Protein AF-A0A2V7S179-F1 (afdb_monomer_lite)

Radius of gyration: 28.96 Å; chains: 1; bounding box: 70×92×72 Å

Foldseek 3Di:
DDDDDDDDDDDDDDDDDPDDQDPVPQFDAKKFKFFKDFPDAFDKDWWWKQFPQGIFTKIFGGWGIKIFRKDKANPDGSWRQFIKTKTFMDTDPPDDARDKFWKWKDDPQGTFIKIFDHWTIWIDGKGWPPHHTPDPAFIWTKGFIDGPDARDKDWIWMDHPQDTATKIWHAWTIKIAGIDIRNPDGSDRQKIKIKTFMDTDPPDDFGDWDWIWIQDPSGITIMIGGHGTIIIGIIRIDGPQPWDKDKDKDADDPDPQFQFKWKFKDFPPDDTDDTDTPGHADQDPVRIGIDMDTGHGLQTKMKMWMWTAGPVGDTDDTDDIDIDGRCLAPPPDPDDDDDDDPDDDDDDDDDDDDDPAEWAWAWPWWKWFDDPLKIKIKTKTKTFDPDDQQCLQQWKKKFKAWLVRHTQDIFTGHSVQWDADPVSQKIKHAADPPDGDPRRQFWHMWMWGDDVRMIMIITIGMHSRGDDDDDDDQWIFMKIWMDRHRHIYIDNGFIWGDDPGMIITD

Sequence (506 aa):
DTPAGAGTTTSTTATTVTTTTRPPGAQVDHFKCYKARTAAAVKRRSVLLVDAFGSKNTIVLKPDSFCNPVDKNGEGITDATAHLTCYKIRDANGQAPFAQQSLSLQNQFGSGSLVAVSPRVLCVPSEVDGVPSALNLDHFKCYRTATLTQFARRNVFLADQFESKNTTVLRPCTVCMPADKNGEGIQDPSTSLTCYRIRDVSGQPRLSPRGVMVHNQFGDTSLTALRARSLCVPSTAASVAETFAASLRWLPSSDPGVAGYRVYARFLNAPYVSAQDAGLPVTAPDGTLRSVVTCLDKAADHAFAVTAYLRDGEESPFSNELGLPSPGCLDVGPGEKGQCTVAGKCDTLGDLALPPGGRDLRVTKFLLTHVGRRRLIVAKGSFATAGLLNPIRTGATIEVRAGDGRALYRATLQGWAFRSDRGHRTFRYVVPHGRAPPGARGIKRLRVKLKPGAADVGMKLLTLKWASPARSSRQIHLIWVIRFGAECARDLNLVCPVSLHRTVCA

Structure (mmCIF, N/CA/C/O backbone):
data_AF-A0A2V7S179-F1
#
_entry.id   AF-A0A2V7S179-F1
#
loop_
_atom_site.group_PDB
_atom_site.id
_atom_site.type_symbol
_atom_site.label_atom_id
_atom_site.label_alt_id
_atom_site.label_comp_id
_atom_site.label_asym_id
_atom_site.label_entity_id
_atom_site.label_seq_id
_atom_site.pdbx_PDB_ins_code
_atom_site.Cartn_x
_atom_site.Cartn_y
_atom_site.Cartn_z
_atom_site.occupancy
_atom_site.B_iso_or_equiv
_atom_site.auth_seq_id
_atom_site.auth_comp_id
_atom_site.auth_asym_id
_atom_site.auth_atom_id
_atom_site.pdbx_PDB_model_num
ATOM 1 N N . ASP A 1 1 ? -33.803 -60.504 -24.997 1.00 48.47 1 ASP A N 1
ATOM 2 C CA . ASP A 1 1 ? -32.751 -59.916 -25.844 1.00 48.47 1 ASP A CA 1
ATOM 3 C C . ASP A 1 1 ? -32.813 -58.405 -25.909 1.00 48.47 1 ASP A C 1
ATOM 5 O O . ASP A 1 1 ? -33.572 -57.833 -26.681 1.00 48.47 1 ASP A O 1
ATOM 9 N N . THR A 1 2 ? -32.014 -57.746 -25.069 1.00 36.28 2 THR A N 1
ATOM 10 C CA . THR A 1 2 ? -31.489 -56.388 -25.302 1.00 36.28 2 THR A CA 1
ATOM 11 C C . THR A 1 2 ? -30.226 -56.233 -24.434 1.00 36.28 2 THR A C 1
ATOM 13 O O . THR A 1 2 ? -30.295 -56.597 -23.258 1.00 36.28 2 THR A O 1
ATOM 16 N N . PRO A 1 3 ? -29.060 -55.800 -24.960 1.00 41.25 3 PRO A N 1
ATOM 17 C CA . PRO A 1 3 ? -27.791 -55.875 -24.232 1.00 41.25 3 PRO A CA 1
ATOM 18 C C . PRO A 1 3 ? -27.555 -54.676 -23.306 1.00 41.25 3 PRO A C 1
ATOM 20 O O . PRO A 1 3 ? -28.071 -53.580 -23.521 1.00 41.25 3 PRO A O 1
ATOM 23 N N . ALA A 1 4 ? -26.722 -54.915 -22.291 1.00 38.34 4 ALA A N 1
ATOM 24 C CA . ALA A 1 4 ? -26.278 -53.966 -21.279 1.00 38.34 4 ALA A CA 1
ATOM 25 C C . ALA A 1 4 ? -25.497 -52.774 -21.867 1.00 38.34 4 ALA A C 1
ATOM 27 O O . ALA A 1 4 ? -24.606 -52.941 -22.699 1.00 38.34 4 ALA A O 1
ATOM 28 N N . GLY A 1 5 ? -25.816 -51.569 -21.387 1.00 37.22 5 GLY A N 1
ATOM 29 C CA . GLY A 1 5 ? -25.099 -50.339 -21.707 1.00 37.22 5 GLY A CA 1
ATOM 30 C C . GLY A 1 5 ? -23.717 -50.301 -21.054 1.00 37.22 5 GLY A C 1
ATOM 31 O O . GLY A 1 5 ? -23.589 -50.426 -19.837 1.00 37.22 5 GLY A O 1
ATOM 32 N N . ALA A 1 6 ? -22.687 -50.108 -21.875 1.00 39.19 6 ALA A N 1
ATOM 33 C CA . ALA A 1 6 ? -21.325 -49.843 -21.440 1.00 39.19 6 ALA A CA 1
ATOM 34 C C . ALA A 1 6 ? -21.240 -48.444 -20.805 1.00 39.19 6 ALA A C 1
ATOM 36 O O . ALA A 1 6 ? -21.446 -47.431 -21.474 1.00 39.19 6 ALA A O 1
ATOM 37 N N . GLY A 1 7 ? -20.946 -48.388 -19.506 1.00 35.56 7 GLY A N 1
ATOM 38 C CA . GLY A 1 7 ? -20.589 -47.154 -18.816 1.00 35.56 7 GLY A CA 1
ATOM 39 C C . GLY A 1 7 ? -19.123 -46.814 -19.073 1.00 35.56 7 GLY A C 1
ATOM 40 O O . GLY A 1 7 ? -18.233 -47.523 -18.612 1.00 35.56 7 GLY A O 1
ATOM 41 N N . THR A 1 8 ? -18.871 -45.732 -19.804 1.00 35.66 8 THR A N 1
ATOM 42 C CA . THR A 1 8 ? -17.535 -45.152 -19.986 1.00 35.66 8 THR A CA 1
ATOM 43 C C . THR A 1 8 ? -17.088 -44.488 -18.682 1.00 35.66 8 THR A C 1
ATOM 45 O O . THR A 1 8 ? -17.585 -43.424 -18.317 1.00 35.66 8 THR A O 1
ATOM 48 N N . THR A 1 9 ? -16.152 -45.105 -17.963 1.00 33.19 9 THR A N 1
ATOM 49 C CA . THR A 1 9 ? -15.466 -44.498 -16.816 1.00 33.19 9 THR A CA 1
ATOM 50 C C . THR A 1 9 ? -14.371 -43.554 -17.312 1.00 33.19 9 THR A C 1
ATOM 52 O O . THR A 1 9 ? -13.295 -43.977 -17.724 1.00 33.19 9 THR A O 1
ATOM 55 N N . THR A 1 10 ? -14.640 -42.251 -17.270 1.00 33.09 10 THR A N 1
ATOM 56 C CA . THR A 1 10 ? -13.633 -41.207 -17.495 1.00 33.09 10 THR A CA 1
ATOM 57 C C . THR A 1 10 ? -12.732 -41.112 -16.261 1.00 33.09 10 THR A C 1
ATOM 59 O O . THR A 1 10 ? -13.156 -40.631 -15.211 1.00 33.09 10 THR A O 1
ATOM 62 N N . SER A 1 11 ? -11.491 -41.588 -16.364 1.00 30.56 11 SER A N 1
ATOM 63 C CA . SER A 1 11 ? -10.469 -41.417 -15.328 1.00 30.56 11 SER A CA 1
ATOM 64 C C . SER A 1 11 ? -9.915 -39.989 -15.370 1.00 30.56 11 SER A C 1
ATOM 66 O O . SER A 1 11 ? -9.110 -39.653 -16.239 1.00 30.56 11 SER A O 1
ATOM 68 N N . THR A 1 12 ? -10.343 -39.138 -14.438 1.00 32.75 12 THR A N 1
ATOM 69 C CA . THR A 1 12 ? -9.752 -37.810 -14.232 1.00 32.75 12 THR A CA 1
ATOM 70 C C . THR A 1 12 ? -8.480 -37.958 -13.401 1.00 32.75 12 THR A C 1
ATOM 72 O O . THR A 1 12 ? -8.538 -38.113 -12.183 1.00 32.75 12 THR A O 1
ATOM 75 N N . THR A 1 13 ? -7.322 -37.921 -14.056 1.00 30.30 13 THR A N 1
ATOM 76 C CA . THR A 1 13 ? -6.021 -37.830 -13.385 1.00 30.30 13 THR A CA 1
ATOM 77 C C . THR A 1 13 ? -5.895 -36.444 -12.753 1.00 30.30 13 THR A C 1
ATOM 79 O O . THR A 1 13 ? -5.772 -35.443 -13.456 1.00 30.30 13 THR A O 1
ATOM 82 N N . ALA A 1 14 ? -5.964 -36.370 -11.424 1.00 33.12 14 ALA A N 1
ATOM 83 C CA . ALA A 1 14 ? -5.662 -35.152 -10.685 1.00 33.12 14 ALA A CA 1
ATOM 84 C C . ALA A 1 14 ? -4.138 -34.993 -10.596 1.00 33.12 14 ALA A C 1
ATOM 86 O O . ALA A 1 14 ? -3.470 -35.714 -9.858 1.00 33.12 14 ALA A O 1
ATOM 87 N N . THR A 1 15 ? -3.582 -34.062 -11.371 1.00 28.92 15 THR A N 1
ATOM 88 C CA . THR A 1 15 ? -2.184 -33.645 -11.232 1.00 28.92 15 THR A CA 1
ATOM 89 C C . THR A 1 15 ? -2.059 -32.800 -9.969 1.00 28.92 15 THR A C 1
ATOM 91 O O . THR A 1 15 ? -2.523 -31.660 -9.923 1.00 28.92 15 THR A O 1
ATOM 94 N N . THR A 1 16 ? -1.456 -33.361 -8.925 1.00 29.39 16 THR A N 1
ATOM 95 C CA . THR A 1 16 ? -1.110 -32.635 -7.702 1.00 29.39 16 THR A CA 1
ATOM 96 C C . THR A 1 16 ? -0.047 -31.589 -8.041 1.00 29.39 16 THR A C 1
ATOM 98 O O . THR A 1 16 ? 1.093 -31.932 -8.343 1.00 29.39 16 THR A O 1
ATOM 101 N N . VAL A 1 17 ? -0.419 -30.307 -8.035 1.00 31.27 17 VAL A N 1
ATOM 102 C CA . VAL A 1 17 ? 0.538 -29.201 -8.148 1.00 31.27 17 VAL A CA 1
ATOM 103 C C . VAL A 1 17 ? 1.204 -29.041 -6.787 1.00 31.27 17 VAL A C 1
ATOM 105 O O . VAL A 1 17 ? 0.595 -28.558 -5.836 1.00 31.27 17 VAL A O 1
ATOM 108 N N . THR A 1 18 ? 2.451 -29.487 -6.681 1.00 27.06 18 THR A N 1
ATOM 109 C CA . THR A 1 18 ? 3.285 -29.269 -5.501 1.00 27.06 18 THR A CA 1
ATOM 110 C C . THR A 1 18 ? 3.644 -27.785 -5.432 1.00 27.06 18 THR A C 1
ATOM 112 O O . THR A 1 18 ? 4.567 -27.328 -6.099 1.00 27.06 18 THR A O 1
ATOM 115 N N . THR A 1 19 ? 2.904 -27.001 -4.650 1.00 32.28 19 THR A N 1
ATOM 116 C CA . THR A 1 19 ? 3.297 -25.630 -4.306 1.00 32.28 19 THR A CA 1
ATOM 117 C C . THR A 1 19 ? 4.493 -25.686 -3.363 1.00 32.28 19 THR A C 1
ATOM 119 O O . THR A 1 19 ? 4.346 -25.993 -2.180 1.00 32.28 19 THR A O 1
ATOM 122 N N . THR A 1 20 ? 5.689 -25.418 -3.882 1.00 36.06 20 THR A N 1
ATOM 123 C CA . THR A 1 20 ? 6.898 -25.264 -3.071 1.00 36.06 20 THR A CA 1
ATOM 124 C C . THR A 1 20 ? 6.810 -23.938 -2.312 1.00 36.06 20 THR A C 1
ATOM 126 O O . THR A 1 20 ? 7.023 -22.863 -2.867 1.00 36.06 20 THR A O 1
ATOM 129 N N . THR A 1 21 ? 6.454 -23.996 -1.030 1.00 37.47 21 THR A N 1
ATOM 130 C CA . THR A 1 21 ? 6.591 -22.867 -0.099 1.00 37.47 21 THR A CA 1
ATOM 131 C C . THR A 1 21 ? 8.054 -22.418 -0.034 1.00 37.47 21 THR A C 1
ATOM 133 O O . THR A 1 21 ? 8.947 -23.251 0.135 1.00 37.47 21 THR A O 1
ATOM 136 N N . ARG A 1 22 ? 8.305 -21.106 -0.166 1.00 48.50 22 ARG A N 1
ATOM 137 C CA . ARG A 1 22 ? 9.648 -20.504 -0.078 1.00 48.50 22 ARG A CA 1
ATOM 138 C C . ARG A 1 22 ? 10.293 -20.864 1.274 1.00 48.50 22 ARG A C 1
ATOM 140 O O . ARG A 1 22 ? 9.649 -20.663 2.304 1.00 48.50 22 ARG A O 1
ATOM 147 N N . PRO A 1 23 ? 11.543 -21.367 1.308 1.00 37.16 23 PRO A N 1
ATOM 148 C CA . PRO A 1 23 ? 12.240 -21.644 2.559 1.00 37.16 23 PRO A CA 1
ATOM 149 C C . PRO A 1 23 ? 12.334 -20.373 3.416 1.00 37.16 23 PRO A C 1
ATOM 151 O O . PRO A 1 23 ? 12.623 -19.302 2.864 1.00 37.16 23 PRO A O 1
ATOM 154 N N . PRO A 1 24 ? 12.140 -20.459 4.744 1.00 33.41 24 PRO A N 1
ATOM 155 C CA . PRO A 1 24 ? 12.370 -19.335 5.643 1.00 33.41 24 PRO A CA 1
ATOM 156 C C . PRO A 1 24 ? 13.794 -18.789 5.446 1.00 33.41 24 PRO A C 1
ATOM 158 O O . PRO A 1 24 ? 14.767 -19.472 5.754 1.00 33.41 24 PRO A O 1
ATOM 161 N N . GLY A 1 25 ? 13.917 -17.579 4.887 1.00 38.34 25 GLY A N 1
ATOM 162 C CA . GLY A 1 25 ? 15.201 -16.897 4.670 1.00 38.34 25 GLY A CA 1
ATOM 163 C C . GLY A 1 25 ? 15.713 -16.792 3.225 1.00 38.34 25 GLY A C 1
ATOM 164 O O . GLY A 1 25 ? 16.733 -16.138 3.026 1.00 38.34 25 GLY A O 1
ATOM 165 N N . ALA A 1 26 ? 15.044 -17.352 2.206 1.00 51.69 26 ALA A N 1
ATOM 166 C CA . ALA A 1 26 ? 15.458 -17.114 0.812 1.00 51.69 26 ALA A CA 1
ATOM 167 C C . ALA A 1 26 ? 15.328 -15.617 0.480 1.00 51.69 26 ALA A C 1
ATOM 169 O O . ALA A 1 26 ? 14.259 -15.063 0.679 1.00 51.69 26 ALA A O 1
ATOM 170 N N . GLN A 1 27 ? 16.377 -14.934 0.034 1.00 70.50 27 GLN A N 1
ATOM 171 C CA . GLN A 1 27 ? 16.368 -13.478 -0.148 1.00 70.50 27 GLN A CA 1
ATOM 172 C C . GLN A 1 27 ? 15.570 -13.083 -1.408 1.00 70.50 27 GLN A C 1
ATOM 174 O O . GLN A 1 27 ? 15.735 -13.689 -2.460 1.00 70.50 27 GLN A O 1
ATOM 179 N N . VAL A 1 28 ? 14.677 -12.088 -1.314 1.00 83.69 28 VAL A N 1
ATOM 180 C CA . VAL A 1 28 ? 14.047 -11.488 -2.508 1.00 83.69 28 VAL A CA 1
ATOM 181 C C . VAL A 1 28 ? 15.094 -10.638 -3.226 1.00 83.69 28 VAL A C 1
ATOM 183 O O . VAL A 1 28 ? 15.827 -9.899 -2.571 1.00 83.69 28 VAL A O 1
ATOM 186 N N . ASP A 1 29 ? 15.158 -10.712 -4.552 1.00 90.38 29 ASP A N 1
ATOM 187 C CA . ASP A 1 29 ? 16.124 -9.931 -5.322 1.00 90.38 29 ASP A CA 1
ATOM 188 C C . ASP A 1 29 ? 15.850 -8.420 -5.293 1.00 90.38 29 ASP A C 1
ATOM 190 O O . ASP A 1 29 ? 14.743 -7.932 -5.033 1.00 90.38 29 ASP A O 1
ATOM 194 N N . HIS A 1 30 ? 16.886 -7.641 -5.602 1.00 94.75 30 HIS A N 1
ATOM 195 C CA . HIS A 1 30 ? 16.690 -6.263 -6.030 1.00 94.75 30 HIS A CA 1
ATOM 196 C C . HIS A 1 30 ? 16.018 -6.249 -7.399 1.00 94.75 30 HIS A C 1
ATOM 198 O O . HIS A 1 30 ? 16.314 -7.082 -8.249 1.00 94.75 30 HIS A O 1
ATOM 204 N N . PHE A 1 31 ? 15.189 -5.237 -7.662 1.00 98.12 31 PHE A N 1
ATOM 205 C CA . PHE A 1 31 ? 14.547 -5.072 -8.961 1.00 98.12 31 PHE A CA 1
ATOM 206 C C . PHE A 1 31 ? 14.853 -3.729 -9.610 1.00 98.12 31 PHE A C 1
ATOM 208 O O . PHE A 1 31 ? 14.583 -2.664 -9.042 1.00 98.12 31 PHE A O 1
ATOM 215 N N . LYS A 1 32 ? 15.321 -3.750 -10.857 1.00 98.25 32 LYS A N 1
ATOM 216 C CA . LYS A 1 32 ? 15.412 -2.556 -11.701 1.00 98.25 32 LYS A CA 1
ATOM 217 C C . LYS A 1 32 ? 14.172 -2.466 -12.578 1.00 98.25 32 LYS A C 1
ATOM 219 O O . LYS A 1 32 ? 13.942 -3.276 -13.469 1.00 98.25 32 LYS A O 1
ATOM 224 N N . CYS A 1 33 ? 13.354 -1.450 -12.319 1.00 98.56 33 CYS A N 1
ATOM 225 C CA . CYS A 1 33 ? 12.072 -1.264 -12.988 1.00 98.56 33 CYS A CA 1
ATOM 226 C C . CYS A 1 33 ? 12.174 -0.282 -14.156 1.00 98.56 33 CYS A C 1
ATOM 228 O O . CYS A 1 33 ? 12.442 0.920 -13.991 1.00 98.56 33 CYS A O 1
ATOM 230 N N . TYR A 1 34 ? 11.870 -0.791 -15.343 1.00 98.44 34 TYR A N 1
ATOM 231 C CA . TYR A 1 34 ? 11.833 -0.072 -16.603 1.00 98.44 34 TYR A CA 1
ATOM 232 C C . TYR A 1 34 ? 10.414 0.377 -16.914 1.00 98.44 34 TYR A C 1
ATOM 234 O O . TYR A 1 34 ? 9.459 -0.382 -16.784 1.00 98.44 34 TYR A O 1
ATOM 242 N N . LYS A 1 35 ? 10.252 1.613 -17.397 1.00 97.88 35 LYS A N 1
ATOM 243 C CA . LYS A 1 35 ? 8.987 2.028 -18.013 1.00 97.88 35 LYS A CA 1
ATOM 244 C C . LYS A 1 35 ? 8.669 1.060 -19.150 1.00 97.88 35 LYS A C 1
ATOM 246 O O . LYS A 1 35 ? 9.439 1.013 -20.108 1.00 97.88 35 LYS A O 1
ATOM 251 N N . ALA A 1 36 ? 7.515 0.413 -19.077 1.00 96.56 36 ALA A N 1
ATOM 252 C CA . ALA A 1 36 ? 7.036 -0.487 -20.110 1.00 96.56 36 ALA A CA 1
ATOM 253 C C . ALA A 1 36 ? 5.833 0.121 -20.837 1.00 96.56 36 ALA A C 1
ATOM 255 O O . ALA A 1 36 ? 5.103 0.966 -20.303 1.00 96.56 36 ALA A O 1
ATOM 256 N N . ARG A 1 37 ? 5.640 -0.280 -22.089 1.00 94.81 37 ARG A N 1
ATOM 257 C CA . ARG A 1 37 ? 4.415 -0.028 -22.851 1.00 94.81 37 ARG A CA 1
ATOM 258 C C . ARG A 1 37 ? 4.028 -1.294 -23.594 1.00 94.81 37 ARG A C 1
ATOM 260 O O . ARG A 1 37 ? 4.894 -2.085 -23.931 1.00 94.81 37 ARG A O 1
ATOM 267 N N . THR A 1 38 ? 2.746 -1.421 -23.893 1.00 93.69 38 THR A N 1
ATOM 268 C CA . THR A 1 38 ? 2.231 -2.396 -24.852 1.00 93.69 38 THR A CA 1
ATOM 269 C C . THR A 1 38 ? 1.475 -1.653 -25.948 1.00 93.69 38 THR A C 1
ATOM 271 O O . THR A 1 38 ? 0.913 -0.580 -25.687 1.00 93.69 38 THR A O 1
ATOM 274 N N . ALA A 1 39 ? 1.507 -2.191 -27.166 1.00 86.38 39 ALA A N 1
ATOM 275 C CA . ALA A 1 39 ? 0.684 -1.718 -28.275 1.00 86.38 39 ALA A CA 1
ATOM 276 C C . ALA A 1 39 ? -0.756 -2.254 -28.182 1.00 86.38 39 ALA A C 1
ATOM 278 O O . ALA A 1 39 ? -1.683 -1.603 -28.658 1.00 86.38 39 ALA A O 1
ATOM 279 N N . ALA A 1 40 ? -0.949 -3.406 -27.531 1.00 84.94 40 ALA A N 1
ATOM 280 C CA . ALA A 1 40 ? -2.247 -4.048 -27.404 1.00 84.94 40 ALA A CA 1
ATOM 281 C C . ALA A 1 40 ? -3.138 -3.349 -26.365 1.00 84.94 40 ALA A C 1
ATOM 283 O O . ALA A 1 40 ? -2.681 -2.848 -25.331 1.00 84.94 40 ALA A O 1
ATOM 284 N N . ALA A 1 41 ? -4.445 -3.345 -26.622 1.00 81.81 41 ALA A N 1
ATOM 285 C CA . ALA A 1 41 ? -5.421 -2.925 -25.630 1.00 81.81 41 ALA A CA 1
ATOM 286 C C . ALA A 1 41 ? -5.508 -3.978 -24.515 1.00 81.81 41 ALA A C 1
ATOM 288 O O . ALA A 1 41 ? -5.803 -5.142 -24.768 1.00 81.81 41 ALA A O 1
ATOM 289 N N . VAL A 1 42 ? -5.287 -3.561 -23.267 1.00 82.69 42 VAL A N 1
ATOM 290 C CA . VAL A 1 42 ? -5.389 -4.453 -22.105 1.00 82.69 42 VAL A CA 1
ATOM 291 C C . VAL A 1 42 ? -6.794 -4.371 -21.520 1.00 82.69 42 VAL A C 1
ATOM 293 O O . VAL A 1 42 ? -7.279 -3.286 -21.175 1.00 82.69 42 VAL A O 1
ATOM 296 N N . LYS A 1 43 ? -7.456 -5.526 -21.397 1.00 89.19 43 LYS A N 1
ATOM 297 C CA . LYS A 1 43 ? -8.771 -5.628 -20.760 1.00 89.19 43 LYS A CA 1
ATOM 298 C C . LYS A 1 43 ? -8.640 -5.319 -19.270 1.00 89.19 43 LYS A C 1
ATOM 300 O O . LYS A 1 43 ? -7.874 -5.965 -18.557 1.00 89.19 43 LYS A O 1
ATOM 305 N N . ARG A 1 44 ? -9.422 -4.349 -18.788 1.00 92.94 44 ARG A N 1
ATOM 306 C CA . ARG A 1 44 ? -9.478 -4.019 -17.358 1.00 92.94 44 ARG A CA 1
ATOM 307 C C . ARG A 1 44 ? -10.031 -5.204 -16.577 1.00 92.94 44 ARG A C 1
ATOM 309 O O . ARG A 1 44 ? -11.031 -5.791 -16.989 1.00 92.94 44 ARG A O 1
ATOM 316 N N . ARG A 1 45 ? -9.421 -5.511 -15.435 1.00 92.81 45 ARG A N 1
ATOM 317 C CA . ARG A 1 45 ? -9.884 -6.573 -14.532 1.00 92.81 45 ARG A CA 1
ATOM 318 C C . ARG A 1 45 ? -10.147 -6.002 -13.146 1.00 92.81 45 ARG A C 1
ATOM 320 O O . ARG A 1 45 ? -9.404 -5.135 -12.692 1.00 92.81 45 ARG A O 1
ATOM 327 N N . SER A 1 46 ? -11.214 -6.460 -12.503 1.00 93.44 46 SER A N 1
ATOM 328 C CA . SER A 1 46 ? -11.480 -6.165 -11.094 1.00 93.44 46 SER A CA 1
ATOM 329 C C . SER A 1 46 ? -10.898 -7.291 -10.251 1.00 93.44 46 SER A C 1
ATOM 331 O O . SER A 1 46 ? -11.121 -8.455 -10.570 1.00 93.44 46 SER A O 1
ATOM 333 N N . VAL A 1 47 ? -10.161 -6.944 -9.204 1.00 91.25 47 VAL A N 1
ATOM 334 C CA . VAL A 1 47 ? -9.563 -7.885 -8.250 1.00 91.25 47 VAL A CA 1
ATOM 335 C C . VAL A 1 47 ? -9.779 -7.374 -6.830 1.00 91.25 47 VAL A C 1
ATOM 337 O O . VAL A 1 47 ? -9.852 -6.163 -6.614 1.00 91.25 47 VAL A O 1
ATOM 340 N N . LEU A 1 48 ? -9.875 -8.278 -5.865 1.00 83.69 48 LEU A N 1
ATOM 341 C CA . LEU A 1 48 ? -9.797 -7.944 -4.449 1.00 83.69 48 LEU A CA 1
ATOM 342 C C . LEU A 1 48 ? -8.322 -7.949 -4.049 1.00 83.69 48 LEU A C 1
ATOM 344 O O . LEU A 1 48 ? -7.661 -8.966 -4.226 1.00 83.69 48 LEU A O 1
ATOM 348 N N . LEU A 1 49 ? -7.811 -6.829 -3.541 1.00 80.62 49 LEU A N 1
ATOM 349 C CA . LEU A 1 49 ? -6.453 -6.741 -3.002 1.00 80.62 49 LEU A CA 1
ATOM 350 C C . LEU A 1 49 ? -6.508 -6.526 -1.494 1.00 80.62 49 LEU A C 1
ATOM 352 O O . LEU A 1 49 ? -7.138 -5.563 -1.041 1.00 80.62 49 LEU A O 1
ATOM 356 N N . VAL A 1 50 ? -5.808 -7.378 -0.751 1.00 77.75 50 VAL A N 1
ATOM 357 C CA . VAL A 1 50 ? -5.617 -7.269 0.697 1.00 77.75 50 VAL A CA 1
ATOM 358 C C . VAL A 1 50 ? -4.128 -7.153 0.980 1.00 77.75 50 VAL A C 1
ATOM 360 O O . VAL A 1 50 ? -3.347 -7.991 0.555 1.00 77.75 50 VAL A O 1
ATOM 363 N N . ASP A 1 51 ? -3.730 -6.107 1.691 1.00 80.44 51 ASP A N 1
ATOM 364 C CA . ASP A 1 51 ? -2.374 -5.955 2.215 1.00 80.44 51 ASP A CA 1
ATOM 365 C C . ASP A 1 51 ? -2.420 -5.444 3.660 1.00 80.44 51 ASP A C 1
ATOM 367 O O . ASP A 1 51 ? -3.494 -5.306 4.253 1.00 80.44 51 ASP A O 1
ATOM 371 N N . ALA A 1 52 ? -1.254 -5.118 4.219 1.00 74.06 52 ALA A N 1
ATOM 372 C CA . ALA A 1 52 ? -1.121 -4.584 5.574 1.00 74.06 52 ALA A CA 1
ATOM 373 C C . ALA A 1 52 ? -1.920 -3.289 5.842 1.00 74.06 52 ALA A C 1
ATOM 375 O O . ALA A 1 52 ? -2.112 -2.923 6.997 1.00 74.06 52 ALA A O 1
ATOM 376 N N . PHE A 1 53 ? -2.391 -2.574 4.813 1.00 74.88 53 PHE A N 1
ATOM 377 C CA . PHE A 1 53 ? -3.198 -1.357 4.968 1.00 74.88 53 PHE A CA 1
ATOM 378 C C . PHE A 1 53 ? -4.698 -1.591 4.761 1.00 74.88 53 PHE A C 1
ATOM 380 O O . PHE A 1 53 ? -5.501 -0.664 4.921 1.00 74.88 53 PHE A O 1
ATOM 387 N N . GLY A 1 54 ? -5.090 -2.813 4.404 1.00 71.88 54 GLY A N 1
ATOM 388 C CA . GLY A 1 54 ? -6.472 -3.263 4.369 1.00 71.88 54 GLY A CA 1
ATOM 389 C C . GLY A 1 54 ? -6.926 -3.790 3.011 1.00 71.88 54 GLY A C 1
ATOM 390 O O . GLY A 1 54 ? -6.147 -4.041 2.095 1.00 71.88 54 GLY A O 1
ATOM 391 N N . SER A 1 55 ? -8.243 -3.955 2.895 1.00 79.12 55 SER A N 1
ATOM 392 C CA . SER A 1 55 ? -8.896 -4.618 1.765 1.00 79.12 55 SER A CA 1
ATOM 393 C C . SER A 1 55 ? -9.601 -3.623 0.836 1.00 79.12 55 SER A C 1
ATOM 395 O O . SER A 1 55 ? -10.331 -2.731 1.293 1.00 79.12 55 SER A O 1
ATOM 397 N N . LYS A 1 56 ? -9.373 -3.751 -0.478 1.00 76.56 56 LYS A N 1
ATOM 398 C CA . LYS A 1 56 ? -10.007 -2.929 -1.523 1.00 76.56 56 LYS A CA 1
ATOM 399 C C . LYS A 1 56 ? -10.330 -3.738 -2.772 1.00 76.56 56 LYS A C 1
ATOM 401 O O . LYS A 1 56 ? -9.503 -4.498 -3.265 1.00 76.56 56 LYS A O 1
ATOM 406 N N . ASN A 1 57 ? -11.488 -3.452 -3.361 1.00 83.94 57 ASN A N 1
ATOM 407 C CA . ASN A 1 57 ? -11.778 -3.819 -4.743 1.00 83.94 57 ASN A CA 1
ATOM 408 C C . ASN A 1 57 ? -11.012 -2.877 -5.678 1.00 83.94 57 ASN A C 1
ATOM 410 O O . ASN A 1 57 ? -11.250 -1.666 -5.708 1.00 83.94 57 ASN A O 1
ATOM 414 N N . THR A 1 58 ? -10.095 -3.412 -6.464 1.00 92.56 58 THR A N 1
ATOM 415 C CA . THR A 1 58 ? -9.170 -2.638 -7.283 1.00 92.56 58 THR A CA 1
ATOM 416 C C . THR A 1 58 ? -9.323 -3.005 -8.755 1.00 92.56 58 THR A C 1
ATOM 418 O O . THR A 1 58 ? -9.405 -4.167 -9.134 1.00 92.56 58 THR A O 1
ATOM 421 N N . ILE A 1 59 ? -9.352 -1.985 -9.610 1.00 96.56 59 ILE A N 1
ATOM 422 C CA . ILE A 1 59 ? -9.380 -2.128 -11.063 1.00 96.56 59 ILE A CA 1
ATOM 423 C C . ILE A 1 59 ? -7.941 -2.062 -11.575 1.00 96.56 59 ILE A C 1
ATOM 425 O O . ILE A 1 59 ? -7.285 -1.019 -11.476 1.00 96.56 59 ILE A O 1
ATOM 429 N N . VAL A 1 60 ? -7.475 -3.161 -12.160 1.00 96.56 60 VAL A N 1
ATOM 430 C CA . VAL A 1 60 ? -6.212 -3.256 -12.894 1.00 96.56 60 VAL A CA 1
ATOM 431 C C . VAL A 1 60 ? -6.417 -2.672 -14.287 1.00 96.56 60 VAL A C 1
ATOM 433 O O . VAL A 1 60 ? -7.369 -3.021 -14.989 1.00 96.56 60 VAL A O 1
ATOM 436 N N . LEU A 1 61 ? -5.561 -1.722 -14.664 1.00 94.88 61 LEU A N 1
ATOM 437 C CA . LEU A 1 61 ? -5.711 -0.926 -15.879 1.00 94.88 61 LEU A CA 1
ATOM 438 C C . LEU A 1 61 ? -4.767 -1.406 -16.982 1.00 94.88 61 LEU A C 1
ATOM 440 O O . LEU A 1 61 ? -5.163 -2.188 -17.833 1.00 94.88 61 LEU A O 1
ATOM 444 N N . LYS A 1 62 ? -3.534 -0.900 -17.005 1.00 94.19 62 LYS A N 1
ATOM 445 C CA . LYS A 1 62 ? -2.548 -1.182 -18.055 1.00 94.19 62 LYS A CA 1
ATOM 446 C C . LYS A 1 62 ? -1.151 -1.331 -17.460 1.00 94.19 62 LYS A C 1
ATOM 448 O O . LYS A 1 62 ? -0.915 -0.714 -16.415 1.00 94.19 62 LYS A O 1
ATOM 453 N N . PRO A 1 63 ? -0.231 -2.044 -18.131 1.00 96.12 63 PRO A N 1
ATOM 454 C CA . PRO A 1 63 ? 1.174 -2.086 -17.744 1.00 96.12 63 PRO A CA 1
ATOM 455 C C . PRO A 1 63 ? 1.756 -0.675 -17.551 1.00 96.12 63 PRO A C 1
ATOM 457 O O . PRO A 1 63 ? 1.492 0.241 -18.341 1.00 96.12 63 PRO A O 1
ATOM 460 N N . ASP A 1 64 ? 2.518 -0.489 -16.477 1.00 97.31 64 ASP A N 1
ATOM 461 C CA . ASP A 1 64 ? 3.283 0.726 -16.164 1.00 97.31 64 ASP A CA 1
ATOM 462 C C . ASP A 1 64 ? 4.790 0.486 -16.281 1.00 97.31 64 ASP A C 1
ATOM 464 O O . ASP A 1 64 ? 5.511 1.294 -16.885 1.00 97.31 64 ASP A O 1
ATOM 468 N N . SER A 1 65 ? 5.255 -0.630 -15.720 1.00 98.19 65 SER A N 1
ATOM 469 C CA . SER A 1 65 ? 6.660 -1.016 -15.712 1.00 98.19 65 SER A CA 1
ATOM 470 C C . SER A 1 65 ? 6.851 -2.523 -15.765 1.00 98.19 65 SER A C 1
ATOM 472 O O . SER A 1 65 ? 5.981 -3.283 -15.352 1.00 98.19 65 SER A O 1
ATOM 474 N N . PHE A 1 66 ? 8.017 -2.911 -16.260 1.00 98.19 66 PHE A N 1
ATOM 475 C CA . PHE A 1 66 ? 8.554 -4.262 -16.219 1.00 98.19 66 PHE A CA 1
ATOM 476 C C . PHE A 1 66 ? 9.849 -4.208 -15.407 1.00 98.19 66 PHE A C 1
ATOM 478 O O . PHE A 1 66 ? 10.639 -3.276 -15.595 1.00 98.19 66 PHE A O 1
ATOM 485 N N . CYS A 1 67 ? 10.016 -5.115 -14.454 1.00 98.44 67 CYS A N 1
ATOM 486 C CA . CYS A 1 67 ? 11.099 -5.080 -13.488 1.00 98.44 67 CYS A CA 1
ATOM 487 C C . CYS A 1 67 ? 11.922 -6.363 -13.556 1.00 98.44 67 CYS A C 1
ATOM 489 O O . CYS A 1 67 ? 11.382 -7.451 -13.367 1.00 98.44 67 CYS A O 1
ATOM 491 N N . ASN A 1 68 ? 13.223 -6.196 -13.782 1.00 96.81 68 ASN A N 1
ATOM 492 C CA . ASN A 1 68 ? 14.183 -7.292 -13.807 1.00 96.81 68 ASN A CA 1
ATOM 493 C C . ASN A 1 68 ? 14.819 -7.456 -12.433 1.00 96.81 68 ASN A C 1
ATOM 495 O O . ASN A 1 68 ? 15.108 -6.422 -11.813 1.00 96.81 68 ASN A O 1
ATOM 499 N N . PRO A 1 69 ? 15.109 -8.693 -12.002 1.00 96.75 69 PRO A N 1
ATOM 500 C CA . PRO A 1 69 ? 16.142 -8.934 -11.006 1.00 96.75 69 PRO A CA 1
ATOM 501 C C . PRO A 1 69 ? 17.423 -8.192 -11.415 1.00 96.75 69 PRO A C 1
ATOM 503 O O . PRO A 1 69 ? 17.776 -8.155 -12.598 1.00 96.75 69 PRO A O 1
ATOM 506 N N . VAL A 1 70 ? 18.076 -7.521 -10.470 1.00 97.12 70 VAL A N 1
ATOM 507 C CA . VAL A 1 70 ? 19.252 -6.689 -10.749 1.00 97.12 70 VAL A CA 1
ATOM 508 C C . VAL A 1 70 ? 20.344 -6.938 -9.724 1.00 97.12 70 VAL A C 1
ATOM 510 O O . VAL A 1 70 ? 20.107 -6.875 -8.521 1.00 97.12 70 VAL A O 1
ATOM 513 N N . ASP A 1 71 ? 21.563 -7.131 -10.208 1.00 95.06 71 ASP A N 1
ATOM 514 C CA . ASP A 1 71 ? 22.746 -7.087 -9.369 1.00 95.06 71 ASP A CA 1
ATOM 515 C C . ASP A 1 71 ? 23.063 -5.622 -9.054 1.00 95.06 71 ASP A C 1
ATOM 517 O O . ASP A 1 71 ? 23.229 -4.786 -9.952 1.00 95.06 71 ASP A O 1
ATOM 521 N N . LYS A 1 72 ? 23.149 -5.300 -7.767 1.00 91.69 72 LYS A N 1
ATOM 522 C CA . LYS A 1 72 ? 23.608 -4.002 -7.294 1.00 91.69 72 LYS A CA 1
ATOM 523 C C . LYS A 1 72 ? 24.948 -4.184 -6.587 1.00 91.69 72 LYS A C 1
ATOM 525 O O . LYS A 1 72 ? 24.997 -4.715 -5.487 1.00 91.69 72 LYS A O 1
ATOM 530 N N . ASN A 1 73 ? 25.993 -3.592 -7.162 1.00 90.88 73 ASN A N 1
ATOM 531 C CA . ASN A 1 73 ? 27.369 -3.594 -6.654 1.00 90.88 73 ASN A CA 1
ATOM 532 C C . ASN A 1 73 ? 28.044 -4.980 -6.559 1.00 90.88 73 ASN A C 1
ATOM 534 O O . ASN A 1 73 ? 28.970 -5.129 -5.767 1.00 90.88 73 ASN A O 1
ATOM 538 N N . GLY A 1 74 ? 27.641 -5.962 -7.368 1.00 89.38 74 GLY A N 1
ATOM 539 C CA . GLY A 1 74 ? 28.237 -7.303 -7.342 1.00 89.38 74 GLY A CA 1
ATOM 540 C C . GLY A 1 74 ? 27.697 -8.181 -6.212 1.00 89.38 74 GLY A C 1
ATOM 541 O O . GLY A 1 74 ? 28.374 -9.108 -5.783 1.00 89.38 74 GLY A O 1
ATOM 542 N N . GLU A 1 75 ? 26.507 -7.869 -5.698 1.00 87.38 75 GLU A N 1
ATOM 543 C CA . GLU A 1 75 ? 25.829 -8.659 -4.662 1.00 87.38 75 GLU A CA 1
ATOM 544 C C . GLU A 1 75 ? 25.185 -9.931 -5.235 1.00 87.38 75 GLU A C 1
ATOM 546 O O . GLU A 1 75 ? 24.768 -10.802 -4.476 1.00 87.38 75 GLU A O 1
ATOM 551 N N . GLY A 1 76 ? 25.141 -10.054 -6.566 1.00 90.38 76 GLY A N 1
ATOM 552 C CA . GLY A 1 76 ? 24.551 -11.184 -7.271 1.00 90.38 76 GLY A CA 1
ATOM 553 C C . GLY A 1 76 ? 23.040 -11.064 -7.467 1.00 90.38 76 GLY A C 1
ATOM 554 O O . GLY A 1 76 ? 22.401 -10.081 -7.083 1.00 90.38 76 GLY A O 1
ATOM 555 N N . ILE A 1 77 ? 22.485 -12.082 -8.123 1.00 91.81 77 ILE A N 1
ATOM 556 C CA . ILE A 1 77 ? 21.051 -12.266 -8.362 1.00 91.81 77 ILE A CA 1
ATOM 557 C C . ILE A 1 77 ? 20.705 -13.690 -7.922 1.00 91.81 77 ILE A C 1
ATOM 559 O O . ILE A 1 77 ? 21.332 -14.643 -8.386 1.00 91.81 77 ILE A O 1
ATOM 563 N N . THR A 1 78 ? 19.727 -13.821 -7.032 1.00 90.00 78 THR A N 1
ATOM 564 C CA . THR A 1 78 ? 19.259 -15.089 -6.458 1.00 90.00 78 THR A CA 1
ATOM 565 C C . THR A 1 78 ? 18.521 -15.912 -7.503 1.00 90.00 78 THR A C 1
ATOM 567 O O . THR A 1 78 ? 18.837 -17.082 -7.704 1.00 90.00 78 THR A O 1
ATOM 570 N N . ASP A 1 79 ? 17.562 -15.295 -8.194 1.00 90.81 79 ASP A N 1
ATOM 571 C CA . ASP A 1 79 ? 16.835 -15.900 -9.302 1.00 90.81 79 ASP A CA 1
ATOM 572 C C . ASP A 1 79 ? 16.701 -14.899 -10.457 1.00 90.81 79 ASP A C 1
ATOM 574 O O . ASP A 1 79 ? 15.878 -13.983 -10.456 1.00 90.81 79 ASP A O 1
ATOM 578 N N . ALA A 1 80 ? 17.505 -15.109 -11.499 1.00 92.69 80 ALA A N 1
ATOM 579 C CA . ALA A 1 80 ? 17.507 -14.268 -12.693 1.00 92.69 80 ALA A CA 1
ATOM 580 C C . ALA A 1 80 ? 16.199 -14.327 -13.504 1.00 92.69 80 ALA A C 1
ATOM 582 O O . ALA A 1 80 ? 16.006 -13.490 -14.386 1.00 92.69 80 ALA A O 1
ATOM 583 N N . THR A 1 81 ? 15.306 -15.273 -13.198 1.00 93.88 81 THR A N 1
ATOM 584 C CA . THR A 1 81 ? 13.999 -15.452 -13.850 1.00 93.88 81 THR A CA 1
ATOM 585 C C . THR A 1 81 ? 12.839 -14.836 -13.053 1.00 93.88 81 THR A C 1
ATOM 587 O O . THR A 1 81 ? 11.689 -14.850 -13.493 1.00 93.88 81 THR A O 1
ATOM 590 N N . ALA A 1 82 ? 13.123 -14.226 -11.897 1.00 93.56 82 ALA A N 1
ATOM 591 C CA . ALA A 1 82 ? 12.137 -13.665 -10.975 1.00 93.56 82 ALA A CA 1
ATOM 592 C C . ALA A 1 82 ? 11.579 -12.292 -11.412 1.00 93.56 82 ALA A C 1
ATOM 594 O O . ALA A 1 82 ? 11.662 -11.304 -10.687 1.00 93.56 82 ALA A O 1
ATOM 595 N N . HIS A 1 83 ? 11.016 -12.172 -12.615 1.00 96.94 83 HIS A N 1
ATOM 596 C CA . HIS A 1 83 ? 10.542 -10.879 -13.127 1.00 96.94 83 HIS A CA 1
ATOM 597 C C . HIS A 1 83 ? 9.211 -10.428 -12.507 1.00 96.94 83 HIS A C 1
ATOM 599 O O . HIS A 1 83 ? 8.337 -11.230 -12.172 1.00 96.94 83 HIS A O 1
ATOM 605 N N . LEU A 1 84 ? 9.009 -9.106 -12.434 1.00 97.81 84 LEU A N 1
ATOM 606 C CA . LEU A 1 84 ? 7.728 -8.503 -12.049 1.00 97.81 84 LEU A CA 1
ATOM 607 C C . LEU A 1 84 ? 7.166 -7.625 -13.173 1.00 97.81 84 LEU A C 1
ATOM 609 O O . LEU A 1 84 ? 7.855 -6.751 -13.708 1.00 97.81 84 LEU A O 1
ATOM 613 N N . THR A 1 85 ? 5.867 -7.749 -13.447 1.00 98.00 85 THR A N 1
ATOM 614 C CA . THR A 1 85 ? 5.122 -6.773 -14.258 1.00 98.00 85 THR A CA 1
ATOM 615 C C . THR A 1 85 ? 4.221 -5.933 -13.366 1.00 98.00 85 THR A C 1
ATOM 617 O O . THR A 1 85 ? 3.340 -6.444 -12.678 1.00 98.00 85 THR A O 1
ATOM 620 N N . CYS A 1 86 ? 4.398 -4.613 -13.400 1.00 98.38 86 CYS A N 1
ATOM 621 C CA . CYS A 1 86 ? 3.585 -3.680 -12.630 1.00 98.38 86 CYS A CA 1
ATOM 622 C C . CYS A 1 86 ? 2.507 -3.030 -13.490 1.00 98.38 86 CYS A C 1
ATOM 624 O O . CYS A 1 86 ? 2.792 -2.386 -14.502 1.00 98.38 86 CYS A O 1
ATOM 626 N N . TYR A 1 87 ? 1.262 -3.116 -13.036 1.00 97.81 87 TYR A N 1
ATOM 627 C CA . TYR A 1 87 ? 0.088 -2.552 -13.685 1.00 97.81 87 TYR A CA 1
ATOM 628 C C . TYR A 1 87 ? -0.421 -1.344 -12.915 1.00 97.81 87 TYR A C 1
ATOM 630 O O . TYR A 1 87 ? -0.515 -1.365 -11.690 1.00 97.81 87 TYR A O 1
ATOM 638 N N . LYS A 1 88 ? -0.828 -0.291 -13.627 1.00 97.75 88 LYS A N 1
ATOM 639 C CA . LYS A 1 88 ? -1.569 0.815 -13.012 1.00 97.75 88 LYS A CA 1
ATOM 640 C C . LYS A 1 88 ? -2.864 0.301 -12.415 1.00 97.75 88 LYS A C 1
ATOM 642 O O . LYS A 1 88 ? -3.615 -0.400 -13.091 1.00 97.75 88 LYS A O 1
ATOM 647 N N . ILE A 1 89 ? -3.153 0.748 -11.203 1.00 97.25 89 ILE A N 1
ATOM 648 C CA . ILE A 1 89 ? -4.383 0.406 -10.502 1.00 97.25 89 ILE A CA 1
ATOM 649 C C . ILE A 1 89 ? -5.176 1.647 -10.111 1.00 97.25 89 ILE A C 1
ATOM 651 O O . ILE A 1 89 ? -4.638 2.751 -9.988 1.00 97.25 89 ILE A O 1
ATOM 655 N N . ARG A 1 90 ? -6.474 1.450 -9.903 1.00 95.50 90 ARG A N 1
ATOM 656 C CA . ARG A 1 90 ? -7.359 2.412 -9.248 1.00 95.50 90 ARG A CA 1
ATOM 657 C C . ARG A 1 90 ? -8.410 1.652 -8.456 1.00 95.50 90 ARG A C 1
ATOM 659 O O . ARG A 1 90 ? -8.971 0.693 -8.974 1.00 95.50 90 ARG A O 1
ATOM 666 N N . ASP A 1 91 ? -8.730 2.111 -7.256 1.00 92.38 91 ASP A N 1
ATOM 667 C CA . ASP A 1 91 ? -9.835 1.533 -6.492 1.00 92.38 91 ASP A CA 1
ATOM 668 C C . ASP A 1 91 ? -11.174 1.721 -7.228 1.00 92.38 91 ASP A C 1
ATOM 670 O O . ASP A 1 91 ? -11.404 2.727 -7.912 1.00 92.38 91 ASP A O 1
ATOM 674 N N . ALA A 1 92 ? -12.057 0.728 -7.119 1.00 89.00 92 ALA A N 1
ATOM 675 C CA . ALA A 1 92 ? -13.416 0.814 -7.637 1.00 89.00 92 ALA A CA 1
ATOM 676 C C . ALA A 1 92 ? -14.202 1.949 -6.954 1.00 89.00 92 ALA A C 1
ATOM 678 O O . ALA A 1 92 ? -13.949 2.304 -5.798 1.00 89.00 92 ALA A O 1
ATOM 679 N N . ASN A 1 93 ? -15.163 2.520 -7.683 1.00 89.25 93 ASN A N 1
ATOM 680 C CA . ASN A 1 93 ? -15.964 3.652 -7.217 1.00 89.25 93 ASN A CA 1
ATOM 681 C C . ASN A 1 93 ? -16.755 3.301 -5.940 1.00 89.25 93 ASN A C 1
ATOM 683 O O . ASN A 1 93 ? -17.147 2.156 -5.738 1.00 89.25 93 ASN A O 1
ATOM 687 N N . GLY A 1 94 ? -17.022 4.302 -5.096 1.00 81.44 94 GLY A N 1
ATOM 688 C CA . GLY A 1 94 ? -17.823 4.135 -3.874 1.00 81.44 94 GLY A CA 1
ATOM 689 C C . GLY A 1 94 ? -17.047 3.632 -2.652 1.00 81.44 94 GLY A C 1
ATOM 690 O O . GLY A 1 94 ? -17.607 3.574 -1.561 1.00 81.44 94 GLY A O 1
ATOM 691 N N . GLN A 1 95 ? -15.758 3.324 -2.797 1.00 84.69 95 GLN A N 1
ATOM 692 C CA . GLN A 1 95 ? -14.901 2.943 -1.677 1.00 84.69 95 GLN A CA 1
ATOM 693 C C . GLN A 1 95 ? -14.287 4.159 -0.982 1.00 84.69 95 GLN A C 1
ATOM 695 O O . GLN A 1 95 ? -14.004 5.181 -1.608 1.00 84.69 95 GLN A O 1
ATOM 700 N N . ALA A 1 96 ? -14.039 4.028 0.325 1.00 77.62 96 ALA A N 1
ATOM 701 C CA . ALA A 1 96 ? -13.341 5.055 1.092 1.00 77.62 96 ALA A CA 1
ATOM 702 C C . ALA A 1 96 ? -11.947 5.339 0.489 1.00 77.62 96 ALA A C 1
ATOM 704 O O . ALA A 1 96 ? -11.267 4.381 0.101 1.00 77.62 96 ALA A O 1
ATOM 705 N N . PRO A 1 97 ? -11.498 6.607 0.433 1.00 80.19 97 PRO A N 1
ATOM 706 C CA . PRO A 1 97 ? -10.138 6.940 0.028 1.00 80.19 97 PRO A CA 1
ATOM 707 C C . PRO A 1 97 ? -9.100 6.251 0.914 1.00 80.19 97 PRO A C 1
ATOM 709 O O . PRO A 1 97 ? -9.359 5.964 2.083 1.00 80.19 97 PRO A O 1
ATOM 712 N N . PHE A 1 98 ? -7.910 6.027 0.364 1.00 82.69 98 PHE A N 1
ATOM 713 C CA . PHE A 1 98 ? -6.783 5.532 1.144 1.00 82.69 98 PHE A CA 1
ATOM 714 C C . PHE A 1 98 ? -6.385 6.551 2.223 1.00 82.69 98 PHE A C 1
ATOM 716 O O . PHE A 1 98 ? -6.091 7.709 1.911 1.00 82.69 98 PHE A O 1
ATOM 723 N N . ALA A 1 99 ? -6.388 6.115 3.483 1.00 78.38 99 ALA A N 1
ATOM 724 C CA . ALA A 1 99 ? -5.840 6.879 4.595 1.00 78.38 99 ALA A CA 1
ATOM 725 C C . ALA A 1 99 ? -4.315 6.744 4.580 1.00 78.38 99 ALA A C 1
ATOM 727 O O . ALA A 1 99 ? -3.800 5.634 4.473 1.00 78.38 99 ALA A O 1
ATOM 728 N N . GLN A 1 100 ? -3.606 7.870 4.657 1.00 82.12 100 GLN A N 1
ATOM 729 C CA . GLN A 1 100 ? -2.145 7.869 4.621 1.00 82.12 100 GLN A CA 1
ATOM 730 C C . GLN A 1 100 ? -1.572 7.108 5.822 1.00 82.12 100 GLN A C 1
ATOM 732 O O . GLN A 1 100 ? -2.093 7.250 6.925 1.00 82.12 100 GLN A O 1
ATOM 737 N N . GLN A 1 101 ? -0.501 6.342 5.604 1.00 75.44 101 GLN A N 1
ATOM 738 C CA . GLN A 1 101 ? 0.113 5.492 6.630 1.00 75.44 101 GLN A CA 1
ATOM 739 C C . GLN A 1 101 ? 1.563 5.891 6.866 1.00 75.44 101 GLN A C 1
ATOM 741 O O . GLN A 1 101 ? 2.335 5.967 5.910 1.00 75.44 101 GLN A O 1
ATOM 746 N N . SER A 1 102 ? 1.932 6.126 8.124 1.00 75.88 102 SER A N 1
ATOM 747 C CA . SER A 1 102 ? 3.321 6.360 8.529 1.00 75.88 102 SER A CA 1
ATOM 748 C C . SER A 1 102 ? 4.036 5.029 8.730 1.00 75.88 102 SER A C 1
ATOM 750 O O . SER A 1 102 ? 3.561 4.166 9.466 1.00 75.88 102 SER A O 1
ATOM 752 N N . LEU A 1 103 ? 5.185 4.866 8.086 1.00 75.62 103 LEU A N 1
ATOM 753 C CA . LEU A 1 103 ? 5.963 3.633 8.061 1.00 75.62 103 LEU A CA 1
ATOM 754 C C . LEU A 1 103 ? 7.381 3.893 8.560 1.00 75.62 103 LEU A C 1
ATOM 756 O O . LEU A 1 103 ? 7.983 4.913 8.210 1.00 75.62 103 LEU A O 1
ATOM 760 N N . SER A 1 104 ? 7.909 2.943 9.328 1.00 71.56 104 SER A N 1
ATOM 761 C CA . SER A 1 104 ? 9.334 2.826 9.603 1.00 71.56 104 SER A CA 1
ATOM 762 C C . SER A 1 104 ? 9.906 1.929 8.524 1.00 71.56 104 SER A C 1
ATOM 764 O O . SER A 1 104 ? 9.434 0.813 8.299 1.00 71.56 104 SER A O 1
ATOM 766 N N . LEU A 1 105 ? 10.882 2.465 7.814 1.00 75.25 105 LEU A N 1
ATOM 767 C CA . LEU A 1 105 ? 11.604 1.786 6.764 1.00 75.25 105 LEU A CA 1
ATOM 768 C C . LEU A 1 105 ? 12.975 1.399 7.293 1.00 75.25 105 LEU A C 1
ATOM 770 O O . LEU A 1 105 ? 13.689 2.256 7.818 1.00 75.25 105 LEU A O 1
ATOM 774 N N . GLN A 1 106 ? 13.379 0.158 7.044 1.00 75.25 106 GLN A N 1
ATOM 775 C CA . GLN A 1 106 ? 14.778 -0.238 7.090 1.00 75.25 106 GLN A CA 1
ATOM 776 C C . GLN A 1 106 ? 15.138 -1.048 5.849 1.00 75.25 106 GLN A C 1
ATOM 778 O O . GLN A 1 106 ? 14.429 -1.973 5.453 1.00 75.25 106 GLN A O 1
ATOM 783 N N . ASN A 1 107 ? 16.249 -0.671 5.225 1.00 82.31 107 ASN A N 1
ATOM 784 C CA . ASN A 1 107 ? 16.913 -1.457 4.197 1.00 82.31 107 ASN A CA 1
ATOM 785 C C . ASN A 1 107 ? 18.390 -1.056 4.102 1.00 82.31 107 ASN A C 1
ATOM 787 O O . ASN A 1 107 ? 18.885 -0.202 4.837 1.00 82.31 107 ASN A O 1
ATOM 791 N N . GLN A 1 108 ? 19.085 -1.638 3.136 1.00 79.00 108 GLN A N 1
ATOM 792 C CA . GLN A 1 108 ? 20.484 -1.363 2.804 1.00 79.00 108 GLN A CA 1
ATOM 793 C C . GLN A 1 108 ? 20.836 0.105 2.476 1.00 79.00 108 GLN A C 1
ATOM 795 O O . GLN A 1 108 ? 22.009 0.465 2.458 1.00 79.00 108 GLN A O 1
ATOM 800 N N . PHE A 1 109 ? 19.860 0.970 2.180 1.00 79.38 109 PHE A N 1
ATOM 801 C CA . PHE A 1 109 ? 20.094 2.405 1.976 1.00 79.38 109 PHE A CA 1
ATOM 802 C C . PHE A 1 109 ? 19.894 3.226 3.257 1.00 79.38 109 PHE A C 1
ATOM 804 O O . PHE A 1 109 ? 20.019 4.454 3.222 1.00 79.38 109 PHE A O 1
ATOM 811 N N . GLY A 1 110 ? 19.621 2.552 4.373 1.00 71.19 110 GLY A N 1
ATOM 812 C CA . GLY A 1 110 ? 19.464 3.116 5.703 1.00 71.19 110 GLY A CA 1
ATOM 813 C C . GLY A 1 110 ? 18.058 2.932 6.264 1.00 71.19 110 GLY A C 1
ATOM 814 O O . GLY A 1 110 ? 17.160 2.363 5.638 1.00 71.19 110 GLY A O 1
ATOM 815 N N . SER A 1 111 ? 17.876 3.457 7.470 1.00 69.12 111 SER A N 1
ATOM 816 C CA . SER A 1 111 ? 16.586 3.536 8.141 1.00 69.12 111 SER A CA 1
ATOM 817 C C . SER A 1 111 ? 15.965 4.927 7.998 1.00 69.12 111 SER A C 1
ATOM 819 O O . SER A 1 111 ? 16.656 5.930 7.796 1.00 69.12 111 SER A O 1
ATOM 821 N N . GLY A 1 112 ? 14.638 5.011 8.075 1.00 66.31 112 GLY A N 1
ATOM 822 C CA . GLY A 1 112 ? 13.942 6.295 8.053 1.00 66.31 112 GLY A CA 1
ATOM 823 C C . GLY A 1 112 ? 12.426 6.176 8.100 1.00 66.31 112 GLY A C 1
ATOM 824 O O . GLY A 1 112 ? 11.875 5.080 8.120 1.00 66.31 112 GLY A O 1
ATOM 825 N N . SER A 1 113 ? 11.746 7.322 8.080 1.00 69.06 113 SER A N 1
ATOM 826 C CA . SER A 1 113 ? 10.281 7.380 8.103 1.00 69.06 113 SER A CA 1
ATOM 827 C C . SER A 1 113 ? 9.714 7.779 6.744 1.00 69.06 113 SER A C 1
ATOM 829 O O . SER A 1 113 ? 10.149 8.753 6.115 1.00 69.06 113 SER A O 1
ATOM 831 N N . LEU A 1 114 ? 8.694 7.050 6.300 1.00 74.00 114 LEU A N 1
ATOM 832 C CA . LEU A 1 114 ? 7.954 7.315 5.068 1.00 74.00 114 LEU A CA 1
ATOM 833 C C . LEU A 1 114 ? 6.465 7.429 5.352 1.00 74.00 114 LEU A C 1
ATOM 835 O O . LEU A 1 114 ? 5.956 6.843 6.296 1.00 74.00 114 LEU A O 1
ATOM 839 N N . VAL A 1 115 ? 5.753 8.144 4.489 1.00 78.06 115 VAL A N 1
ATOM 840 C CA . VAL A 1 115 ? 4.291 8.141 4.480 1.00 78.06 115 VAL A CA 1
ATOM 841 C C . VAL A 1 115 ? 3.821 7.501 3.184 1.00 78.06 115 VAL A C 1
ATOM 843 O O . VAL A 1 115 ? 4.097 8.030 2.105 1.00 78.06 115 VAL A O 1
ATOM 846 N N . ALA A 1 116 ? 3.101 6.384 3.258 1.00 87.62 116 ALA A N 1
ATOM 847 C CA . ALA A 1 116 ? 2.323 5.875 2.136 1.00 87.62 116 ALA A CA 1
ATOM 848 C C . ALA A 1 116 ? 1.132 6.814 1.905 1.00 87.62 116 ALA A C 1
ATOM 850 O O . ALA A 1 116 ? 0.360 7.094 2.817 1.00 87.62 116 ALA A O 1
ATOM 851 N N . VAL A 1 117 ? 0.988 7.334 0.685 1.00 85.31 117 VAL A N 1
ATOM 852 C CA . VAL A 1 117 ? 0.037 8.414 0.363 1.00 85.31 117 VAL A CA 1
ATOM 853 C C . VAL A 1 117 ? -1.170 7.926 -0.427 1.00 85.31 117 VAL A C 1
ATOM 855 O O . VAL A 1 117 ? -2.267 8.451 -0.265 1.00 85.31 117 VAL A O 1
ATOM 858 N N . SER A 1 118 ? -0.964 6.989 -1.351 1.00 88.56 118 SER A N 1
ATOM 859 C CA . SER A 1 118 ? -2.014 6.508 -2.258 1.00 88.56 118 SER A CA 1
ATOM 860 C C . SER A 1 118 ? -1.538 5.276 -3.031 1.00 88.56 118 SER A C 1
ATOM 862 O O . SER A 1 118 ? -0.379 5.302 -3.468 1.00 88.56 118 SER A O 1
ATOM 864 N N . PRO A 1 119 ? -2.396 4.270 -3.281 1.00 94.62 119 PRO A N 1
ATOM 865 C CA . PRO A 1 119 ? -2.064 3.131 -4.136 1.00 94.62 119 PRO A CA 1
ATOM 866 C C . PRO A 1 119 ? -1.829 3.587 -5.583 1.00 94.62 119 PRO A C 1
ATOM 868 O O . PRO A 1 119 ? -2.472 4.527 -6.060 1.00 94.62 119 PRO A O 1
ATOM 871 N N . ARG A 1 120 ? -0.880 2.957 -6.285 1.00 96.00 120 ARG A N 1
ATOM 872 C CA . ARG A 1 120 ? -0.494 3.350 -7.654 1.00 96.00 120 ARG A CA 1
ATOM 873 C C . ARG A 1 120 ? -0.373 2.208 -8.635 1.00 96.00 120 ARG A C 1
ATOM 875 O O . ARG A 1 120 ? -0.886 2.329 -9.751 1.00 96.00 120 ARG A O 1
ATOM 882 N N . VAL A 1 121 ? 0.334 1.156 -8.249 1.00 98.19 121 VAL A N 1
ATOM 883 C CA . VAL A 1 121 ? 0.548 -0.007 -9.106 1.00 98.19 121 VAL A CA 1
ATOM 884 C C . VAL A 1 121 ? 0.397 -1.291 -8.306 1.00 98.19 121 VAL A C 1
ATOM 886 O O . VAL A 1 121 ? 0.615 -1.293 -7.097 1.00 98.19 121 VAL A O 1
ATOM 889 N N . LEU A 1 122 ? 0.002 -2.352 -8.996 1.00 98.19 122 LEU A N 1
ATOM 890 C CA . LEU A 1 122 ? 0.091 -3.732 -8.534 1.00 98.19 122 LEU A CA 1
ATOM 891 C C . LEU A 1 122 ? 1.185 -4.398 -9.366 1.00 98.19 122 LEU A C 1
ATOM 893 O O . LEU A 1 122 ? 1.044 -4.458 -10.588 1.00 98.19 122 LEU A O 1
ATOM 897 N N . CYS A 1 123 ? 2.262 -4.835 -8.727 1.00 98.25 123 CYS A N 1
ATOM 898 C CA . CYS A 1 123 ? 3.317 -5.630 -9.342 1.00 98.25 123 CYS A CA 1
ATOM 899 C C . CYS A 1 123 ? 3.026 -7.103 -9.095 1.00 98.25 123 CYS A C 1
ATOM 901 O O . CYS A 1 123 ? 2.729 -7.479 -7.966 1.00 98.25 123 CYS A O 1
ATOM 903 N N . VAL A 1 124 ? 3.068 -7.906 -10.150 1.00 96.44 124 VAL A N 1
ATOM 904 C CA . VAL A 1 124 ? 2.814 -9.346 -10.080 1.00 96.44 124 VAL A CA 1
ATOM 905 C C . VAL A 1 124 ? 3.998 -10.105 -10.669 1.00 96.44 124 VAL A C 1
ATOM 907 O O . VAL A 1 124 ? 4.604 -9.582 -11.616 1.00 96.44 124 VAL A O 1
ATOM 910 N N . PRO A 1 125 ? 4.319 -11.303 -10.154 1.00 95.81 125 PRO A N 1
ATOM 911 C CA . PRO A 1 125 ? 5.266 -12.214 -10.785 1.00 95.81 125 PRO A CA 1
ATOM 912 C C . PRO A 1 125 ? 4.901 -12.422 -12.251 1.00 95.81 125 PRO A C 1
ATOM 914 O O . PRO A 1 125 ? 3.726 -12.400 -12.633 1.00 95.81 125 PRO A O 1
ATOM 917 N N . SER A 1 126 ? 5.901 -12.495 -13.114 1.00 95.94 126 SER A N 1
ATOM 918 C CA . SER A 1 126 ? 5.690 -12.666 -14.547 1.00 95.94 126 SER A CA 1
ATOM 919 C C . SER A 1 126 ? 6.775 -13.537 -15.134 1.00 95.94 126 SER A C 1
ATOM 921 O O . SER A 1 126 ? 7.955 -13.243 -14.984 1.00 95.94 126 SER A O 1
ATOM 923 N N . GLU A 1 127 ? 6.350 -14.567 -15.846 1.00 95.50 127 GLU A N 1
ATOM 924 C CA . GLU A 1 127 ? 7.231 -15.387 -16.661 1.00 95.50 127 GLU A CA 1
ATOM 925 C C . GLU A 1 127 ? 7.642 -14.577 -17.885 1.00 95.50 127 GLU A C 1
ATOM 927 O O . GLU A 1 127 ? 6.848 -13.784 -18.411 1.00 95.50 127 GLU A O 1
ATOM 932 N N . VAL A 1 128 ? 8.873 -14.771 -18.340 1.00 94.38 128 VAL A N 1
ATOM 933 C CA . VAL A 1 128 ? 9.394 -14.121 -19.543 1.00 94.38 128 VAL A CA 1
ATOM 934 C C . VAL A 1 128 ? 9.776 -15.198 -20.531 1.00 94.38 128 VAL A C 1
ATOM 936 O O . VAL A 1 128 ? 10.498 -16.127 -20.182 1.00 94.38 128 VAL A O 1
ATOM 939 N N . ASP A 1 129 ? 9.258 -15.079 -21.751 1.00 87.56 129 ASP A N 1
ATOM 940 C CA . ASP A 1 129 ? 9.534 -16.005 -22.853 1.00 87.56 129 ASP A CA 1
ATOM 941 C C . ASP A 1 129 ? 9.286 -17.486 -22.474 1.00 87.56 129 ASP A C 1
ATOM 943 O O . ASP A 1 129 ? 9.973 -18.394 -22.936 1.00 87.56 129 ASP A O 1
ATOM 947 N N . GLY A 1 130 ? 8.281 -17.721 -21.619 1.00 87.38 130 GLY A N 1
ATOM 948 C CA . GLY A 1 130 ? 7.867 -19.049 -21.148 1.00 87.38 130 GLY A CA 1
ATOM 949 C C . GLY A 1 130 ? 8.709 -19.630 -20.008 1.00 87.38 130 GLY A C 1
ATOM 950 O O . GLY A 1 130 ? 8.542 -20.802 -19.679 1.00 87.38 130 GLY A O 1
ATOM 951 N N . VAL A 1 131 ? 9.614 -18.846 -19.415 1.00 89.94 131 VAL A N 1
ATOM 952 C CA . VAL A 1 131 ? 10.453 -19.284 -18.295 1.00 89.94 131 VAL A CA 1
ATOM 953 C C . VAL A 1 131 ? 9.846 -18.809 -16.969 1.00 89.94 131 VAL A C 1
ATOM 955 O O . VAL A 1 131 ? 9.821 -17.596 -16.720 1.00 89.94 131 VAL A O 1
ATOM 958 N N . PRO A 1 132 ? 9.350 -19.726 -16.114 1.00 89.25 132 PRO A N 1
ATOM 959 C CA . PRO A 1 132 ? 8.851 -19.378 -14.794 1.00 89.25 132 PRO A CA 1
ATOM 960 C C . PRO A 1 132 ? 9.986 -19.143 -13.800 1.00 89.25 132 PRO A C 1
ATOM 962 O O . PRO A 1 132 ? 11.054 -19.747 -13.896 1.00 89.25 132 PRO A O 1
ATOM 965 N N . SER A 1 133 ? 9.710 -18.299 -12.806 1.00 87.25 133 SER A N 1
ATOM 966 C CA . SER A 1 133 ? 10.593 -18.117 -11.656 1.00 87.25 133 SER A CA 1
ATOM 967 C C . SER A 1 133 ? 10.607 -19.361 -10.776 1.00 87.25 133 SER A C 1
ATOM 969 O O . SER A 1 133 ? 9.562 -19.961 -10.520 1.00 87.25 133 SER A O 1
ATOM 971 N N . ALA A 1 134 ? 11.784 -19.715 -10.263 1.00 82.50 134 ALA A N 1
ATOM 972 C CA . ALA A 1 134 ? 11.910 -20.717 -9.209 1.00 82.50 134 ALA A CA 1
ATOM 973 C C . ALA A 1 134 ? 11.435 -20.173 -7.847 1.00 82.50 134 ALA A C 1
ATOM 975 O O . ALA A 1 134 ? 11.159 -20.943 -6.924 1.00 82.50 134 ALA A O 1
ATOM 976 N N . LEU A 1 135 ? 11.333 -18.846 -7.710 1.00 79.75 135 LEU A N 1
ATOM 977 C CA . LEU A 1 135 ? 10.798 -18.181 -6.532 1.00 79.75 135 LEU A CA 1
ATOM 978 C C . LEU A 1 135 ? 9.282 -18.000 -6.645 1.00 79.75 135 LEU A C 1
ATOM 980 O O . LEU A 1 135 ? 8.765 -17.367 -7.565 1.00 79.75 135 LEU A O 1
ATOM 984 N N . ASN A 1 136 ? 8.561 -18.462 -5.625 1.00 77.12 136 ASN A N 1
ATOM 985 C CA . ASN A 1 136 ? 7.146 -18.145 -5.459 1.00 77.12 136 ASN A CA 1
ATOM 986 C C . ASN A 1 136 ? 6.992 -16.722 -4.884 1.00 77.12 136 ASN A C 1
ATOM 988 O O . ASN A 1 136 ? 6.778 -16.540 -3.684 1.00 77.12 136 ASN A O 1
ATOM 992 N N . LEU A 1 137 ? 7.226 -15.711 -5.726 1.00 86.50 137 LEU A N 1
ATOM 993 C CA . LEU A 1 137 ? 7.181 -14.300 -5.342 1.00 86.50 137 LEU A CA 1
ATOM 994 C C . LEU A 1 137 ? 5.760 -13.842 -4.976 1.00 86.50 137 LEU A C 1
ATOM 996 O O . LEU A 1 137 ? 4.779 -14.228 -5.608 1.00 86.50 137 LEU A O 1
ATOM 1000 N N . ASP A 1 138 ? 5.667 -12.930 -4.009 1.00 88.06 138 ASP A N 1
ATOM 1001 C CA . ASP A 1 138 ? 4.415 -12.251 -3.679 1.00 88.06 138 ASP A CA 1
ATOM 1002 C C . ASP A 1 138 ? 3.946 -11.309 -4.795 1.00 88.06 138 ASP A C 1
ATOM 1004 O O . ASP A 1 138 ? 4.741 -10.709 -5.530 1.00 88.06 138 ASP A O 1
ATOM 1008 N N . HIS A 1 139 ? 2.631 -11.075 -4.861 1.00 91.38 139 HIS A N 1
ATOM 1009 C CA . HIS A 1 139 ? 2.131 -9.861 -5.501 1.00 91.38 139 HIS A CA 1
ATOM 1010 C C . HIS A 1 139 ? 2.429 -8.675 -4.590 1.00 91.38 139 HIS A C 1
ATOM 1012 O O . HIS A 1 139 ? 2.291 -8.755 -3.374 1.00 91.38 139 HIS A O 1
ATOM 1018 N N . PHE A 1 140 ? 2.761 -7.527 -5.170 1.00 96.56 140 PHE A N 1
ATOM 1019 C CA . PHE A 1 140 ? 3.065 -6.324 -4.409 1.00 96.56 140 PHE A CA 1
ATOM 1020 C C . PHE A 1 140 ? 2.142 -5.173 -4.782 1.00 96.56 140 PHE A C 1
ATOM 1022 O O . PHE A 1 140 ? 2.146 -4.676 -5.915 1.00 96.56 140 PHE A O 1
ATOM 1029 N N . LYS A 1 141 ? 1.391 -4.664 -3.806 1.00 96.50 141 LYS A N 1
ATOM 1030 C CA . LYS A 1 141 ? 0.628 -3.426 -3.966 1.00 96.50 141 LYS A CA 1
ATOM 1031 C C . LYS A 1 141 ? 1.497 -2.243 -3.560 1.00 96.50 141 LYS A C 1
ATOM 1033 O O . LYS A 1 141 ? 1.893 -2.080 -2.408 1.00 96.50 141 LYS A O 1
ATOM 1038 N N . CYS A 1 142 ? 1.795 -1.388 -4.531 1.00 97.81 142 CYS A N 1
ATOM 1039 C CA . CYS A 1 142 ? 2.720 -0.279 -4.364 1.00 97.81 142 CYS A CA 1
ATOM 1040 C C . CYS A 1 142 ? 2.004 1.057 -4.184 1.00 97.81 142 CYS A C 1
ATOM 1042 O O . CYS A 1 142 ? 1.178 1.490 -5.000 1.00 97.81 142 CYS A O 1
ATOM 1044 N N . TYR A 1 143 ? 2.413 1.766 -3.142 1.00 96.00 143 TYR A N 1
ATOM 1045 C CA . TYR A 1 143 ? 1.899 3.051 -2.714 1.00 96.00 143 TYR A CA 1
ATOM 1046 C C . TYR A 1 143 ? 2.920 4.138 -2.998 1.00 96.00 143 TYR A C 1
ATOM 1048 O O . TYR A 1 143 ? 4.102 3.999 -2.692 1.00 96.00 143 TYR A O 1
ATOM 1056 N N . ARG A 1 144 ? 2.466 5.266 -3.548 1.00 94.38 144 ARG A N 1
ATOM 1057 C CA . ARG A 1 144 ? 3.294 6.474 -3.629 1.00 94.38 144 ARG A CA 1
ATOM 1058 C C . ARG A 1 144 ? 3.710 6.876 -2.225 1.00 94.38 144 ARG A C 1
ATOM 1060 O O . ARG A 1 144 ? 2.841 7.018 -1.369 1.00 94.38 144 ARG A O 1
ATOM 1067 N N . THR A 1 145 ? 4.987 7.176 -2.041 1.00 87.56 145 THR A N 1
ATOM 1068 C CA . THR A 1 145 ? 5.487 7.693 -0.770 1.00 87.56 145 THR A CA 1
ATOM 1069 C C . THR A 1 145 ? 5.687 9.206 -0.803 1.00 87.56 145 THR A C 1
ATOM 1071 O O . THR A 1 145 ? 6.019 9.802 -1.837 1.00 87.56 145 THR A O 1
ATOM 1074 N N . ALA A 1 146 ? 5.455 9.836 0.345 1.00 76.50 146 ALA A N 1
ATOM 1075 C CA . ALA A 1 146 ? 6.002 11.136 0.701 1.00 76.50 146 ALA A CA 1
ATOM 1076 C C . ALA A 1 146 ? 7.060 10.915 1.788 1.00 76.50 146 ALA A C 1
ATOM 1078 O O . ALA A 1 146 ? 6.854 10.129 2.710 1.00 76.50 146 ALA A O 1
ATOM 1079 N N . THR A 1 147 ? 8.213 11.558 1.644 1.00 65.06 147 THR A N 1
ATOM 1080 C CA . THR A 1 147 ? 9.313 11.442 2.605 1.00 65.06 147 THR A CA 1
ATOM 1081 C C . THR A 1 147 ? 9.159 12.531 3.664 1.00 65.06 147 THR A C 1
ATOM 1083 O O . THR A 1 147 ? 8.925 13.681 3.295 1.00 65.06 147 THR A O 1
ATOM 1086 N N . LEU A 1 148 ? 9.277 12.182 4.951 1.00 52.53 148 LEU A N 1
ATOM 1087 C CA . LEU A 1 148 ? 9.348 13.171 6.040 1.00 52.53 148 LEU A CA 1
ATOM 1088 C C . LEU A 1 148 ? 10.792 13.642 6.293 1.00 52.53 148 LEU A C 1
ATOM 1090 O O . LEU A 1 148 ? 10.991 14.746 6.786 1.00 52.53 148 LEU A O 1
ATOM 1094 N N . THR A 1 149 ? 11.791 12.838 5.911 1.00 53.62 149 THR A N 1
ATOM 1095 C CA . THR A 1 149 ? 13.229 13.128 6.054 1.00 53.62 149 THR A CA 1
ATOM 1096 C C . THR A 1 149 ? 13.937 13.270 4.699 1.00 53.62 149 THR A C 1
ATOM 1098 O O . THR A 1 149 ? 13.433 12.859 3.654 1.00 53.62 149 THR A O 1
ATOM 1101 N N . GLN A 1 150 ? 15.117 13.891 4.671 1.00 66.62 150 GLN A N 1
ATOM 1102 C CA . GLN A 1 150 ? 15.895 14.067 3.442 1.00 66.62 150 GLN A CA 1
ATOM 1103 C C . GLN A 1 150 ? 16.714 12.801 3.131 1.00 66.62 150 GLN A C 1
ATOM 1105 O O . GLN A 1 150 ? 17.471 12.328 3.970 1.00 66.62 150 GLN A O 1
ATOM 1110 N N . PHE A 1 151 ? 16.587 12.255 1.914 1.00 82.06 151 PHE A N 1
ATOM 1111 C CA . PHE A 1 151 ? 17.392 11.112 1.463 1.00 82.06 151 PHE A CA 1
ATOM 1112 C C . PHE A 1 151 ? 18.694 11.583 0.807 1.00 82.06 151 PHE A C 1
ATOM 1114 O O . PHE A 1 151 ? 18.663 12.311 -0.194 1.00 82.06 151 PHE A O 1
ATOM 1121 N N . ALA A 1 152 ? 19.830 11.138 1.339 1.00 85.12 152 ALA A N 1
ATOM 1122 C CA . ALA A 1 152 ? 21.134 11.387 0.742 1.00 85.12 152 ALA A CA 1
ATOM 1123 C C . ALA A 1 152 ? 21.340 10.481 -0.481 1.00 85.12 152 ALA A C 1
ATOM 1125 O O . ALA A 1 152 ? 21.190 9.265 -0.398 1.00 85.12 152 ALA A O 1
ATOM 1126 N N . ARG A 1 153 ? 21.691 11.077 -1.627 1.00 89.69 153 ARG A N 1
ATOM 1127 C CA . ARG A 1 153 ? 21.906 10.336 -2.880 1.00 89.69 153 ARG A CA 1
ATOM 1128 C C . ARG A 1 153 ? 23.031 9.307 -2.715 1.00 89.69 153 ARG A C 1
ATOM 1130 O O . ARG A 1 153 ? 23.966 9.524 -1.941 1.00 89.69 153 ARG A O 1
ATOM 1137 N N . ARG A 1 154 ? 22.946 8.204 -3.457 1.00 90.31 154 ARG A N 1
ATOM 1138 C CA . ARG A 1 154 ? 23.954 7.131 -3.472 1.00 90.31 154 ARG A CA 1
ATOM 1139 C C . ARG A 1 154 ? 24.295 6.779 -4.909 1.00 90.31 154 ARG A C 1
ATOM 1141 O O . ARG A 1 154 ? 23.388 6.698 -5.728 1.00 90.31 154 ARG A O 1
ATOM 1148 N N . ASN A 1 155 ? 25.567 6.570 -5.212 1.00 93.94 155 ASN A N 1
ATOM 1149 C CA . ASN A 1 155 ? 25.972 6.000 -6.493 1.00 93.94 155 ASN A CA 1
ATOM 1150 C C . ASN A 1 155 ? 26.151 4.495 -6.310 1.00 93.94 155 ASN A C 1
ATOM 1152 O O . ASN A 1 155 ? 26.728 4.066 -5.314 1.00 93.94 155 ASN A O 1
ATOM 1156 N N . VAL A 1 156 ? 25.619 3.721 -7.247 1.00 95.06 156 VAL A N 1
ATOM 1157 C CA . VAL A 1 156 ? 25.706 2.259 -7.281 1.00 95.06 156 VAL A CA 1
ATOM 1158 C C . VAL A 1 156 ? 25.966 1.812 -8.713 1.00 95.06 156 VAL A C 1
ATOM 1160 O O . VAL A 1 156 ? 25.627 2.528 -9.660 1.00 95.06 156 VAL A O 1
ATOM 1163 N N . PHE A 1 157 ? 26.521 0.624 -8.879 1.00 95.81 157 PHE A N 1
ATOM 1164 C CA . PHE A 1 157 ? 26.577 -0.062 -10.161 1.00 95.81 157 PHE A CA 1
ATOM 1165 C C . PHE A 1 157 ? 25.410 -1.048 -10.239 1.00 95.81 157 PHE A C 1
ATOM 1167 O O . PHE A 1 157 ? 25.223 -1.832 -9.314 1.00 95.81 157 PHE A O 1
ATOM 1174 N N . LEU A 1 158 ? 24.600 -0.968 -11.297 1.00 97.75 158 LEU A N 1
ATOM 1175 C CA . LEU A 1 158 ? 23.457 -1.860 -11.517 1.00 97.75 158 LEU A CA 1
ATOM 1176 C C . LEU A 1 158 ? 23.661 -2.661 -12.797 1.00 97.75 158 LEU A C 1
ATOM 1178 O O . LEU A 1 158 ? 23.849 -2.041 -13.846 1.00 97.75 158 LEU A O 1
ATOM 1182 N N . ALA A 1 159 ? 23.546 -3.984 -12.720 1.00 97.50 159 ALA A N 1
ATOM 1183 C CA . ALA A 1 159 ? 23.612 -4.889 -13.863 1.00 97.50 159 ALA A CA 1
ATOM 1184 C C . ALA A 1 159 ? 22.396 -5.822 -13.891 1.00 97.50 159 ALA A C 1
ATOM 1186 O O . ALA A 1 159 ? 22.104 -6.511 -12.919 1.00 97.50 159 ALA A O 1
ATOM 1187 N N . ASP A 1 160 ? 21.673 -5.826 -15.007 1.00 96.56 160 ASP A N 1
ATOM 1188 C CA . ASP A 1 160 ? 20.601 -6.786 -15.278 1.00 96.56 160 ASP A CA 1
ATOM 1189 C C . ASP A 1 160 ? 20.708 -7.325 -16.712 1.00 96.56 160 ASP A C 1
ATOM 1191 O O . ASP A 1 160 ? 21.640 -6.997 -17.446 1.00 96.56 160 ASP A O 1
ATOM 1195 N N . GLN A 1 161 ? 19.731 -8.130 -17.139 1.00 94.50 161 GLN A N 1
ATOM 1196 C CA . GLN A 1 161 ? 19.699 -8.729 -18.480 1.00 94.50 161 GLN A CA 1
ATOM 1197 C C . GLN A 1 161 ? 19.682 -7.712 -19.646 1.00 94.50 161 GLN A C 1
ATOM 1199 O O . GLN A 1 161 ? 19.845 -8.103 -20.801 1.00 94.50 161 GLN A O 1
ATOM 1204 N N . PHE A 1 162 ? 19.418 -6.423 -19.399 1.00 95.88 162 PHE A N 1
ATOM 1205 C CA . PHE A 1 162 ? 19.324 -5.403 -20.446 1.00 95.88 162 PHE A CA 1
ATOM 1206 C C . PHE A 1 162 ? 20.562 -4.520 -20.542 1.00 95.88 162 PHE A C 1
ATOM 1208 O O . PHE A 1 162 ? 20.930 -4.127 -21.656 1.00 95.88 162 PHE A O 1
ATOM 1215 N N . GLU A 1 163 ? 21.143 -4.138 -19.404 1.00 95.94 163 GLU A N 1
ATOM 1216 C CA . GLU A 1 163 ? 22.250 -3.184 -19.340 1.00 95.94 163 GLU A CA 1
ATOM 1217 C C . GLU A 1 163 ? 22.996 -3.209 -17.995 1.00 95.94 163 GLU A C 1
ATOM 1219 O O . GLU A 1 163 ? 22.414 -3.469 -16.941 1.00 95.94 163 GLU A O 1
ATOM 1224 N N . SER A 1 164 ? 24.265 -2.790 -18.037 1.00 96.81 164 SER A N 1
ATOM 1225 C CA . SER A 1 164 ? 25.113 -2.561 -16.861 1.00 96.81 164 SER A CA 1
ATOM 1226 C C . SER A 1 164 ? 25.550 -1.098 -16.801 1.00 96.81 164 SER A C 1
ATOM 1228 O O . SER A 1 164 ? 26.139 -0.593 -17.759 1.00 96.81 164 SER A O 1
ATOM 1230 N N . LYS A 1 165 ? 25.222 -0.385 -15.714 1.00 96.19 165 LYS A N 1
ATOM 1231 C CA . LYS A 1 165 ? 25.406 1.075 -15.614 1.00 96.19 165 LYS A CA 1
ATOM 1232 C C . LYS A 1 165 ? 25.694 1.592 -14.212 1.00 96.19 165 LYS A C 1
ATOM 1234 O O . LYS A 1 165 ? 25.062 1.196 -13.230 1.00 96.19 165 LYS A O 1
ATOM 1239 N N . ASN A 1 166 ? 26.516 2.638 -14.160 1.00 97.56 166 ASN A N 1
ATOM 1240 C CA . ASN A 1 166 ? 26.649 3.500 -12.991 1.00 97.56 166 ASN A CA 1
ATOM 1241 C C . ASN A 1 166 ? 25.384 4.348 -12.815 1.00 97.56 166 ASN A C 1
ATOM 1243 O O . ASN A 1 166 ? 24.990 5.121 -13.692 1.00 97.56 166 ASN A O 1
ATOM 1247 N N . THR A 1 167 ? 24.742 4.227 -11.664 1.00 97.50 167 THR A N 1
ATOM 1248 C CA . THR A 1 167 ? 23.413 4.774 -11.407 1.00 97.50 167 THR A CA 1
ATOM 1249 C C . THR A 1 167 ? 23.396 5.550 -10.098 1.00 97.50 167 THR A C 1
ATOM 1251 O O . THR A 1 167 ? 23.829 5.063 -9.058 1.00 97.50 167 THR A O 1
ATOM 1254 N N . THR A 1 168 ? 22.837 6.757 -10.116 1.00 97.00 168 THR A N 1
ATOM 1255 C CA . THR A 1 168 ? 22.552 7.514 -8.898 1.00 97.00 168 THR A CA 1
ATOM 1256 C C . THR A 1 168 ? 21.156 7.167 -8.381 1.00 97.00 168 THR A C 1
ATOM 1258 O O . THR A 1 168 ? 20.140 7.469 -9.017 1.00 97.00 168 THR A O 1
ATOM 1261 N N . VAL A 1 169 ? 21.103 6.585 -7.187 1.00 95.56 169 VAL A N 1
ATOM 1262 C CA . VAL A 1 169 ? 19.902 6.394 -6.375 1.00 95.56 169 VAL A CA 1
ATOM 1263 C C . VAL A 1 169 ? 19.528 7.720 -5.718 1.00 95.56 169 VAL A C 1
ATOM 1265 O O . VAL A 1 169 ? 20.327 8.371 -5.039 1.00 95.56 169 VAL A O 1
ATOM 1268 N N . LEU A 1 170 ? 18.295 8.145 -5.959 1.00 91.25 170 LEU A N 1
ATOM 1269 C CA . LEU A 1 170 ? 17.678 9.350 -5.417 1.00 91.25 170 LEU A CA 1
ATOM 1270 C C . LEU A 1 170 ? 16.641 8.944 -4.362 1.00 91.25 170 LEU A C 1
ATOM 1272 O O . LEU A 1 170 ? 16.624 7.819 -3.891 1.00 91.25 170 LEU A O 1
ATOM 1276 N N . ARG A 1 171 ? 15.744 9.856 -3.991 1.00 87.06 171 ARG A N 1
ATOM 1277 C CA . ARG A 1 171 ? 14.733 9.623 -2.951 1.00 87.06 171 ARG A CA 1
ATOM 1278 C C . ARG A 1 171 ? 13.827 8.395 -3.192 1.00 87.06 171 ARG A C 1
ATOM 1280 O O . ARG A 1 171 ? 13.502 8.100 -4.354 1.00 87.06 171 ARG A O 1
ATOM 1287 N N . PRO A 1 172 ? 13.308 7.777 -2.113 1.00 90.81 172 PRO A N 1
ATOM 1288 C CA . PRO A 1 172 ? 12.227 6.801 -2.203 1.00 90.81 172 PRO A CA 1
ATOM 1289 C C . PRO A 1 172 ? 10.995 7.424 -2.875 1.00 90.81 172 PRO A C 1
ATOM 1291 O O . PRO A 1 172 ? 10.705 8.620 -2.730 1.00 90.81 172 PRO A O 1
ATOM 1294 N N . CYS A 1 173 ? 10.295 6.624 -3.674 1.00 91.69 173 CYS A N 1
ATOM 1295 C CA . CYS A 1 173 ? 9.147 7.072 -4.462 1.00 91.69 173 CYS A CA 1
ATOM 1296 C C . CYS A 1 173 ? 7.917 6.169 -4.343 1.00 91.69 173 CYS A C 1
ATOM 1298 O O . CYS A 1 173 ? 6.795 6.681 -4.462 1.00 91.69 173 CYS A O 1
ATOM 1300 N N . THR A 1 174 ? 8.110 4.880 -4.057 1.00 95.25 174 THR A N 1
ATOM 1301 C CA . THR A 1 174 ? 7.039 3.965 -3.659 1.00 95.25 174 THR A CA 1
ATOM 1302 C C . THR A 1 174 ? 7.498 3.001 -2.571 1.00 95.25 174 THR A C 1
ATOM 1304 O O . THR A 1 174 ? 8.680 2.677 -2.478 1.00 95.25 174 THR A O 1
ATOM 1307 N N . VAL A 1 175 ? 6.539 2.546 -1.774 1.00 94.44 175 VAL A N 1
ATOM 1308 C CA . VAL A 1 175 ? 6.654 1.400 -0.867 1.00 94.44 175 VAL A CA 1
ATOM 1309 C C . VAL A 1 175 ? 5.639 0.364 -1.325 1.00 94.44 175 VAL A C 1
ATOM 1311 O O . VAL A 1 175 ? 4.528 0.727 -1.709 1.00 94.44 175 VAL A O 1
ATOM 1314 N N . CYS A 1 176 ? 6.040 -0.891 -1.366 1.00 96.69 176 CYS A N 1
ATOM 1315 C CA . CYS A 1 176 ? 5.306 -1.987 -1.965 1.00 96.69 176 CYS A CA 1
ATOM 1316 C C . CYS A 1 176 ? 5.096 -3.052 -0.901 1.00 96.69 176 CYS A C 1
ATOM 1318 O O . CYS A 1 176 ? 6.060 -3.680 -0.470 1.00 96.69 176 CYS A O 1
ATOM 1320 N N . MET A 1 177 ? 3.847 -3.197 -0.470 1.00 92.69 177 MET A N 1
ATOM 1321 C CA . MET A 1 177 ? 3.467 -4.191 0.524 1.00 92.69 177 MET A CA 1
ATOM 1322 C C . MET A 1 177 ? 3.125 -5.499 -0.189 1.00 92.69 177 MET A C 1
ATOM 1324 O O . MET A 1 177 ? 2.495 -5.426 -1.255 1.00 92.69 177 MET A O 1
ATOM 1328 N N . PRO A 1 178 ? 3.505 -6.659 0.370 1.00 88.62 178 PRO A N 1
ATOM 1329 C CA . PRO A 1 178 ? 3.010 -7.934 -0.122 1.00 88.62 178 PRO A CA 1
ATOM 1330 C C . PRO A 1 178 ? 1.479 -7.937 -0.022 1.00 88.62 178 PRO A C 1
ATOM 1332 O O . PRO A 1 178 ? 0.899 -7.384 0.920 1.00 88.62 178 PRO A O 1
ATOM 1335 N N . ALA A 1 179 ? 0.823 -8.464 -1.047 1.00 83.94 179 ALA A N 1
ATOM 1336 C CA . ALA A 1 179 ? -0.609 -8.340 -1.233 1.00 83.94 179 ALA A CA 1
ATOM 1337 C C . ALA A 1 179 ? -1.221 -9.669 -1.662 1.00 83.94 179 ALA A C 1
ATOM 1339 O O . ALA A 1 179 ? -0.836 -10.250 -2.673 1.00 83.94 179 ALA A O 1
ATOM 1340 N N . ASP A 1 180 ? -2.258 -10.078 -0.947 1.00 74.44 180 ASP A N 1
ATOM 1341 C CA . ASP A 1 180 ? -3.157 -11.120 -1.402 1.00 74.44 180 ASP A CA 1
ATOM 1342 C C . ASP A 1 180 ? -4.041 -10.541 -2.512 1.00 74.44 180 ASP A C 1
ATOM 1344 O O . ASP A 1 180 ? -4.703 -9.507 -2.343 1.00 74.44 180 ASP A O 1
ATOM 1348 N N . LYS A 1 181 ? -4.058 -11.215 -3.659 1.00 84.19 181 LYS A N 1
ATOM 1349 C CA . LYS A 1 181 ? -4.992 -10.935 -4.742 1.00 84.19 181 LYS A CA 1
ATOM 1350 C C . LYS A 1 181 ? -5.975 -12.098 -4.856 1.00 84.19 181 LYS A C 1
ATOM 1352 O O . LYS A 1 181 ? -5.612 -13.167 -5.323 1.00 84.19 181 LYS A O 1
ATOM 1357 N N . ASN A 1 182 ? -7.248 -11.821 -4.581 1.00 77.31 182 ASN A N 1
ATOM 1358 C CA . ASN A 1 182 ? -8.373 -12.760 -4.696 1.00 77.31 182 ASN A CA 1
ATOM 1359 C C . ASN A 1 182 ? -8.311 -14.009 -3.787 1.00 77.31 182 ASN A C 1
ATOM 1361 O O . ASN A 1 182 ? -8.957 -15.002 -4.109 1.00 77.31 182 ASN A O 1
ATOM 1365 N N . GLY A 1 183 ? -7.612 -13.961 -2.653 1.00 62.94 183 GLY A N 1
ATOM 1366 C CA . GLY A 1 183 ? -7.493 -15.093 -1.728 1.00 62.94 183 GLY A CA 1
ATOM 1367 C C . GLY A 1 183 ? -6.396 -16.087 -2.111 1.00 62.94 183 GLY A C 1
ATOM 1368 O O . GLY A 1 183 ? -6.458 -17.240 -1.702 1.00 62.94 183 GLY A O 1
ATOM 1369 N N . GLU A 1 184 ? -5.417 -15.667 -2.917 1.00 73.25 184 GLU A N 1
ATOM 1370 C CA . GLU A 1 184 ? -4.260 -16.491 -3.303 1.00 73.25 184 GLU A CA 1
ATOM 1371 C C . GLU A 1 184 ? -3.239 -16.635 -2.160 1.00 73.25 184 GLU A C 1
ATOM 1373 O O . GLU A 1 184 ? -2.328 -17.458 -2.243 1.00 73.25 184 GLU A O 1
ATOM 1378 N N . GLY A 1 185 ? -3.405 -15.861 -1.084 1.00 68.94 185 GLY A N 1
ATOM 1379 C CA . GLY A 1 185 ? -2.489 -15.820 0.047 1.00 68.94 185 GLY A CA 1
ATOM 1380 C C . GLY A 1 185 ? -1.288 -14.900 -0.177 1.00 68.94 185 GLY A C 1
ATOM 1381 O O . GLY A 1 185 ? -1.126 -14.270 -1.223 1.00 68.94 185 GLY A O 1
ATOM 1382 N N . ILE A 1 186 ? -0.457 -14.810 0.861 1.00 75.06 186 ILE A N 1
ATOM 1383 C CA . ILE A 1 186 ? 0.816 -14.085 0.875 1.00 75.06 186 ILE A CA 1
ATOM 1384 C C . ILE A 1 186 ? 1.890 -15.085 1.305 1.00 75.06 186 ILE A C 1
ATOM 1386 O O . ILE A 1 186 ? 1.763 -15.703 2.361 1.00 75.06 186 ILE A O 1
ATOM 1390 N N . GLN A 1 187 ? 2.920 -15.245 0.483 1.00 76.19 187 GLN A N 1
ATOM 1391 C CA . GLN A 1 187 ? 4.030 -16.173 0.674 1.00 76.19 187 GLN A CA 1
ATOM 1392 C C . GLN A 1 187 ? 5.012 -15.657 1.726 1.00 76.19 187 GLN A C 1
ATOM 1394 O O . GLN A 1 187 ? 5.376 -16.395 2.639 1.00 76.19 187 GLN A O 1
ATOM 1399 N N . ASP A 1 188 ? 5.418 -14.389 1.634 1.00 70.88 188 ASP A N 1
ATOM 1400 C CA . ASP A 1 188 ? 6.284 -13.745 2.617 1.00 70.88 188 ASP A CA 1
ATOM 1401 C C . ASP A 1 188 ? 5.701 -12.399 3.073 1.00 70.88 188 ASP A C 1
ATOM 1403 O O . ASP A 1 188 ? 6.043 -11.331 2.556 1.00 70.88 188 ASP A O 1
ATOM 1407 N N . PRO A 1 189 ? 4.845 -12.414 4.109 1.00 69.94 189 PRO A N 1
ATOM 1408 C CA . PRO A 1 189 ? 4.228 -11.196 4.620 1.00 69.94 189 PRO A CA 1
ATOM 1409 C C . PRO A 1 189 ? 5.224 -10.246 5.301 1.00 69.94 189 PRO A C 1
ATOM 1411 O O . PRO A 1 189 ? 4.869 -9.101 5.586 1.00 69.94 189 PRO A O 1
ATOM 1414 N N . SER A 1 190 ? 6.452 -10.698 5.583 1.00 69.00 190 SER A N 1
ATOM 1415 C CA . SER A 1 190 ? 7.469 -9.912 6.285 1.00 69.00 190 SER A CA 1
ATOM 1416 C C . SER A 1 190 ? 8.349 -9.080 5.347 1.00 69.00 190 SER A C 1
ATOM 1418 O O . SER A 1 190 ? 8.900 -8.058 5.768 1.00 69.00 190 SER A O 1
ATOM 1420 N N . THR A 1 191 ? 8.431 -9.458 4.066 1.00 77.69 191 THR A N 1
ATOM 1421 C CA . THR A 1 191 ? 9.245 -8.754 3.071 1.00 77.69 191 THR A CA 1
ATOM 1422 C C . THR A 1 191 ? 8.406 -7.777 2.259 1.00 77.69 191 THR A C 1
ATOM 1424 O O . THR A 1 191 ? 7.511 -8.139 1.503 1.00 77.69 191 THR A O 1
ATOM 1427 N N . SER A 1 192 ? 8.738 -6.494 2.372 1.00 89.62 192 SER A N 1
ATOM 1428 C CA . SER A 1 192 ? 8.217 -5.438 1.503 1.00 89.62 192 SER A CA 1
ATOM 1429 C C . SER A 1 192 ? 9.293 -4.977 0.525 1.00 89.62 192 SER A C 1
ATOM 1431 O O . SER A 1 192 ? 10.479 -5.215 0.736 1.00 89.62 192 SER A O 1
ATOM 1433 N N . LEU A 1 193 ? 8.912 -4.244 -0.523 1.00 94.88 193 LEU A N 1
ATOM 1434 C CA . LEU A 1 193 ? 9.877 -3.569 -1.398 1.00 94.88 193 LEU A CA 1
ATOM 1435 C C . LEU A 1 193 ? 9.807 -2.054 -1.216 1.00 94.88 193 LEU A C 1
ATOM 1437 O O . LEU A 1 193 ? 8.735 -1.459 -1.111 1.00 94.88 193 LEU A O 1
ATOM 1441 N N . THR A 1 194 ? 10.953 -1.381 -1.231 1.00 93.44 194 THR A N 1
ATOM 1442 C CA . THR A 1 194 ? 11.012 0.082 -1.351 1.00 93.44 194 THR A CA 1
ATOM 1443 C C . THR A 1 194 ? 11.684 0.473 -2.646 1.00 93.44 194 THR A C 1
ATOM 1445 O O . THR A 1 194 ? 12.841 0.140 -2.878 1.00 93.44 194 THR A O 1
ATOM 1448 N N . CYS A 1 195 ? 10.970 1.233 -3.476 1.00 97.06 195 CYS A N 1
ATOM 1449 C CA . CYS A 1 195 ? 11.489 1.693 -4.752 1.00 97.06 195 CYS A CA 1
ATOM 1450 C C . CYS A 1 195 ? 11.993 3.128 -4.673 1.00 97.06 195 CYS A C 1
ATOM 1452 O O . CYS A 1 195 ? 11.258 4.073 -4.357 1.00 97.06 195 CYS A O 1
ATOM 1454 N N . TYR A 1 196 ? 13.249 3.297 -5.054 1.00 95.31 196 TYR A N 1
ATOM 1455 C CA . TYR A 1 196 ? 13.957 4.559 -5.135 1.00 95.31 196 TYR A CA 1
ATOM 1456 C C . TYR A 1 196 ? 13.978 5.040 -6.568 1.00 95.31 196 TYR A C 1
ATOM 1458 O O . TYR A 1 196 ? 14.179 4.261 -7.496 1.00 95.31 196 TYR A O 1
ATOM 1466 N N . ARG A 1 197 ? 13.788 6.343 -6.768 1.00 96.12 197 ARG A N 1
ATOM 1467 C CA . ARG A 1 197 ? 13.971 6.924 -8.095 1.00 96.12 197 ARG A CA 1
ATOM 1468 C C . ARG A 1 197 ? 15.450 6.839 -8.460 1.00 96.12 197 ARG A C 1
ATOM 1470 O O . ARG A 1 197 ? 16.288 7.213 -7.649 1.00 96.12 197 ARG A O 1
ATOM 1477 N N . ILE A 1 198 ? 15.758 6.434 -9.685 1.00 97.69 198 ILE A N 1
ATOM 1478 C CA . ILE A 1 198 ? 17.140 6.348 -10.166 1.00 97.69 198 ILE A CA 1
ATOM 1479 C C . ILE A 1 198 ? 17.380 7.247 -11.375 1.00 97.69 198 ILE A C 1
ATOM 1481 O O . ILE A 1 198 ? 16.440 7.667 -12.063 1.00 97.69 198 ILE A O 1
ATOM 1485 N N . ARG A 1 199 ? 18.651 7.568 -11.604 1.00 96.88 199 ARG A N 1
ATOM 1486 C CA . ARG A 1 199 ? 19.138 8.263 -12.792 1.00 96.88 199 ARG A CA 1
ATOM 1487 C C . ARG A 1 199 ? 20.533 7.750 -13.132 1.00 96.88 199 ARG A C 1
ATOM 1489 O O . ARG A 1 199 ? 21.409 7.810 -12.278 1.00 96.88 199 ARG A O 1
ATOM 1496 N N . ASP A 1 200 ? 20.737 7.325 -14.371 1.00 97.00 200 ASP A N 1
ATOM 1497 C CA . ASP A 1 200 ? 22.061 6.955 -14.877 1.00 97.00 200 ASP A CA 1
ATOM 1498 C C . ASP A 1 200 ? 23.020 8.152 -14.778 1.00 97.00 200 ASP A C 1
ATOM 1500 O O . ASP A 1 200 ? 22.637 9.301 -15.049 1.00 97.00 200 ASP A O 1
ATOM 1504 N N . VAL A 1 201 ? 24.270 7.885 -14.394 1.00 96.31 201 VAL A N 1
ATOM 1505 C CA . VAL A 1 201 ? 25.345 8.886 -14.422 1.00 96.31 201 VAL A CA 1
ATOM 1506 C C . VAL A 1 201 ? 25.512 9.413 -15.853 1.00 96.31 201 VAL A C 1
ATOM 1508 O O . VAL A 1 201 ? 25.382 8.666 -16.826 1.00 96.31 201 VAL A O 1
ATOM 1511 N N . SER A 1 202 ? 25.747 10.722 -15.977 1.00 95.31 202 SER A N 1
ATOM 1512 C CA . SER A 1 202 ? 25.863 11.409 -17.270 1.00 95.31 202 SER A CA 1
ATOM 1513 C C . SER A 1 202 ? 26.978 10.813 -18.138 1.00 95.31 202 SER A C 1
ATOM 1515 O O . SER A 1 202 ? 27.997 10.383 -17.612 1.00 95.31 202 SER A O 1
ATOM 1517 N N . GLY A 1 203 ? 26.792 10.820 -19.462 1.00 94.38 203 GLY A N 1
ATOM 1518 C CA . GLY A 1 203 ? 27.768 10.306 -20.436 1.00 94.38 203 GLY A CA 1
ATOM 1519 C C . GLY A 1 203 ? 27.575 8.839 -20.836 1.00 94.38 203 GLY A C 1
ATOM 1520 O O . GLY A 1 203 ? 28.164 8.399 -21.814 1.00 94.38 203 GLY A O 1
ATOM 1521 N N . GLN A 1 204 ? 26.712 8.092 -20.143 1.00 95.75 204 GLN A N 1
ATOM 1522 C CA . GLN A 1 204 ? 26.406 6.704 -20.499 1.00 95.75 204 GLN A CA 1
ATOM 1523 C C . GLN A 1 204 ? 25.373 6.601 -21.640 1.00 95.75 204 GLN A C 1
ATOM 1525 O O . GLN A 1 204 ? 24.483 7.457 -21.744 1.00 95.75 204 GLN A O 1
ATOM 1530 N N . PRO A 1 205 ? 25.438 5.544 -22.476 1.00 94.62 205 PRO A N 1
ATOM 1531 C CA . PRO A 1 205 ? 24.493 5.335 -23.569 1.00 94.62 205 PRO A CA 1
ATOM 1532 C C . PRO A 1 205 ? 23.061 5.147 -23.052 1.00 94.62 205 PRO A C 1
ATOM 1534 O O . PRO A 1 205 ? 22.819 4.602 -21.972 1.00 94.62 205 PRO A O 1
ATOM 1537 N N . ARG A 1 206 ? 22.072 5.593 -23.831 1.00 93.69 206 ARG A N 1
ATOM 1538 C CA . ARG A 1 206 ? 20.657 5.338 -23.516 1.00 93.69 206 ARG A CA 1
ATOM 1539 C C . ARG A 1 206 ? 20.323 3.875 -23.790 1.00 93.69 206 ARG A C 1
ATOM 1541 O O . ARG A 1 206 ? 20.869 3.287 -24.714 1.00 93.69 206 ARG A O 1
ATOM 1548 N N . LEU A 1 207 ? 19.392 3.321 -23.015 1.00 94.44 207 LEU A N 1
ATOM 1549 C CA . LEU A 1 207 ? 18.859 1.989 -23.285 1.00 94.44 207 LEU A CA 1
ATOM 1550 C C . LEU A 1 207 ? 18.173 1.968 -24.658 1.00 94.44 207 LEU A C 1
ATOM 1552 O O . LEU A 1 207 ? 17.253 2.756 -24.902 1.00 94.44 207 LEU A O 1
ATOM 1556 N N . SER A 1 208 ? 18.585 1.041 -25.518 1.00 95.31 208 SER A N 1
ATOM 1557 C CA . SER A 1 208 ? 17.817 0.669 -26.706 1.00 95.31 208 SER A CA 1
ATOM 1558 C C . SER A 1 208 ? 16.552 -0.080 -26.274 1.00 95.31 208 SER A C 1
ATOM 1560 O O . SER A 1 208 ? 16.674 -1.000 -25.462 1.00 95.31 208 SER A O 1
ATOM 1562 N N . PRO A 1 209 ? 15.352 0.280 -26.774 1.00 96.44 209 PRO A N 1
ATOM 1563 C CA . PRO A 1 209 ? 14.109 -0.387 -26.396 1.00 96.44 209 PRO A CA 1
ATOM 1564 C C . PRO A 1 209 ? 14.209 -1.916 -26.482 1.00 96.44 209 PRO A C 1
ATOM 1566 O O . PRO A 1 209 ? 14.684 -2.446 -27.483 1.00 96.44 209 PRO A O 1
ATOM 1569 N N . ARG A 1 210 ? 13.755 -2.619 -25.439 1.00 96.75 210 ARG A N 1
ATOM 1570 C CA . ARG A 1 210 ? 13.793 -4.088 -25.363 1.00 96.75 210 ARG A CA 1
ATOM 1571 C C . ARG A 1 210 ? 12.381 -4.654 -25.381 1.00 96.75 210 ARG A C 1
ATOM 1573 O O . ARG A 1 210 ? 11.554 -4.235 -24.573 1.00 96.75 210 ARG A O 1
ATOM 1580 N N . GLY A 1 211 ? 12.100 -5.555 -26.316 1.00 95.44 211 GLY A N 1
ATOM 1581 C CA . GLY A 1 211 ? 10.854 -6.321 -26.343 1.00 95.44 211 GLY A CA 1
ATOM 1582 C C . GLY A 1 211 ? 10.943 -7.518 -25.402 1.00 95.44 211 GLY A C 1
ATOM 1583 O O . GLY A 1 211 ? 11.986 -8.159 -25.363 1.00 95.44 211 GLY A O 1
ATOM 1584 N N . VAL A 1 212 ? 9.872 -7.797 -24.661 1.00 94.56 212 VAL A N 1
ATOM 1585 C CA . VAL A 1 212 ? 9.713 -9.011 -23.846 1.00 94.56 212 VAL A CA 1
ATOM 1586 C C . VAL A 1 212 ? 8.286 -9.532 -23.981 1.00 94.56 212 VAL A C 1
ATOM 1588 O O . VAL A 1 212 ? 7.341 -8.734 -24.059 1.00 94.56 212 VAL A O 1
ATOM 1591 N N . MET A 1 213 ? 8.119 -10.852 -24.014 1.00 95.56 213 MET A N 1
ATOM 1592 C CA . MET A 1 213 ? 6.811 -11.493 -23.926 1.00 95.56 213 MET A CA 1
ATOM 1593 C C . MET A 1 213 ? 6.597 -11.951 -22.489 1.00 95.56 213 MET A C 1
ATOM 1595 O O . MET A 1 213 ? 7.363 -12.767 -21.987 1.00 95.56 213 MET A O 1
ATOM 1599 N N . VAL A 1 214 ? 5.586 -11.395 -21.816 1.00 95.88 214 VAL A N 1
ATOM 1600 C CA . VAL A 1 214 ? 5.276 -11.765 -20.432 1.00 95.88 214 VAL A CA 1
ATOM 1601 C C . VAL A 1 214 ? 4.011 -12.600 -20.351 1.00 95.88 214 VAL A C 1
ATOM 1603 O O . VAL A 1 214 ? 3.006 -12.251 -20.979 1.00 95.88 214 VAL A O 1
ATOM 1606 N N . HIS A 1 215 ? 4.055 -13.642 -19.524 1.00 95.38 215 HIS A N 1
ATOM 1607 C CA . HIS A 1 215 ? 2.893 -14.418 -19.105 1.00 95.38 215 HIS A CA 1
ATOM 1608 C C . HIS A 1 215 ? 2.663 -14.225 -17.603 1.00 95.38 215 HIS A C 1
ATOM 1610 O O . HIS A 1 215 ? 3.586 -14.316 -16.795 1.00 95.38 215 HIS A O 1
ATOM 1616 N N . ASN A 1 216 ? 1.429 -13.901 -17.221 1.00 93.75 216 ASN A N 1
ATOM 1617 C CA . ASN A 1 216 ? 1.001 -13.839 -15.823 1.00 93.75 216 ASN A CA 1
ATOM 1618 C C . ASN A 1 216 ? -0.525 -13.984 -15.720 1.00 93.75 216 ASN A C 1
ATOM 1620 O O . ASN A 1 216 ? -1.233 -14.110 -16.720 1.00 93.75 216 ASN A O 1
ATOM 1624 N N . GLN A 1 217 ? -1.071 -13.874 -14.505 1.00 89.62 217 GLN A N 1
ATOM 1625 C CA . GLN A 1 217 ? -2.512 -13.987 -14.230 1.00 89.62 217 GLN A CA 1
ATOM 1626 C C . GLN A 1 217 ? -3.429 -13.019 -15.015 1.00 89.62 217 GLN A C 1
ATOM 1628 O O . GLN A 1 217 ? -4.656 -13.167 -15.000 1.00 89.62 217 GLN A O 1
ATOM 1633 N N . PHE A 1 218 ? -2.878 -11.988 -15.663 1.00 91.19 218 PHE A N 1
ATOM 1634 C CA . PHE A 1 218 ? -3.609 -11.047 -16.511 1.00 91.19 218 PHE A CA 1
ATOM 1635 C C . PHE A 1 2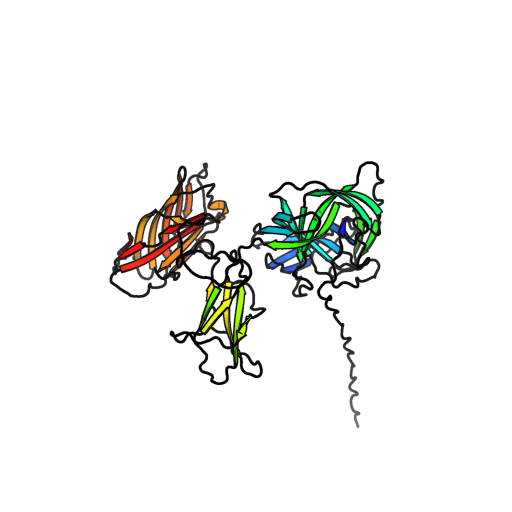18 ? -3.552 -11.395 -18.007 1.00 91.19 218 PHE A C 1
ATOM 1637 O O . PHE A 1 218 ? -4.189 -10.695 -18.804 1.00 91.19 218 PHE A O 1
ATOM 1644 N N . GLY A 1 219 ? -2.924 -12.519 -18.353 1.00 90.69 219 GLY A N 1
ATOM 1645 C CA . GLY A 1 219 ? -2.765 -13.060 -19.700 1.00 90.69 219 GLY A CA 1
ATOM 1646 C C . GLY A 1 219 ? -1.454 -12.642 -20.360 1.00 90.69 219 GLY A C 1
ATOM 1647 O O . GLY A 1 219 ? -0.698 -11.833 -19.822 1.00 90.69 219 GLY A O 1
ATOM 1648 N N . ASP A 1 220 ? -1.227 -13.170 -21.558 1.00 92.38 220 ASP A N 1
ATOM 1649 C CA . ASP A 1 220 ? -0.036 -12.879 -22.351 1.00 92.38 220 ASP A CA 1
ATOM 1650 C C . ASP A 1 220 ? -0.004 -11.425 -22.808 1.00 92.38 220 ASP A C 1
ATOM 1652 O O . ASP A 1 220 ? -1.006 -10.853 -23.251 1.00 92.38 220 ASP A O 1
ATOM 1656 N N . THR A 1 221 ? 1.155 -10.786 -22.694 1.00 93.50 221 THR A N 1
ATOM 1657 C CA . THR A 1 221 ? 1.343 -9.413 -23.161 1.00 93.50 221 THR A CA 1
ATOM 1658 C C . THR A 1 221 ? 2.752 -9.216 -23.702 1.00 93.50 221 THR A C 1
ATOM 1660 O O . THR A 1 221 ? 3.735 -9.454 -23.011 1.00 93.50 221 THR A O 1
ATOM 1663 N N . SER A 1 222 ? 2.864 -8.675 -24.916 1.00 95.06 222 SER A N 1
ATOM 1664 C CA . SER A 1 222 ? 4.138 -8.143 -25.406 1.00 95.06 222 SER A CA 1
ATOM 1665 C C . SER A 1 222 ? 4.364 -6.731 -24.854 1.00 95.06 222 SER A C 1
ATOM 1667 O O . SER A 1 222 ? 3.512 -5.838 -25.003 1.00 95.06 222 SER A O 1
ATOM 1669 N N . LEU A 1 223 ? 5.503 -6.535 -24.189 1.00 96.56 223 LEU A N 1
ATOM 1670 C CA . LEU A 1 223 ? 5.932 -5.268 -23.605 1.00 96.56 223 LEU A CA 1
ATOM 1671 C C . LEU A 1 223 ? 7.205 -4.763 -24.281 1.00 96.56 223 LEU A C 1
ATOM 1673 O O . LEU A 1 223 ? 8.098 -5.525 -24.624 1.00 96.56 223 LEU A O 1
ATOM 1677 N N . THR A 1 224 ? 7.325 -3.443 -24.393 1.00 97.56 224 THR A N 1
ATOM 1678 C CA . THR A 1 224 ? 8.581 -2.769 -24.732 1.00 97.56 224 THR A CA 1
ATOM 1679 C C . THR A 1 224 ? 9.090 -2.001 -23.516 1.00 97.56 224 THR A C 1
ATOM 1681 O O . THR A 1 224 ? 8.484 -1.000 -23.109 1.00 97.56 224 THR A O 1
ATOM 1684 N N . ALA A 1 225 ? 10.205 -2.446 -22.940 1.00 97.00 225 ALA A N 1
ATOM 1685 C CA . ALA A 1 225 ? 10.948 -1.744 -21.902 1.00 97.00 225 ALA A CA 1
ATOM 1686 C C . ALA A 1 225 ? 11.746 -0.583 -22.519 1.00 97.00 225 ALA A C 1
ATOM 1688 O O . ALA A 1 225 ? 12.455 -0.752 -23.508 1.00 97.00 225 ALA A O 1
ATOM 1689 N N . LEU A 1 226 ? 11.596 0.622 -21.958 1.00 96.25 226 LEU A N 1
ATOM 1690 C CA . LEU A 1 226 ? 12.095 1.862 -22.572 1.00 96.25 226 LEU A CA 1
ATOM 1691 C C . LEU A 1 226 ? 13.216 2.540 -21.785 1.00 96.25 226 LEU A C 1
ATOM 1693 O O . LEU A 1 226 ? 14.211 2.966 -22.353 1.00 96.25 226 LEU A O 1
ATOM 1697 N N . ARG A 1 227 ? 13.017 2.756 -20.481 1.00 95.06 227 ARG A N 1
ATOM 1698 C CA . ARG A 1 227 ? 14.019 3.405 -19.623 1.00 95.06 227 ARG A CA 1
ATOM 1699 C C . ARG A 1 227 ? 13.863 2.984 -18.178 1.00 95.06 227 ARG A C 1
ATOM 1701 O O . ARG A 1 227 ? 12.727 2.940 -17.692 1.00 95.06 227 ARG A O 1
ATOM 1708 N N . ALA A 1 228 ? 14.981 2.779 -17.495 1.00 97.06 228 ALA A N 1
ATOM 1709 C CA . ALA A 1 228 ? 15.009 2.547 -16.061 1.00 97.06 228 ALA A CA 1
ATOM 1710 C C . ALA A 1 228 ? 14.426 3.762 -15.312 1.00 97.06 228 ALA A C 1
ATOM 1712 O O . ALA A 1 228 ? 14.638 4.921 -15.690 1.00 97.06 228 ALA A O 1
ATOM 1713 N N . ARG A 1 229 ? 13.607 3.513 -14.286 1.00 96.94 229 ARG A N 1
ATOM 1714 C CA . ARG A 1 229 ? 12.925 4.562 -13.502 1.00 96.94 229 ARG A CA 1
ATOM 1715 C C . ARG A 1 229 ? 13.158 4.437 -12.013 1.00 96.94 229 ARG A C 1
ATOM 1717 O O . ARG A 1 229 ? 13.237 5.467 -11.332 1.00 96.94 229 ARG A O 1
ATOM 1724 N N . SER A 1 230 ? 13.224 3.209 -11.525 1.00 98.12 230 SER A N 1
ATOM 1725 C CA . SER A 1 230 ? 13.413 2.938 -10.113 1.00 98.12 230 SER A CA 1
ATOM 1726 C C . SER A 1 230 ? 14.218 1.675 -9.870 1.00 98.12 230 SER A C 1
ATOM 1728 O O . SER A 1 230 ? 14.195 0.757 -10.684 1.00 98.12 230 SER A O 1
ATOM 1730 N N . LEU A 1 231 ? 14.888 1.664 -8.725 1.00 98.31 231 LEU A N 1
ATOM 1731 C CA . LEU A 1 231 ? 15.483 0.492 -8.101 1.00 98.31 231 LEU A CA 1
ATOM 1732 C C . LEU A 1 231 ? 14.618 0.152 -6.887 1.00 98.31 231 LEU A C 1
ATOM 1734 O O . LEU A 1 231 ? 14.507 0.979 -5.981 1.00 98.31 231 LEU A O 1
ATOM 1738 N N . CYS A 1 232 ? 13.971 -1.005 -6.896 1.00 97.94 232 CYS A N 1
ATOM 1739 C CA . CYS A 1 232 ? 13.232 -1.547 -5.766 1.00 97.94 232 CYS A CA 1
ATOM 1740 C C . CYS A 1 232 ? 14.132 -2.504 -5.000 1.00 97.94 232 CYS A C 1
ATOM 1742 O O . CYS A 1 232 ? 14.770 -3.356 -5.607 1.00 97.94 232 CYS A O 1
ATOM 1744 N N . VAL A 1 233 ? 14.199 -2.339 -3.684 1.00 94.44 233 VAL A N 1
ATOM 1745 C CA . VAL A 1 233 ? 15.000 -3.208 -2.821 1.00 94.44 233 VAL A CA 1
ATOM 1746 C C . VAL A 1 233 ? 14.140 -3.839 -1.737 1.00 94.44 233 VAL A C 1
ATOM 1748 O O . VAL A 1 233 ? 13.184 -3.177 -1.308 1.00 94.44 233 VAL A O 1
ATOM 1751 N N . PRO A 1 234 ? 14.461 -5.068 -1.295 1.00 91.38 234 PRO A N 1
ATOM 1752 C CA . PRO A 1 234 ? 13.879 -5.649 -0.100 1.00 91.38 234 PRO A CA 1
ATOM 1753 C C . PRO A 1 234 ? 14.034 -4.704 1.083 1.00 91.38 234 PRO A C 1
ATOM 1755 O O . PRO A 1 234 ? 15.079 -4.082 1.294 1.00 91.38 234 PRO A O 1
ATOM 1758 N N . SER A 1 235 ? 12.956 -4.586 1.835 1.00 84.94 235 SER A N 1
ATOM 1759 C CA . SER A 1 235 ? 12.839 -3.714 2.984 1.00 84.94 235 SER A CA 1
ATOM 1760 C C . SER A 1 235 ? 11.964 -4.374 4.032 1.00 84.94 235 SER A C 1
ATOM 1762 O O . SER A 1 235 ? 10.933 -4.968 3.711 1.00 84.94 235 SER A O 1
ATOM 1764 N N . THR A 1 236 ? 12.278 -4.121 5.294 1.00 76.19 236 THR A N 1
ATOM 1765 C CA . THR A 1 236 ? 11.276 -4.189 6.352 1.00 76.19 236 THR A CA 1
ATOM 1766 C C . THR A 1 236 ? 10.558 -2.843 6.384 1.00 76.19 236 THR A C 1
ATOM 1768 O O . THR A 1 236 ? 11.129 -1.796 6.703 1.00 76.19 236 THR A O 1
ATOM 1771 N N . ALA A 1 237 ? 9.299 -2.851 5.951 1.00 63.19 237 ALA A N 1
ATOM 1772 C CA . ALA A 1 237 ? 8.413 -1.699 6.027 1.00 63.19 237 ALA A CA 1
ATOM 1773 C C . ALA A 1 237 ? 7.303 -2.031 7.019 1.00 63.19 237 ALA A C 1
ATOM 1775 O O . ALA A 1 237 ? 6.277 -2.601 6.661 1.00 63.19 237 ALA A O 1
ATOM 1776 N N . ALA A 1 238 ? 7.525 -1.684 8.281 1.00 60.84 238 ALA A N 1
ATOM 1777 C CA . ALA A 1 238 ? 6.492 -1.804 9.292 1.00 60.84 238 ALA A CA 1
ATOM 1778 C C . ALA A 1 238 ? 5.695 -0.503 9.322 1.00 60.84 238 ALA A C 1
ATOM 1780 O O . ALA A 1 238 ? 6.269 0.594 9.313 1.00 60.84 238 ALA A O 1
ATOM 1781 N N . SER A 1 239 ? 4.368 -0.599 9.402 1.00 55.38 239 SER A N 1
ATOM 1782 C CA . SER A 1 239 ? 3.599 0.525 9.918 1.00 55.38 239 SER A CA 1
ATOM 1783 C C . SER A 1 239 ? 4.195 0.910 11.262 1.00 55.38 239 SER A C 1
ATOM 1785 O O . SER A 1 239 ? 4.359 0.050 12.127 1.00 55.38 239 SER A O 1
ATOM 1787 N N . VAL A 1 240 ? 4.472 2.198 11.469 1.00 47.44 240 VAL A N 1
ATOM 1788 C CA . VAL A 1 240 ? 4.661 2.719 12.831 1.00 47.44 240 VAL A CA 1
ATOM 1789 C C . VAL A 1 240 ? 3.272 2.835 13.451 1.00 47.44 240 VAL A C 1
ATOM 1791 O O . VAL A 1 240 ? 2.804 3.911 13.808 1.00 47.44 240 VAL A O 1
ATOM 1794 N N . ALA A 1 241 ? 2.557 1.714 13.458 1.00 40.06 241 ALA A N 1
ATOM 1795 C CA . ALA A 1 241 ? 1.414 1.529 14.303 1.00 40.06 241 ALA A CA 1
ATOM 1796 C C . ALA A 1 241 ? 2.013 1.390 15.695 1.00 40.06 241 ALA A C 1
ATOM 1798 O O . ALA A 1 241 ? 2.759 0.450 15.971 1.00 40.06 241 ALA A O 1
ATOM 1799 N N . GLU A 1 242 ? 1.736 2.357 16.564 1.00 43.28 242 GLU A N 1
ATOM 1800 C CA . GLU A 1 242 ? 1.807 2.075 17.989 1.00 43.28 242 GLU A CA 1
ATOM 1801 C C . GLU A 1 242 ? 0.991 0.795 18.199 1.00 43.28 242 GLU A C 1
ATOM 1803 O O . GLU A 1 242 ? -0.143 0.701 17.731 1.00 43.28 242 GLU A O 1
ATOM 1808 N N . THR A 1 243 ? 1.589 -0.230 18.790 1.00 40.00 243 THR A N 1
ATOM 1809 C CA . THR A 1 243 ? 0.853 -1.437 19.145 1.00 40.00 243 THR A CA 1
ATOM 1810 C C . THR A 1 243 ? 0.468 -1.360 20.606 1.00 40.00 243 THR A C 1
ATOM 1812 O O . THR A 1 243 ? 1.086 -0.654 21.405 1.00 40.00 243 THR A O 1
ATOM 1815 N N . PHE A 1 244 ? -0.599 -2.051 20.965 1.00 48.34 244 PHE A N 1
ATOM 1816 C CA . PHE A 1 244 ? -1.008 -2.187 22.350 1.00 48.34 244 PHE A CA 1
ATOM 1817 C C . PHE A 1 244 ? -1.366 -3.641 22.637 1.00 48.34 244 PHE A C 1
ATOM 1819 O O . PHE A 1 244 ? -1.516 -4.454 21.722 1.00 48.34 244 PHE A O 1
ATOM 1826 N N . ALA A 1 245 ? -1.458 -3.981 23.917 1.00 53.28 245 ALA A N 1
ATOM 1827 C CA . ALA A 1 245 ? -1.913 -5.290 24.352 1.00 53.28 245 ALA A CA 1
ATOM 1828 C C . ALA A 1 245 ? -3.333 -5.181 24.914 1.00 53.28 245 ALA A C 1
ATOM 1830 O O . ALA A 1 245 ? -3.649 -4.241 25.646 1.00 53.28 245 ALA A O 1
ATOM 1831 N N . ALA A 1 246 ? -4.187 -6.147 24.590 1.00 57.97 246 ALA A N 1
ATOM 1832 C CA . ALA A 1 246 ? -5.505 -6.287 25.186 1.00 57.97 246 ALA A CA 1
ATOM 1833 C C . ALA A 1 246 ? -5.481 -7.435 26.190 1.00 57.97 246 ALA A C 1
ATOM 1835 O O . ALA A 1 246 ? -5.115 -8.560 25.864 1.00 57.97 246 ALA A O 1
ATOM 1836 N N . SER A 1 247 ? -5.901 -7.154 27.420 1.00 76.56 247 SER A N 1
ATOM 1837 C CA . SER A 1 247 ? -6.141 -8.188 28.418 1.00 76.56 247 SER A CA 1
ATOM 1838 C C . SER A 1 247 ? -7.594 -8.640 28.329 1.00 76.56 247 SER A C 1
ATOM 1840 O O . SER A 1 247 ? -8.495 -7.872 28.660 1.00 76.56 247 SER A O 1
ATOM 1842 N N . LEU A 1 248 ? -7.815 -9.893 27.954 1.00 77.25 248 LEU A N 1
ATOM 1843 C CA . LEU A 1 248 ? -9.131 -10.519 27.927 1.00 77.25 248 LEU A CA 1
ATOM 1844 C C . LEU A 1 248 ? -9.375 -11.288 29.220 1.00 77.25 248 LEU A C 1
ATOM 1846 O O . LEU A 1 248 ? -8.455 -11.895 29.769 1.00 77.25 248 LEU A O 1
ATOM 1850 N N . ARG A 1 249 ? -10.620 -11.244 29.695 1.00 83.69 249 ARG A N 1
ATOM 1851 C CA . ARG A 1 249 ? -11.105 -12.056 30.811 1.00 83.69 249 ARG A CA 1
ATOM 1852 C C . ARG A 1 249 ? -12.410 -12.733 30.429 1.00 83.69 249 ARG A C 1
ATOM 1854 O O . ARG A 1 249 ? -13.262 -12.089 29.816 1.00 83.69 249 ARG A O 1
ATOM 1861 N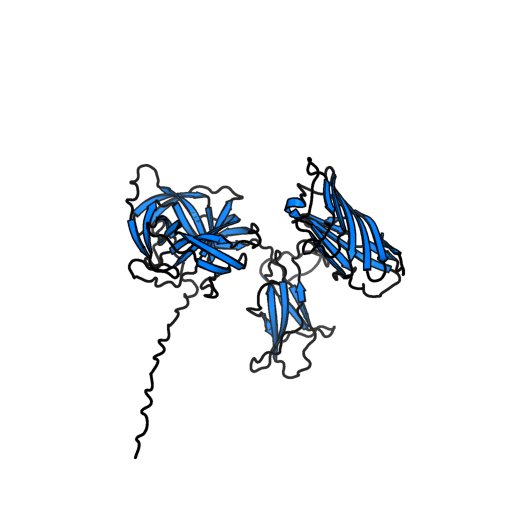 N . TRP A 1 250 ? -12.564 -13.997 30.796 1.00 85.94 250 TRP A N 1
ATOM 1862 C CA . TRP A 1 250 ? -13.781 -14.773 30.555 1.00 85.94 250 TRP A CA 1
ATOM 1863 C C . TRP A 1 250 ? -14.044 -15.748 31.704 1.00 85.94 250 TRP A C 1
ATOM 1865 O O . TRP A 1 250 ? -13.161 -16.016 32.516 1.00 85.94 250 TRP A O 1
ATOM 1875 N N . LEU A 1 251 ? -15.272 -16.254 31.795 1.00 90.19 251 LEU A N 1
ATOM 1876 C CA . LEU A 1 251 ? -15.612 -17.321 32.735 1.00 90.19 251 LEU A CA 1
ATOM 1877 C C . LEU A 1 251 ? -15.224 -18.681 32.134 1.00 90.19 251 LEU A C 1
ATOM 1879 O O . LEU A 1 251 ? -15.418 -18.862 30.929 1.00 90.19 251 LEU A O 1
ATOM 1883 N N . PRO A 1 252 ? -14.700 -19.628 32.933 1.00 88.81 252 PRO A N 1
ATOM 1884 C CA . PRO A 1 252 ? -14.415 -20.979 32.463 1.00 88.81 252 PRO A CA 1
ATOM 1885 C C . PRO A 1 252 ? -15.657 -21.664 31.871 1.00 88.81 252 PRO A C 1
ATOM 1887 O O . PRO A 1 252 ? -16.782 -21.422 32.313 1.00 88.81 252 PRO A O 1
ATOM 1890 N N . SER A 1 253 ? -15.446 -22.557 30.903 1.00 89.88 253 SER A N 1
ATOM 1891 C CA . SER A 1 253 ? -16.473 -23.498 30.454 1.00 89.88 253 SER A CA 1
ATOM 1892 C C . SER A 1 253 ? -16.897 -24.417 31.604 1.00 89.88 253 SER A C 1
ATOM 1894 O O . SER A 1 253 ? -16.089 -24.763 32.463 1.00 89.88 253 SER A O 1
ATOM 1896 N N . SER A 1 254 ? -18.165 -24.831 31.600 1.00 87.06 254 SER A N 1
ATOM 1897 C CA . SER A 1 254 ? -18.692 -25.825 32.549 1.00 87.06 254 SER A CA 1
ATOM 1898 C C . SER A 1 254 ? -18.377 -27.270 32.148 1.00 87.06 254 SER A C 1
ATOM 1900 O O . SER A 1 254 ? -18.624 -28.185 32.931 1.00 87.06 254 SER A O 1
ATOM 1902 N N . ASP A 1 255 ? -17.829 -27.474 30.948 1.00 87.50 255 ASP A N 1
ATOM 1903 C CA . ASP A 1 255 ? -17.407 -28.784 30.466 1.00 87.50 255 ASP A CA 1
ATOM 1904 C C . ASP A 1 255 ? -16.106 -29.224 31.174 1.00 87.50 255 ASP A C 1
ATOM 1906 O O . ASP A 1 255 ? -15.079 -28.546 31.045 1.00 87.50 255 ASP A O 1
ATOM 1910 N N . PRO A 1 256 ? -16.115 -30.343 31.924 1.00 82.62 256 PRO A N 1
ATOM 1911 C CA . PRO A 1 256 ? -14.939 -30.828 32.644 1.00 82.62 256 PRO A CA 1
ATOM 1912 C C . PRO A 1 256 ? -13.832 -31.375 31.725 1.00 82.62 256 PRO A C 1
ATOM 1914 O O . PRO A 1 256 ? -12.719 -31.604 32.198 1.00 82.62 256 PRO A O 1
ATOM 1917 N N . GLY A 1 257 ? -14.111 -31.605 30.437 1.00 87.06 257 GLY A N 1
ATOM 1918 C CA . GLY A 1 257 ? -13.164 -32.138 29.454 1.00 87.06 257 GLY A CA 1
ATOM 1919 C C . GLY A 1 257 ? -12.232 -31.101 28.820 1.00 87.06 257 GLY A C 1
ATOM 1920 O O . GLY A 1 257 ? -11.348 -31.473 28.044 1.00 87.06 257 GLY A O 1
ATOM 1921 N N . VAL A 1 258 ? -12.404 -29.812 29.130 1.00 91.00 258 VAL A N 1
ATOM 1922 C CA . VAL A 1 258 ? -11.639 -28.725 28.504 1.00 91.00 258 VAL A CA 1
ATOM 1923 C C . VAL A 1 258 ? -10.148 -28.832 28.823 1.00 91.00 258 VAL A C 1
ATOM 1925 O O . VAL A 1 258 ? -9.729 -28.781 29.979 1.00 91.00 258 VAL A O 1
ATOM 1928 N N . ALA A 1 259 ? -9.339 -28.938 27.768 1.00 89.50 259 ALA A N 1
ATOM 1929 C CA . ALA A 1 259 ? -7.883 -28.988 27.836 1.00 89.50 259 ALA A CA 1
ATOM 1930 C C . ALA A 1 259 ? -7.241 -27.592 27.756 1.00 89.50 259 ALA A C 1
ATOM 1932 O O . ALA A 1 259 ? -6.143 -27.397 28.277 1.00 89.50 259 ALA A O 1
ATOM 1933 N N . GLY A 1 260 ? -7.924 -26.618 27.147 1.00 90.06 260 GLY A N 1
ATOM 1934 C CA . GLY A 1 260 ? -7.462 -25.236 27.061 1.00 90.06 260 GLY A CA 1
ATOM 1935 C C . GLY A 1 260 ? -8.397 -24.327 26.264 1.00 90.06 260 GLY A C 1
ATOM 1936 O O . GLY A 1 260 ? -9.530 -24.692 25.953 1.00 90.06 260 GLY A O 1
ATOM 1937 N N . TYR A 1 261 ? -7.926 -23.119 25.956 1.00 90.12 261 TYR A N 1
ATOM 1938 C CA . TYR A 1 261 ? -8.685 -22.081 25.264 1.00 90.12 261 TYR A CA 1
ATOM 1939 C C . TYR A 1 261 ? -7.885 -21.455 24.123 1.00 90.12 261 TYR A C 1
ATOM 1941 O O . TYR A 1 261 ? -6.690 -21.191 24.260 1.00 90.12 261 TYR A O 1
ATOM 1949 N N . ARG A 1 262 ? -8.564 -21.126 23.024 1.00 84.38 262 ARG A N 1
ATOM 1950 C CA . ARG A 1 262 ? -8.018 -20.333 21.917 1.00 84.38 262 ARG A CA 1
ATOM 1951 C C . ARG A 1 262 ? -8.650 -18.950 21.911 1.00 84.38 262 ARG A C 1
ATOM 1953 O O . ARG A 1 262 ? -9.861 -18.788 22.042 1.00 84.38 262 ARG A O 1
ATOM 1960 N N . VAL A 1 263 ? -7.806 -17.934 21.775 1.00 79.56 263 VAL A N 1
ATOM 1961 C CA . VAL A 1 263 ? -8.196 -16.526 21.764 1.00 79.56 263 VAL A CA 1
ATOM 1962 C C . VAL A 1 263 ? -8.054 -15.987 20.353 1.00 79.56 263 VAL A C 1
ATOM 1964 O O . VAL A 1 263 ? -6.956 -15.893 19.809 1.00 79.56 263 VAL A O 1
ATOM 1967 N N . TYR A 1 264 ? -9.172 -15.585 19.769 1.00 75.88 264 TYR A N 1
ATOM 1968 C CA . TYR A 1 264 ? -9.233 -15.052 18.423 1.00 75.88 264 TYR A CA 1
ATOM 1969 C C . TYR A 1 264 ? -9.282 -13.533 18.456 1.00 75.88 264 TYR A C 1
ATOM 1971 O O . TYR A 1 264 ? -10.089 -12.947 19.177 1.00 75.88 264 TYR A O 1
ATOM 1979 N N . ALA A 1 265 ? -8.458 -12.897 17.629 1.00 66.94 265 ALA A N 1
ATOM 1980 C CA . ALA A 1 265 ? -8.470 -11.459 17.404 1.00 66.94 265 ALA A CA 1
ATOM 1981 C C . ALA A 1 265 ? -8.673 -11.177 15.913 1.00 66.94 265 ALA A C 1
ATOM 1983 O O . ALA A 1 265 ? -8.077 -11.828 15.056 1.00 66.94 265 ALA A O 1
ATOM 1984 N N . ARG A 1 266 ? -9.522 -10.203 15.590 1.00 59.59 266 ARG A N 1
ATOM 1985 C CA . ARG A 1 266 ? -9.740 -9.735 14.215 1.00 59.59 266 ARG A CA 1
ATOM 1986 C C . ARG A 1 266 ? -9.937 -8.232 14.189 1.00 59.59 266 ARG A C 1
ATOM 1988 O O . ARG A 1 266 ? -10.397 -7.640 15.162 1.00 59.59 266 ARG A O 1
ATOM 1995 N N . PHE A 1 267 ? -9.716 -7.618 13.035 1.00 50.12 267 PHE A N 1
ATOM 1996 C CA . PHE A 1 267 ? -10.283 -6.297 12.781 1.00 50.12 267 PHE A CA 1
ATOM 1997 C C . PHE A 1 267 ? -11.807 -6.400 12.702 1.00 50.12 267 PHE A C 1
ATOM 1999 O O . PHE A 1 267 ? -12.330 -7.371 12.155 1.00 50.12 267 PHE A O 1
ATOM 2006 N N . LEU A 1 268 ? -12.535 -5.375 13.159 1.00 51.31 268 LEU A N 1
ATOM 2007 C CA . LEU A 1 268 ? -14.008 -5.399 13.224 1.00 51.31 268 LEU A CA 1
ATOM 2008 C C . LEU A 1 268 ? -14.703 -5.747 11.882 1.00 51.31 268 LEU A C 1
ATOM 2010 O O . LEU A 1 268 ? -15.839 -6.220 11.881 1.00 51.31 268 LEU A O 1
ATOM 2014 N N . ASN A 1 269 ? -14.013 -5.558 10.748 1.00 48.16 269 ASN A N 1
ATOM 2015 C CA . ASN A 1 269 ? -14.494 -5.844 9.389 1.00 48.16 269 ASN A CA 1
ATOM 2016 C C . ASN A 1 269 ? -13.765 -7.011 8.680 1.00 48.16 269 ASN A C 1
ATOM 2018 O O . ASN A 1 269 ? -13.935 -7.175 7.475 1.00 48.16 269 ASN A O 1
ATOM 2022 N N . ALA A 1 270 ? -12.931 -7.777 9.382 1.00 43.19 270 ALA A N 1
ATOM 2023 C CA . ALA A 1 270 ? -12.233 -8.954 8.853 1.00 43.19 270 ALA A CA 1
ATOM 2024 C C . ALA A 1 270 ? -12.836 -10.244 9.439 1.00 43.19 270 ALA A C 1
ATOM 2026 O O . ALA A 1 270 ? -13.431 -10.162 10.512 1.00 43.19 270 ALA A O 1
ATOM 2027 N N . PRO A 1 271 ? -12.719 -11.413 8.781 1.00 45.03 271 PRO A N 1
ATOM 2028 C CA . PRO A 1 271 ? -13.012 -12.700 9.414 1.00 45.03 271 PRO A CA 1
ATOM 2029 C C . PRO A 1 271 ? -11.952 -13.050 10.474 1.00 45.03 271 PRO A C 1
ATOM 2031 O O . PRO A 1 271 ? -10.863 -12.476 10.484 1.00 45.03 271 PRO A O 1
ATOM 2034 N N . TYR A 1 272 ? -12.263 -13.990 11.367 1.00 52.00 272 TYR A N 1
ATOM 2035 C CA . TYR A 1 272 ? -11.258 -14.618 12.228 1.00 52.00 272 TYR A CA 1
ATOM 2036 C C . TYR A 1 272 ? -10.397 -15.566 11.384 1.00 52.00 272 TYR A C 1
ATOM 2038 O O . TYR A 1 272 ? -10.947 -16.414 10.687 1.00 52.00 272 TYR A O 1
ATOM 2046 N N . VAL A 1 273 ? -9.071 -15.393 11.409 1.00 42.38 273 VAL A N 1
ATOM 2047 C CA . VAL A 1 273 ? -8.140 -16.145 10.537 1.00 42.38 273 VAL A CA 1
ATOM 2048 C C . VAL A 1 273 ? -7.114 -16.944 11.341 1.00 42.38 273 VAL A C 1
ATOM 2050 O O . VAL A 1 273 ? -6.724 -18.030 10.932 1.00 42.38 273 VAL A O 1
ATOM 2053 N N . SER A 1 274 ? -6.702 -16.435 12.503 1.00 51.84 274 SER A N 1
ATOM 2054 C CA . SER A 1 274 ? -5.761 -17.099 13.404 1.00 51.84 274 SER A CA 1
ATOM 2055 C C . SER A 1 274 ? -6.130 -16.850 14.868 1.00 51.84 274 SER A C 1
ATOM 2057 O O . SER A 1 274 ? -6.756 -15.839 15.204 1.00 51.84 274 SER A O 1
ATOM 2059 N N . ALA A 1 275 ? -5.754 -17.794 15.732 1.00 64.19 275 ALA A N 1
ATOM 2060 C CA . ALA A 1 275 ? -5.960 -17.724 17.173 1.00 64.19 275 ALA A CA 1
ATOM 2061 C C . ALA A 1 275 ? -4.630 -17.831 17.917 1.00 64.19 275 ALA A C 1
ATOM 2063 O O . ALA A 1 275 ? -3.729 -18.555 17.496 1.00 64.19 275 ALA A O 1
ATOM 2064 N N . GLN A 1 276 ? -4.535 -17.140 19.047 1.00 72.19 276 GLN A N 1
ATOM 2065 C CA . GLN A 1 276 ? -3.494 -17.356 20.040 1.00 72.19 276 GLN A CA 1
ATOM 2066 C C . GLN A 1 276 ? -3.953 -18.469 20.983 1.00 72.19 276 GLN A C 1
ATOM 2068 O O . GLN A 1 276 ? -5.018 -18.363 21.594 1.00 72.19 276 GLN A O 1
ATOM 2073 N N . ASP A 1 277 ? -3.155 -19.524 21.122 1.00 79.25 277 ASP A N 1
ATOM 2074 C CA . ASP A 1 277 ? -3.403 -20.540 22.144 1.00 79.25 277 ASP A CA 1
ATOM 2075 C C . ASP A 1 277 ? -3.117 -19.941 23.527 1.00 79.25 277 ASP A C 1
ATOM 2077 O O . ASP A 1 277 ? -2.015 -19.458 23.799 1.00 79.25 277 ASP A O 1
ATOM 2081 N N . ALA A 1 278 ? -4.138 -19.905 24.380 1.00 76.69 278 ALA A N 1
ATOM 2082 C CA . ALA A 1 278 ? -4.029 -19.435 25.755 1.00 76.69 278 ALA A CA 1
ATOM 2083 C C . ALA A 1 278 ? -3.751 -20.583 26.738 1.00 76.69 278 ALA A C 1
ATOM 2085 O O . ALA A 1 278 ? -3.580 -20.320 27.931 1.00 76.69 278 ALA A O 1
ATOM 2086 N N . GLY A 1 279 ? -3.715 -21.835 26.263 1.00 87.00 279 GLY A N 1
ATOM 2087 C CA . GLY A 1 279 ? -3.618 -23.018 27.110 1.00 87.00 279 GLY A CA 1
ATOM 2088 C C . GLY A 1 279 ? -4.768 -23.068 28.113 1.00 87.00 279 GLY A C 1
ATOM 2089 O O . GLY A 1 279 ? -5.888 -22.655 27.808 1.00 87.00 279 GLY A O 1
ATOM 2090 N N . LEU A 1 280 ? -4.487 -23.530 29.329 1.00 87.00 280 LEU A N 1
ATOM 2091 C CA . LEU A 1 280 ? -5.411 -23.461 30.458 1.00 87.00 280 LEU A CA 1
ATOM 2092 C C . LEU A 1 280 ? -4.929 -22.382 31.446 1.00 87.00 280 LEU A C 1
ATOM 2094 O O . LEU A 1 280 ? -4.063 -22.669 32.276 1.00 87.00 280 LEU A O 1
ATOM 2098 N N . PRO A 1 281 ? -5.428 -21.130 31.358 1.00 84.75 281 PRO A N 1
ATOM 2099 C CA . PRO A 1 281 ? -4.993 -20.065 32.253 1.00 84.75 281 PRO A CA 1
ATOM 2100 C C . PRO A 1 281 ? -5.329 -20.371 33.712 1.00 84.75 281 PRO A C 1
ATOM 2102 O O . PRO A 1 281 ? -6.338 -21.007 34.010 1.00 84.75 281 PRO A O 1
ATOM 2105 N N . VAL A 1 282 ? -4.520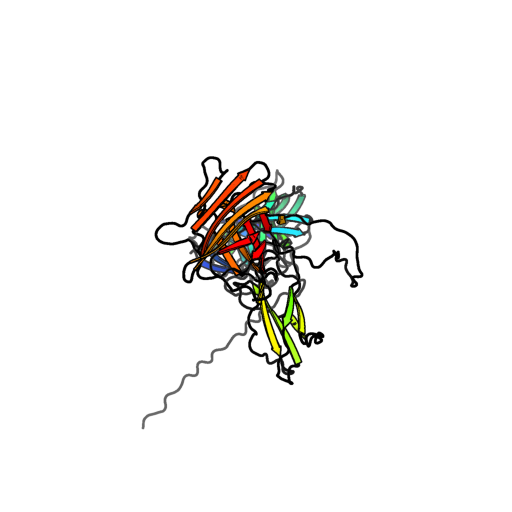 -19.849 34.634 1.00 84.06 282 VAL A N 1
ATOM 2106 C CA . VAL A 1 282 ? -4.813 -19.931 36.069 1.00 84.06 282 VAL A CA 1
ATOM 2107 C C . VAL A 1 282 ? -6.065 -19.112 36.377 1.00 84.06 282 VAL A C 1
ATOM 2109 O O . VAL A 1 282 ? -6.155 -17.937 36.008 1.00 84.06 282 VAL A O 1
ATOM 2112 N N . THR A 1 283 ? -7.016 -19.722 37.080 1.00 85.81 283 THR A N 1
ATOM 2113 C CA . THR A 1 283 ? -8.229 -19.044 37.533 1.00 85.81 283 THR A CA 1
ATOM 2114 C C . THR A 1 283 ? -7.881 -17.961 38.549 1.00 85.81 283 THR A C 1
ATOM 2116 O O . THR A 1 283 ? -7.242 -18.221 39.569 1.00 85.81 283 THR A O 1
ATOM 2119 N N . ALA A 1 284 ? -8.298 -16.731 38.268 1.00 78.56 284 ALA A N 1
ATOM 2120 C CA . ALA A 1 284 ? -8.135 -15.610 39.177 1.00 78.56 284 ALA A CA 1
ATOM 2121 C C . ALA A 1 284 ? -9.076 -15.741 40.396 1.00 78.56 284 ALA A C 1
ATOM 2123 O O . ALA A 1 284 ? -10.081 -16.452 40.327 1.00 78.56 284 ALA A O 1
ATOM 2124 N N . PRO A 1 285 ? -8.811 -15.027 41.509 1.00 80.56 285 PRO A N 1
ATOM 2125 C CA . PRO A 1 285 ? -9.660 -15.067 42.706 1.00 80.56 285 PRO A CA 1
ATOM 2126 C C . PRO A 1 285 ? -11.124 -14.658 42.470 1.00 80.56 285 PRO A C 1
ATOM 2128 O O . PRO A 1 285 ? -11.994 -15.007 43.259 1.00 80.56 285 PRO A O 1
ATOM 2131 N N . ASP A 1 286 ? -11.399 -13.922 41.388 1.00 81.06 286 ASP A N 1
ATOM 2132 C CA . ASP A 1 286 ? -12.747 -13.539 40.949 1.00 81.06 286 ASP A CA 1
ATOM 2133 C C . ASP A 1 286 ? -13.450 -14.628 40.109 1.00 81.06 286 ASP A C 1
ATOM 2135 O O . ASP A 1 286 ? -14.544 -14.402 39.594 1.00 81.06 286 ASP A O 1
ATOM 2139 N N . GLY A 1 287 ? -12.830 -15.804 39.961 1.00 83.00 287 GLY A N 1
ATOM 2140 C CA . GLY A 1 287 ? -13.346 -16.935 39.192 1.00 83.00 287 GLY A CA 1
ATOM 2141 C C . GLY A 1 287 ? -13.143 -16.823 37.678 1.00 83.00 287 GLY A C 1
ATOM 2142 O O . GLY A 1 287 ? -13.636 -17.678 36.945 1.00 83.00 287 GLY A O 1
ATOM 2143 N N . THR A 1 288 ? -12.442 -15.795 37.184 1.00 87.62 288 THR A N 1
ATOM 2144 C CA . THR A 1 288 ? -12.221 -15.591 35.742 1.00 87.62 288 THR A CA 1
ATOM 2145 C C . THR A 1 288 ? -10.886 -16.152 35.257 1.00 87.62 288 THR A C 1
ATOM 2147 O O . THR A 1 288 ? -9.899 -16.202 35.990 1.00 87.62 288 THR A O 1
ATOM 2150 N N . LEU A 1 289 ? -10.839 -16.550 33.988 1.00 81.62 289 LEU A N 1
ATOM 2151 C CA . LEU A 1 289 ? -9.603 -16.829 33.260 1.00 81.62 289 LEU A CA 1
ATOM 2152 C C . LEU A 1 289 ? -9.135 -15.556 32.559 1.00 81.62 289 LEU A C 1
ATOM 2154 O O . LEU A 1 289 ? -9.954 -14.722 32.163 1.00 81.62 289 LEU A O 1
ATOM 2158 N N . ARG A 1 290 ? -7.820 -15.399 32.390 1.00 83.00 290 ARG A N 1
ATOM 2159 C CA . ARG A 1 290 ? -7.216 -14.213 31.772 1.00 83.00 290 ARG A CA 1
ATOM 2160 C C . ARG A 1 290 ? -6.174 -14.602 30.733 1.00 83.00 290 ARG A C 1
ATOM 2162 O O . ARG A 1 290 ? -5.322 -15.438 31.002 1.00 83.00 290 ARG A O 1
ATOM 2169 N N . SER A 1 291 ? -6.179 -13.911 29.596 1.00 73.00 291 SER A N 1
ATOM 2170 C CA . SER A 1 291 ? -5.092 -13.964 28.611 1.00 73.00 291 SER A CA 1
ATOM 2171 C C . SER A 1 291 ? -4.804 -12.579 28.038 1.00 73.00 291 SER A C 1
ATOM 2173 O O . SER A 1 291 ? -5.656 -11.687 28.073 1.00 73.00 291 SER A O 1
ATOM 2175 N N . VAL A 1 292 ? -3.579 -12.377 27.557 1.00 70.00 292 VAL A N 1
ATOM 2176 C CA . VAL A 1 292 ? -3.125 -11.119 26.961 1.00 70.00 292 VAL A CA 1
ATOM 2177 C C . VAL A 1 292 ? -2.839 -11.347 25.483 1.00 70.00 292 VAL A C 1
ATOM 2179 O O . VAL A 1 292 ? -1.986 -12.160 25.132 1.00 70.00 292 VAL A O 1
ATOM 2182 N N . VAL A 1 293 ? -3.531 -10.584 24.639 1.00 59.38 293 VAL A N 1
ATOM 2183 C CA . VAL A 1 293 ? -3.272 -10.498 23.202 1.00 59.38 293 VAL A CA 1
ATOM 2184 C C . VAL A 1 293 ? -2.358 -9.310 22.965 1.00 59.38 293 VAL A C 1
ATOM 2186 O O . VAL A 1 293 ? -2.717 -8.177 23.287 1.00 59.38 293 VAL A O 1
ATOM 2189 N N . THR A 1 294 ? -1.164 -9.558 22.446 1.00 56.00 294 THR A N 1
ATOM 2190 C CA . THR A 1 294 ? -0.155 -8.528 22.179 1.00 56.00 294 THR A CA 1
ATOM 2191 C C . THR A 1 294 ? -0.175 -8.097 20.711 1.00 56.00 294 THR A C 1
ATOM 2193 O O . THR A 1 294 ? -0.896 -8.660 19.890 1.00 56.00 294 THR A O 1
ATOM 2196 N N . CYS A 1 295 ? 0.608 -7.066 20.377 1.00 50.69 295 CYS A N 1
ATOM 2197 C CA . CYS A 1 295 ? 0.831 -6.616 18.997 1.00 50.69 295 CYS A CA 1
ATOM 2198 C C . CYS A 1 295 ? -0.426 -6.122 18.246 1.00 50.69 295 CYS A C 1
ATOM 2200 O O . CYS A 1 295 ? -0.469 -6.171 17.018 1.00 50.69 295 CYS A O 1
ATOM 2202 N N . LEU A 1 296 ? -1.438 -5.603 18.952 1.00 51.66 296 LEU A N 1
ATOM 2203 C CA . LEU A 1 296 ? -2.656 -5.071 18.331 1.00 51.66 296 LEU A CA 1
ATOM 2204 C C . LEU A 1 296 ? -2.426 -3.667 17.771 1.00 51.66 296 LEU A C 1
ATOM 2206 O O . LEU A 1 296 ? -1.904 -2.803 18.469 1.00 51.66 296 LEU A O 1
ATOM 2210 N N . ASP A 1 297 ? -2.868 -3.414 16.540 1.00 51.75 297 ASP A N 1
ATOM 2211 C CA . ASP A 1 297 ? -2.757 -2.103 15.886 1.00 51.75 297 ASP A CA 1
ATOM 2212 C C . ASP A 1 297 ? -3.593 -1.025 16.609 1.00 51.75 297 ASP A C 1
ATOM 2214 O O . ASP A 1 297 ? -4.825 -1.106 16.637 1.00 51.75 297 ASP A O 1
ATOM 2218 N N . LYS A 1 298 ? -2.948 0.015 17.162 1.00 50.47 298 LYS A N 1
ATOM 2219 C CA . LYS A 1 298 ? -3.615 1.126 17.870 1.00 50.47 298 LYS A CA 1
ATOM 2220 C C . LYS A 1 298 ? -4.439 2.031 16.951 1.00 50.47 298 LYS A C 1
ATOM 2222 O O . LYS A 1 298 ? -5.201 2.849 17.461 1.00 50.47 298 LYS A O 1
ATOM 2227 N N . ALA A 1 299 ? -4.315 1.927 15.628 1.00 48.34 299 ALA A N 1
ATOM 2228 C CA . ALA A 1 299 ? -5.117 2.687 14.670 1.00 48.34 299 ALA A CA 1
ATOM 2229 C C . ALA A 1 299 ? -6.428 1.982 14.278 1.00 48.34 299 ALA A C 1
ATOM 2231 O O . ALA A 1 299 ? -7.300 2.612 13.668 1.00 48.34 299 ALA A O 1
ATOM 2232 N N . ALA A 1 300 ? -6.593 0.710 14.648 1.00 49.34 300 ALA A N 1
ATOM 2233 C CA . ALA A 1 300 ? -7.714 -0.120 14.235 1.00 49.34 300 ALA A CA 1
ATOM 2234 C C . ALA A 1 300 ? -8.629 -0.512 15.405 1.00 49.34 300 ALA A C 1
ATOM 2236 O O . ALA A 1 300 ? -8.209 -0.602 16.558 1.00 49.34 300 ALA A O 1
ATOM 2237 N N . ASP A 1 301 ? -9.903 -0.742 15.086 1.00 54.97 301 ASP A N 1
ATOM 2238 C CA . ASP A 1 301 ? -10.858 -1.346 16.012 1.00 54.97 301 ASP A CA 1
ATOM 2239 C C . ASP A 1 301 ? -10.738 -2.875 15.905 1.00 54.97 301 ASP A C 1
ATOM 2241 O O . ASP A 1 301 ? -10.863 -3.444 14.811 1.00 54.97 301 ASP A O 1
ATOM 2245 N N . HIS A 1 302 ? -10.529 -3.532 17.041 1.00 60.81 302 HIS A N 1
ATOM 2246 C CA . HIS A 1 302 ? -10.365 -4.981 17.149 1.00 60.81 302 HIS A CA 1
ATOM 2247 C C . HIS A 1 302 ? -11.622 -5.636 17.712 1.00 60.81 302 HIS A C 1
ATOM 2249 O O . HIS A 1 302 ? -12.411 -5.000 18.407 1.00 60.81 302 HIS A O 1
ATOM 2255 N N . ALA A 1 303 ? -11.812 -6.913 17.419 1.00 62.25 303 ALA A N 1
ATOM 2256 C CA . ALA A 1 303 ? -12.849 -7.756 17.984 1.00 62.25 303 ALA A CA 1
ATOM 2257 C C . ALA A 1 303 ? -12.239 -9.076 18.456 1.00 62.25 303 ALA A C 1
ATOM 2259 O O . ALA A 1 303 ? -11.389 -9.648 17.771 1.00 62.25 303 ALA A O 1
ATOM 2260 N N . PHE A 1 304 ? -12.700 -9.564 19.605 1.00 76.88 304 PHE A N 1
ATOM 2261 C CA . PHE A 1 304 ? -12.183 -10.765 20.250 1.00 76.88 304 PHE A CA 1
ATOM 2262 C C . PHE A 1 304 ? -13.281 -11.781 20.521 1.00 76.88 304 PHE A C 1
ATOM 2264 O O . PHE A 1 304 ? -14.378 -11.403 20.929 1.00 76.88 304 PHE A O 1
ATOM 2271 N N . ALA A 1 305 ? -12.951 -13.053 20.339 1.00 77.25 305 ALA A N 1
ATOM 2272 C CA . ALA A 1 305 ? -13.775 -14.184 20.738 1.00 77.25 305 ALA A CA 1
ATOM 2273 C C . ALA A 1 305 ? -12.877 -15.281 21.318 1.00 77.25 305 ALA A C 1
ATOM 2275 O O . ALA A 1 305 ? -11.683 -15.335 21.018 1.00 77.25 305 ALA A O 1
ATOM 2276 N N . VAL A 1 306 ? -13.441 -16.134 22.165 1.00 85.75 306 VAL A N 1
ATOM 2277 C CA . VAL A 1 306 ? -12.727 -17.239 22.809 1.00 85.75 306 VAL A CA 1
ATOM 2278 C C . VAL A 1 306 ? -13.470 -18.536 22.524 1.00 85.75 306 VAL A C 1
ATOM 2280 O O . VAL A 1 306 ? -14.701 -18.560 22.562 1.00 85.75 306 VAL A O 1
ATOM 2283 N N . THR A 1 307 ? -12.727 -19.602 22.260 1.00 83.88 307 THR A N 1
ATOM 2284 C CA . THR A 1 307 ? -13.228 -20.978 22.206 1.00 83.88 307 THR A CA 1
ATOM 2285 C C . THR A 1 307 ? -12.498 -21.806 23.261 1.00 83.88 307 THR A C 1
ATOM 2287 O O . THR A 1 307 ? -11.346 -21.533 23.605 1.00 83.88 307 THR A O 1
ATOM 2290 N N . ALA A 1 308 ? -13.176 -22.804 23.813 1.00 91.00 308 ALA A N 1
ATOM 2291 C CA . ALA A 1 308 ? -12.551 -23.904 24.543 1.00 91.00 308 ALA A CA 1
ATOM 2292 C C . ALA A 1 308 ? -12.221 -25.052 23.577 1.00 91.00 308 ALA A C 1
ATOM 2294 O O . ALA A 1 308 ? -12.993 -25.276 22.639 1.00 91.00 308 ALA A O 1
ATOM 2295 N N . TYR A 1 309 ? -11.131 -25.780 23.833 1.00 88.50 309 TYR A N 1
ATOM 2296 C CA . TYR A 1 309 ? -10.780 -27.006 23.116 1.00 88.50 309 TYR A CA 1
ATOM 2297 C C . TYR A 1 309 ? -10.588 -28.203 24.053 1.00 88.50 309 TYR A C 1
ATOM 2299 O O . TYR A 1 309 ? -10.146 -28.058 25.198 1.00 88.50 309 TYR A O 1
ATOM 2307 N N . LEU A 1 310 ? -10.925 -29.390 23.550 1.00 89.5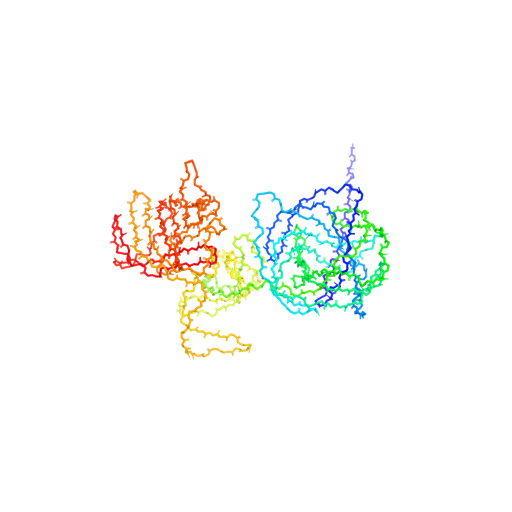6 310 LEU A N 1
ATOM 2308 C CA . LEU A 1 310 ? -10.727 -30.681 24.214 1.00 89.56 310 LEU A CA 1
ATOM 2309 C C . LEU A 1 310 ? -9.333 -31.258 23.902 1.00 89.56 310 LEU A C 1
ATOM 2311 O O . LEU A 1 310 ? -8.573 -30.707 23.107 1.00 89.56 310 LEU A O 1
ATOM 2315 N N . ARG A 1 311 ? -8.954 -32.373 24.544 1.00 85.75 311 ARG A N 1
ATOM 2316 C CA . ARG A 1 311 ? -7.617 -32.990 24.369 1.00 85.75 311 ARG A CA 1
ATOM 2317 C C . ARG A 1 311 ? -7.340 -33.497 22.951 1.00 85.75 311 ARG A C 1
ATOM 2319 O O . ARG A 1 311 ? -6.178 -33.611 22.577 1.00 85.75 311 ARG A O 1
ATOM 2326 N N . ASP A 1 312 ? -8.383 -33.812 22.196 1.00 84.62 312 ASP A N 1
ATOM 2327 C CA . ASP A 1 312 ? -8.323 -34.193 20.781 1.00 84.62 312 ASP A CA 1
ATOM 2328 C C . ASP A 1 312 ? -8.209 -32.980 19.836 1.00 84.62 312 ASP A C 1
ATOM 2330 O O . ASP A 1 312 ? -7.988 -33.148 18.638 1.00 84.62 312 ASP A O 1
ATOM 2334 N N . GLY A 1 313 ? -8.295 -31.759 20.375 1.00 76.81 313 GLY A N 1
ATOM 2335 C CA . GLY A 1 313 ? -8.217 -30.512 19.627 1.00 76.81 313 GLY A CA 1
ATOM 2336 C C . GLY A 1 313 ? -9.549 -30.035 19.048 1.00 76.81 313 GLY A C 1
ATOM 2337 O O . GLY A 1 313 ? -9.539 -29.003 18.370 1.00 76.81 313 GLY A O 1
ATOM 2338 N N . GLU A 1 314 ? -10.670 -30.722 19.311 1.00 83.88 314 GLU A N 1
ATOM 2339 C CA . GLU A 1 314 ? -11.993 -30.229 18.923 1.00 83.88 314 GLU A CA 1
ATOM 2340 C C . GLU A 1 314 ? -12.324 -28.929 19.658 1.00 83.88 314 GLU A C 1
ATOM 2342 O O . GLU A 1 314 ? -12.143 -28.813 20.873 1.00 83.88 314 GLU A O 1
ATOM 2347 N N . GLU A 1 315 ? -12.814 -27.941 18.908 1.00 87.44 315 GLU A N 1
ATOM 2348 C CA . GLU A 1 315 ? -13.168 -26.625 19.426 1.00 87.44 315 GLU A CA 1
ATOM 2349 C C . GLU A 1 315 ? -14.676 -26.452 19.593 1.00 87.44 315 GLU A C 1
ATOM 2351 O O . GLU A 1 315 ? -15.481 -26.783 18.724 1.00 87.44 315 GLU A O 1
ATOM 2356 N N . SER A 1 316 ? -15.049 -25.826 20.702 1.00 86.50 316 SER A N 1
ATOM 2357 C CA . SER A 1 316 ? -16.395 -25.294 20.915 1.00 86.50 316 SER A CA 1
ATOM 2358 C C . SER A 1 316 ? -16.730 -24.126 19.965 1.00 86.50 316 SER A C 1
ATOM 2360 O O . SER A 1 316 ? -15.836 -23.497 19.393 1.00 86.50 316 SER A O 1
ATOM 2362 N N . PRO A 1 317 ? -18.021 -23.762 19.824 1.00 85.00 317 PRO A N 1
ATOM 2363 C CA . PRO A 1 317 ? -18.414 -22.524 19.156 1.00 85.00 317 PRO A CA 1
ATOM 2364 C C . PRO A 1 317 ? -17.800 -21.277 19.809 1.00 85.00 317 PRO A C 1
ATOM 2366 O O . PRO A 1 317 ? -17.556 -21.241 21.014 1.00 85.00 317 PRO A O 1
ATOM 2369 N N . PHE A 1 318 ? -17.629 -20.212 19.021 1.00 77.62 318 PHE A N 1
ATOM 2370 C CA . PHE A 1 318 ? -17.149 -18.923 19.523 1.00 77.62 318 PHE A CA 1
ATOM 2371 C C . PHE A 1 318 ? -18.017 -18.371 20.662 1.00 77.62 318 PHE A C 1
ATOM 2373 O O . PHE A 1 318 ? -19.250 -18.388 20.597 1.00 77.62 318 PHE A O 1
ATOM 2380 N N . SER A 1 319 ? -17.361 -17.776 21.661 1.00 81.38 319 SER A N 1
ATOM 2381 C CA . SER A 1 319 ? -18.010 -16.911 22.646 1.00 81.38 319 SER A CA 1
ATOM 2382 C C . SER A 1 319 ? -18.708 -15.715 21.986 1.00 81.38 319 SER A C 1
ATOM 2384 O O . SER A 1 319 ? -18.516 -15.404 20.808 1.00 81.38 319 SER A O 1
ATOM 2386 N N . ASN A 1 320 ? -19.456 -14.943 22.779 1.00 70.69 320 ASN A N 1
ATOM 2387 C CA . ASN A 1 320 ? -19.851 -13.609 22.342 1.00 70.69 320 ASN A CA 1
ATOM 2388 C C . ASN A 1 320 ? -18.612 -12.759 22.014 1.00 70.69 320 ASN A C 1
ATOM 2390 O O . ASN A 1 320 ? -17.552 -12.903 22.626 1.00 70.69 320 ASN A O 1
ATOM 2394 N N . GLU A 1 321 ? -18.778 -11.837 21.075 1.00 75.81 321 GLU A N 1
ATOM 2395 C CA . GLU A 1 321 ? -17.688 -10.999 20.594 1.00 75.81 321 GLU A CA 1
ATOM 2396 C C . GLU A 1 321 ? -17.495 -9.749 21.470 1.00 75.81 321 GLU A C 1
ATOM 2398 O O . GLU A 1 321 ? -18.459 -9.069 21.842 1.00 75.81 321 GLU A O 1
ATOM 2403 N N . LEU A 1 322 ? -16.239 -9.418 21.775 1.00 66.94 322 LEU A N 1
ATOM 2404 C CA . LEU A 1 322 ? -15.835 -8.202 22.481 1.00 66.94 322 LEU A CA 1
ATOM 2405 C C . LEU A 1 322 ? -15.115 -7.250 21.526 1.00 66.94 322 LEU A C 1
ATOM 2407 O O . LEU A 1 322 ? -14.002 -7.522 21.092 1.00 66.94 322 LEU A O 1
ATOM 2411 N N . GLY A 1 323 ? -15.732 -6.109 21.222 1.00 56.91 323 GLY A N 1
ATOM 2412 C CA . GLY A 1 323 ? -15.111 -5.054 20.420 1.00 56.91 323 GLY A CA 1
ATOM 2413 C C . GLY A 1 323 ? -14.245 -4.113 21.261 1.00 56.91 323 GLY A C 1
ATOM 2414 O O . GLY A 1 323 ? -14.720 -3.552 22.251 1.00 56.91 323 GLY A O 1
ATOM 2415 N N . LEU A 1 324 ? -13.009 -3.873 20.832 1.00 57.47 324 LEU A N 1
ATOM 2416 C CA . LEU A 1 324 ? -12.065 -2.937 21.433 1.00 57.47 324 LEU A CA 1
ATOM 2417 C C . LEU A 1 324 ? -11.719 -1.825 20.434 1.00 57.47 324 LEU A C 1
ATOM 2419 O O . LEU A 1 324 ? -11.040 -2.078 19.438 1.00 57.47 324 LEU A O 1
ATOM 2423 N N . PRO A 1 325 ? -12.201 -0.593 20.660 1.00 51.81 325 PRO A N 1
ATOM 2424 C CA . PRO A 1 325 ? -11.932 0.513 19.757 1.00 51.81 325 PRO A CA 1
ATOM 2425 C C . PRO A 1 325 ? -10.488 1.009 19.882 1.00 51.81 325 PRO A C 1
ATOM 2427 O O . PRO A 1 325 ? -9.873 0.888 20.943 1.00 51.81 325 PRO A O 1
ATOM 2430 N N . SER A 1 326 ? -9.993 1.649 18.823 1.00 51.31 326 SER A N 1
ATOM 2431 C CA . SER A 1 326 ? -8.631 2.180 18.742 1.00 51.31 326 SER A CA 1
ATOM 2432 C C . SER A 1 326 ? -8.257 3.074 19.963 1.00 51.31 326 SER A C 1
ATOM 2434 O O . SER A 1 326 ? -9.008 4.007 20.303 1.00 51.31 326 SER A O 1
ATOM 2436 N N . PRO A 1 327 ? -7.125 2.820 20.665 1.00 46.09 327 PRO A N 1
ATOM 2437 C CA . PRO A 1 327 ? -6.810 3.430 21.970 1.00 46.09 327 PRO A CA 1
ATOM 2438 C C . PRO A 1 327 ? -6.542 4.942 22.012 1.00 46.09 327 PRO A C 1
ATOM 2440 O O . PRO A 1 327 ? -6.458 5.500 23.102 1.00 46.09 327 PRO A O 1
ATOM 2443 N N . GLY A 1 328 ? -6.448 5.646 20.878 1.00 43.78 328 GLY A N 1
ATOM 2444 C CA . GLY A 1 328 ? -6.001 7.051 20.800 1.00 43.78 328 GLY A CA 1
ATOM 2445 C C . GLY A 1 328 ? -6.808 8.112 21.575 1.00 43.78 328 GLY A C 1
ATOM 2446 O O . GLY A 1 328 ? -6.489 9.293 21.483 1.00 43.78 328 GLY A O 1
ATOM 2447 N N . CYS A 1 329 ? -7.854 7.750 22.326 1.00 38.47 329 CYS A N 1
ATOM 2448 C CA . CYS A 1 329 ? -8.554 8.687 23.219 1.00 38.47 329 CYS A CA 1
ATOM 2449 C C . CYS A 1 329 ? -9.040 8.073 24.547 1.00 38.47 329 CYS A C 1
ATOM 2451 O O . CYS A 1 329 ? -9.914 8.658 25.195 1.00 38.47 329 CYS A O 1
ATOM 2453 N N . LEU A 1 330 ? -8.558 6.885 24.925 1.00 39.75 330 LEU A N 1
ATOM 2454 C CA . LEU A 1 330 ? -9.060 6.133 26.082 1.00 39.75 330 LEU A CA 1
ATOM 2455 C C . LEU A 1 330 ? -8.003 5.849 27.153 1.00 39.75 330 LEU A C 1
ATOM 2457 O O . LEU A 1 330 ? -8.228 4.954 27.956 1.00 39.75 330 LEU A O 1
ATOM 2461 N N . ASP A 1 331 ? -6.934 6.644 27.253 1.00 39.16 331 ASP A N 1
ATOM 2462 C CA . ASP A 1 331 ? -6.051 6.593 28.427 1.00 39.16 331 ASP A CA 1
ATOM 2463 C C . ASP A 1 331 ? -6.826 7.053 29.676 1.00 39.16 331 ASP A C 1
ATOM 2465 O O . ASP A 1 331 ? -6.839 8.226 30.058 1.00 39.16 331 ASP A O 1
ATOM 2469 N N . VAL A 1 332 ? -7.588 6.137 30.263 1.00 33.53 332 VAL A N 1
ATOM 2470 C CA . VAL A 1 332 ? -7.816 6.052 31.697 1.00 33.53 332 VAL A CA 1
ATOM 2471 C C . VAL A 1 332 ? -6.674 5.164 32.161 1.00 33.53 332 VAL A C 1
ATOM 2473 O O . VAL A 1 332 ? -6.729 3.949 31.994 1.00 33.53 332 VAL A O 1
ATOM 2476 N N . GLY A 1 333 ? -5.589 5.769 32.637 1.00 31.56 333 GLY A N 1
ATOM 2477 C CA . GLY A 1 333 ? -4.568 4.982 33.311 1.00 31.56 333 GLY A CA 1
ATOM 2478 C C . GLY A 1 333 ? -5.183 4.335 34.557 1.00 31.56 333 GLY A C 1
ATOM 2479 O O . GLY A 1 333 ? -5.880 5.024 35.304 1.00 31.56 333 GLY A O 1
ATOM 2480 N N . PRO A 1 334 ? -4.926 3.053 34.842 1.00 30.95 334 PRO A N 1
ATOM 2481 C CA . PRO A 1 334 ? -4.367 2.725 36.140 1.00 30.95 334 PRO A CA 1
ATOM 2482 C C . PRO A 1 334 ? -2.970 3.363 36.219 1.00 30.95 334 PRO A C 1
ATOM 2484 O O . PRO A 1 334 ? -2.300 3.520 35.199 1.00 30.95 334 PRO A O 1
ATOM 2487 N N . GLY A 1 335 ? -2.569 3.808 37.405 1.00 29.12 335 GLY A N 1
ATOM 2488 C CA . GLY A 1 335 ? -1.313 4.522 37.614 1.00 29.12 335 GLY A CA 1
ATOM 2489 C C . GLY A 1 335 ? -0.070 3.836 37.029 1.00 29.12 335 GLY A C 1
ATOM 2490 O O . GLY A 1 335 ? 0.022 2.615 36.972 1.00 29.12 335 GLY A O 1
ATOM 2491 N N . GLU A 1 336 ? 0.876 4.708 36.673 1.00 30.73 336 GLU A N 1
ATOM 2492 C CA . GLU A 1 336 ? 2.321 4.501 36.510 1.00 30.73 336 GLU A CA 1
ATOM 2493 C C . GLU A 1 336 ? 2.895 3.769 35.287 1.00 30.73 336 GLU A C 1
ATOM 2495 O O . GLU A 1 336 ? 2.351 2.832 34.714 1.00 30.73 336 GLU A O 1
ATOM 2500 N N . LYS A 1 337 ? 4.048 4.306 34.867 1.00 31.03 337 LYS A N 1
ATOM 2501 C CA . LYS A 1 337 ? 4.840 3.958 33.686 1.00 31.03 337 LYS A CA 1
ATOM 2502 C C . LYS A 1 337 ? 5.603 2.646 33.898 1.00 31.03 337 LYS A C 1
ATOM 2504 O O . LYS A 1 337 ? 6.173 2.432 34.959 1.00 31.03 337 LYS A O 1
ATOM 2509 N N . GLY A 1 338 ? 5.771 1.878 32.824 1.00 25.47 338 GLY A N 1
ATOM 2510 C CA . GLY A 1 338 ? 6.858 0.910 32.674 1.00 25.47 338 GLY A CA 1
ATOM 2511 C C . GLY A 1 338 ? 7.412 0.981 31.252 1.00 25.47 338 GLY A C 1
ATOM 2512 O O . GLY A 1 338 ? 6.712 0.641 30.299 1.00 25.47 338 GLY A O 1
ATOM 2513 N N . GLN A 1 339 ? 8.645 1.465 31.086 1.00 26.67 339 GLN A N 1
ATOM 2514 C CA . GLN A 1 339 ? 9.394 1.260 29.845 1.00 26.67 339 GLN A CA 1
ATOM 2515 C C . GLN A 1 339 ? 9.721 -0.229 29.719 1.00 26.67 339 GLN A C 1
ATOM 2517 O O . GLN A 1 339 ? 10.234 -0.839 30.650 1.00 26.67 339 GLN A O 1
ATOM 2522 N N . CYS A 1 340 ? 9.436 -0.801 28.552 1.00 23.44 340 CYS A N 1
ATOM 2523 C CA . CYS A 1 340 ? 9.906 -2.128 28.184 1.00 23.44 340 CYS A CA 1
ATOM 2524 C C . CYS A 1 340 ? 11.365 -2.026 27.727 1.00 23.44 340 CYS A C 1
ATOM 2526 O O . CYS A 1 340 ? 11.636 -1.500 26.646 1.00 23.44 340 CYS A O 1
ATOM 2528 N N . THR A 1 341 ? 12.292 -2.560 28.513 1.00 29.22 341 THR A N 1
ATOM 2529 C CA . THR A 1 341 ? 13.548 -3.097 27.986 1.00 29.22 341 THR A CA 1
ATOM 2530 C C . THR A 1 341 ? 13.487 -4.616 28.033 1.00 29.22 341 THR A C 1
ATOM 2532 O O . THR A 1 341 ? 12.784 -5.217 28.842 1.00 29.22 341 THR A O 1
ATOM 2535 N N . VAL A 1 342 ? 14.148 -5.228 27.058 1.00 36.44 342 VAL A N 1
ATOM 2536 C CA . VAL A 1 342 ? 14.173 -6.671 26.827 1.00 36.44 342 VAL A CA 1
ATOM 2537 C C . VAL A 1 342 ? 14.630 -7.400 28.101 1.00 36.44 342 VAL A C 1
ATOM 2539 O O . VAL A 1 342 ? 15.647 -7.027 28.677 1.00 36.44 342 VAL A O 1
ATOM 2542 N N . ALA A 1 343 ? 13.894 -8.458 28.461 1.00 29.08 343 ALA A N 1
ATOM 2543 C CA . ALA A 1 343 ? 14.021 -9.341 29.632 1.00 29.08 343 ALA A CA 1
ATOM 2544 C C . ALA A 1 343 ? 13.220 -8.914 30.883 1.00 29.08 343 ALA A C 1
ATOM 2546 O O . ALA A 1 343 ? 13.329 -7.808 31.398 1.00 29.08 343 ALA A O 1
ATOM 2547 N N . GLY A 1 344 ? 12.359 -9.829 31.343 1.00 38.59 344 GLY A N 1
ATOM 2548 C CA . GLY A 1 344 ? 11.267 -9.558 32.273 1.00 38.59 344 GLY A CA 1
ATOM 2549 C C . GLY A 1 344 ? 11.668 -9.246 33.716 1.00 38.59 344 GLY A C 1
ATOM 2550 O O . GLY A 1 344 ? 12.401 -10.004 34.343 1.00 38.59 344 GLY A O 1
ATOM 2551 N N . LYS A 1 345 ? 11.088 -8.161 34.237 1.00 25.66 345 LYS A N 1
ATOM 2552 C CA . LYS A 1 345 ? 10.528 -7.940 35.588 1.00 25.66 345 LYS A CA 1
ATOM 2553 C C . LYS A 1 345 ? 10.087 -6.470 35.662 1.00 25.66 345 LYS A C 1
ATOM 2555 O O . LYS A 1 345 ? 10.814 -5.602 35.192 1.00 25.66 345 LYS A O 1
ATOM 2560 N N . CYS A 1 346 ? 8.921 -6.179 36.238 1.00 25.89 346 CYS A N 1
ATOM 2561 C CA . CYS A 1 346 ? 8.517 -4.806 36.557 1.00 25.89 346 CYS A CA 1
ATOM 2562 C C . CYS A 1 346 ? 8.245 -4.706 38.060 1.00 25.89 346 CYS A C 1
ATOM 2564 O O . CYS A 1 346 ? 7.258 -5.267 38.530 1.00 25.89 346 CYS A O 1
ATOM 2566 N N . ASP A 1 347 ? 9.120 -3.985 38.760 1.00 24.61 347 ASP A N 1
ATOM 2567 C CA . ASP A 1 347 ? 8.906 -3.455 40.110 1.00 24.61 347 ASP A CA 1
ATOM 2568 C C . ASP A 1 347 ? 8.594 -1.940 40.036 1.00 24.61 347 ASP A C 1
ATOM 2570 O O . ASP A 1 347 ? 8.768 -1.295 39.002 1.00 24.61 347 ASP A O 1
ATOM 2574 N N . THR A 1 348 ? 8.057 -1.413 41.135 1.00 26.47 348 THR A N 1
ATOM 2575 C CA . THR A 1 348 ? 7.158 -0.252 41.304 1.00 26.47 348 THR A CA 1
ATOM 2576 C C . THR A 1 348 ? 7.744 1.181 41.338 1.00 26.47 348 THR A C 1
ATOM 2578 O O . THR A 1 348 ? 8.864 1.370 41.798 1.00 26.47 348 THR A O 1
ATOM 2581 N N . LEU A 1 349 ? 6.844 2.152 41.052 1.00 27.55 349 LEU A N 1
ATOM 2582 C CA . LEU A 1 349 ? 6.655 3.534 41.579 1.00 27.55 349 LEU A CA 1
ATOM 2583 C C . LEU A 1 349 ? 7.600 4.703 41.185 1.00 27.55 349 LEU A C 1
ATOM 2585 O O . LEU A 1 349 ? 8.803 4.653 41.423 1.00 27.55 349 LEU A O 1
ATOM 2589 N N . GLY A 1 350 ? 7.011 5.818 40.694 1.00 23.95 350 GLY A N 1
ATOM 2590 C CA . GLY A 1 350 ? 7.608 7.170 40.667 1.00 23.95 350 GLY A CA 1
ATOM 2591 C C . GLY A 1 350 ? 7.234 8.124 39.501 1.00 23.95 350 GLY A C 1
ATOM 2592 O O . GLY A 1 350 ? 7.897 8.142 38.468 1.00 23.95 350 GLY A O 1
ATOM 2593 N N . ASP A 1 351 ? 6.245 8.998 39.729 1.00 24.14 351 ASP A N 1
ATOM 2594 C CA . ASP A 1 351 ? 6.045 10.370 39.203 1.00 24.14 351 ASP A CA 1
ATOM 2595 C C . ASP A 1 351 ? 5.597 10.714 37.746 1.00 24.14 351 ASP A C 1
ATOM 2597 O O . ASP A 1 351 ? 6.036 10.228 36.693 1.00 24.14 351 ASP A O 1
ATOM 2601 N N . LEU A 1 352 ? 4.652 11.666 37.750 1.00 32.44 352 LEU A N 1
ATOM 2602 C CA . LEU A 1 352 ? 3.678 12.097 36.742 1.00 32.44 352 LEU A CA 1
ATOM 2603 C C . LEU A 1 352 ? 4.256 12.909 35.566 1.00 32.44 352 LEU A C 1
ATOM 2605 O O . LEU A 1 352 ? 4.922 13.922 35.754 1.00 32.44 352 LEU A O 1
ATOM 2609 N N . ALA A 1 353 ? 3.858 12.545 34.339 1.00 27.12 353 ALA A N 1
ATOM 2610 C CA . ALA A 1 353 ? 3.791 13.454 33.185 1.00 27.12 353 ALA A CA 1
ATOM 2611 C C . ALA A 1 353 ? 2.701 12.984 32.193 1.00 27.12 353 ALA A C 1
ATOM 2613 O O . ALA A 1 353 ? 2.683 11.814 31.811 1.00 27.12 353 ALA A O 1
ATOM 2614 N N . LEU A 1 354 ? 1.794 13.886 31.792 1.00 30.69 354 LEU A N 1
ATOM 2615 C CA . LEU A 1 354 ? 0.708 13.650 30.820 1.00 30.69 354 LEU A CA 1
ATOM 2616 C C . LEU A 1 354 ? 1.257 13.378 29.397 1.00 30.69 354 LEU A C 1
ATOM 2618 O O . LEU A 1 354 ? 2.107 14.144 28.938 1.00 30.69 354 LEU A O 1
ATOM 2622 N N . PRO A 1 355 ? 0.756 12.364 28.658 1.00 31.08 355 PRO A N 1
ATOM 2623 C CA . PRO A 1 355 ? 1.113 12.145 27.254 1.00 31.08 355 PRO A CA 1
ATOM 2624 C C . PRO A 1 355 ? 0.334 13.069 26.285 1.00 31.08 355 PRO A C 1
ATOM 2626 O O . PRO A 1 355 ? -0.747 13.567 26.615 1.00 31.08 355 PRO A O 1
ATOM 2629 N N . PRO A 1 356 ? 0.852 13.317 25.066 1.00 34.84 356 PRO A N 1
ATOM 2630 C CA . PRO A 1 356 ? 0.261 14.259 24.113 1.00 34.84 356 PRO A CA 1
ATOM 2631 C C . PRO A 1 356 ? -1.003 13.710 23.420 1.00 34.84 356 PRO A C 1
ATOM 2633 O O . PRO A 1 356 ? -0.967 12.654 22.799 1.00 34.84 356 PRO A O 1
ATOM 2636 N N . GLY A 1 357 ? -2.108 14.473 23.452 1.00 41.06 357 GLY A N 1
ATOM 2637 C CA . GLY A 1 357 ? -3.263 14.296 22.545 1.00 41.06 357 GLY A CA 1
ATOM 2638 C C . GLY A 1 357 ? -4.656 14.335 23.191 1.00 41.06 357 GLY A C 1
ATOM 2639 O O . GLY A 1 357 ? -5.630 14.697 22.528 1.00 41.06 357 GLY A O 1
ATOM 2640 N N . GLY A 1 358 ? -4.772 14.025 24.483 1.00 51.12 358 GLY A N 1
ATOM 2641 C CA . GLY A 1 358 ? -6.022 14.166 25.235 1.00 51.12 358 GLY A CA 1
ATOM 2642 C C . GLY A 1 358 ? -6.101 15.531 25.909 1.00 51.12 358 GLY A C 1
ATOM 2643 O O . GLY A 1 358 ? -5.278 15.835 26.765 1.00 51.12 358 GLY A O 1
ATOM 2644 N N . ARG A 1 359 ? -7.074 16.362 25.533 1.00 66.06 359 ARG A N 1
ATOM 2645 C CA . ARG A 1 359 ? -7.299 17.665 26.175 1.00 66.06 359 ARG A CA 1
ATOM 2646 C C . ARG A 1 359 ? -8.509 17.631 27.093 1.00 66.06 359 ARG A C 1
ATOM 2648 O O . ARG A 1 359 ? -9.495 16.954 26.795 1.00 66.06 359 ARG A O 1
ATOM 2655 N N . ASP A 1 360 ? -8.478 18.435 28.145 1.00 72.94 360 ASP A N 1
ATOM 2656 C CA . ASP A 1 360 ? -9.650 18.617 28.993 1.00 72.94 360 ASP A CA 1
ATOM 2657 C C . ASP A 1 360 ? -10.725 19.413 28.246 1.00 72.94 360 ASP A C 1
ATOM 2659 O O . ASP A 1 360 ? -10.502 20.511 27.719 1.00 72.94 360 ASP A O 1
ATOM 2663 N N . LEU A 1 361 ? -11.916 18.827 28.175 1.00 79.88 361 LEU A N 1
ATOM 2664 C CA . LEU A 1 361 ? -13.124 19.472 27.695 1.00 79.88 361 LEU A CA 1
ATOM 2665 C C . LEU A 1 361 ? -13.799 20.126 28.887 1.00 79.88 361 LEU A C 1
ATOM 2667 O O . LEU A 1 361 ? -14.496 19.475 29.650 1.00 79.88 361 LEU A O 1
ATOM 2671 N N . ARG A 1 362 ? -13.656 21.441 29.007 1.00 86.44 362 ARG A N 1
ATOM 2672 C CA . ARG A 1 362 ? -14.375 22.200 30.022 1.00 86.44 362 ARG A CA 1
ATOM 2673 C C . ARG A 1 362 ? -15.847 22.286 29.645 1.00 86.44 362 ARG A C 1
ATOM 2675 O O . ARG A 1 362 ? -16.224 23.062 28.757 1.00 86.44 362 ARG A O 1
ATOM 2682 N N . VAL A 1 363 ? -16.685 21.492 30.296 1.00 87.81 363 VAL A N 1
ATOM 2683 C CA . VAL A 1 363 ? -18.126 21.472 30.043 1.00 87.81 363 VAL A CA 1
ATOM 2684 C C . VAL A 1 363 ? -18.787 22.652 30.738 1.00 87.81 363 VAL A C 1
ATOM 2686 O O . VAL A 1 363 ? -18.579 22.929 31.908 1.00 87.81 363 VAL A O 1
ATOM 2689 N N . THR A 1 364 ? -19.583 23.400 29.980 1.00 88.12 364 THR A N 1
ATOM 2690 C CA . THR A 1 364 ? -20.348 24.552 30.496 1.00 88.12 364 THR A CA 1
ATOM 2691 C C . THR A 1 364 ? -21.838 24.256 30.571 1.00 88.12 364 THR A C 1
ATOM 2693 O O . THR A 1 364 ? -22.603 25.006 31.173 1.00 88.12 364 THR A O 1
ATOM 2696 N N . LYS A 1 365 ? -22.283 23.192 29.898 1.00 90.69 365 LYS A N 1
ATOM 2697 C CA . LYS A 1 365 ? -23.659 22.716 29.944 1.00 90.69 365 LYS A CA 1
ATOM 2698 C C . LYS A 1 365 ? -23.705 21.276 29.475 1.00 90.69 365 LYS A C 1
ATOM 2700 O O . LYS A 1 365 ? -23.337 21.020 28.333 1.00 90.69 365 LYS A O 1
ATOM 2705 N N . PHE A 1 366 ? -24.278 20.384 30.267 1.00 92.19 366 PHE A N 1
ATOM 2706 C CA . PHE A 1 366 ? -24.687 19.068 29.794 1.00 92.19 366 PHE A CA 1
ATOM 2707 C C . PHE A 1 366 ? -26.087 18.768 30.318 1.00 92.19 366 PHE A C 1
ATOM 2709 O O . PHE A 1 366 ? -26.315 18.652 31.515 1.00 92.19 366 PHE A O 1
ATOM 2716 N N . LEU A 1 367 ? -27.064 18.723 29.417 1.00 91.38 367 LEU A N 1
ATOM 2717 C CA . LEU A 1 367 ? -28.466 18.532 29.760 1.00 91.38 367 LEU A CA 1
ATOM 2718 C C . LEU A 1 367 ? -28.983 17.253 29.121 1.00 91.38 367 LEU A C 1
ATOM 2720 O O . LEU A 1 367 ? -28.928 17.120 27.899 1.00 91.38 367 LEU A O 1
ATOM 2724 N N . LEU A 1 368 ? -29.565 16.385 29.939 1.00 88.25 368 LEU A N 1
ATOM 2725 C CA . LEU A 1 368 ? -30.288 15.192 29.528 1.00 88.25 368 LEU A CA 1
ATOM 2726 C C . LEU A 1 368 ? -31.782 15.397 29.806 1.00 88.25 368 LEU A C 1
ATOM 2728 O O . LEU A 1 368 ? -32.176 15.791 30.901 1.00 88.25 368 LEU A O 1
ATOM 2732 N N . THR A 1 369 ? -32.639 15.188 28.809 1.00 89.06 369 THR A N 1
ATOM 2733 C CA . THR A 1 369 ? -34.094 15.371 28.946 1.00 89.06 369 THR A CA 1
ATOM 2734 C C . THR A 1 369 ? -34.844 14.218 28.296 1.00 89.06 369 THR A C 1
ATOM 2736 O O . THR A 1 369 ? -34.542 13.830 27.163 1.00 89.06 369 THR A O 1
ATOM 2739 N N . HIS A 1 370 ? -35.833 13.682 29.009 1.00 85.50 370 HIS A N 1
ATOM 2740 C CA . HIS A 1 370 ? -36.754 12.682 28.481 1.00 85.50 370 HIS A CA 1
ATOM 2741 C C . HIS A 1 370 ? -37.808 13.348 27.589 1.00 85.50 370 HIS A C 1
ATOM 2743 O O . HIS A 1 370 ? -38.457 14.309 27.989 1.00 85.50 370 HIS A O 1
ATOM 2749 N N . VAL A 1 371 ? -37.968 12.844 26.362 1.00 85.94 371 VAL A N 1
ATOM 2750 C CA . VAL A 1 371 ? -38.967 13.317 25.390 1.00 85.94 371 VAL A CA 1
ATOM 2751 C C . VAL A 1 371 ? -39.690 12.097 24.820 1.00 85.94 371 VAL A C 1
ATOM 2753 O O . VAL A 1 371 ? -39.248 11.490 23.838 1.00 85.94 371 VAL A O 1
ATOM 2756 N N . GLY A 1 372 ? -40.774 11.684 25.480 1.00 85.62 372 GLY A N 1
ATOM 2757 C CA . GLY A 1 372 ? -41.417 10.393 25.222 1.00 85.62 372 GLY A CA 1
ATOM 2758 C C . GLY A 1 372 ? -40.415 9.243 25.394 1.00 85.62 372 GLY A C 1
ATOM 2759 O O . GLY A 1 372 ? -39.743 9.144 26.417 1.00 85.62 372 GLY A O 1
ATOM 2760 N N . ARG A 1 373 ? -40.250 8.407 24.359 1.00 83.31 373 ARG A N 1
ATOM 2761 C CA . ARG A 1 373 ? -39.255 7.311 24.333 1.00 83.31 373 ARG A CA 1
ATOM 2762 C C . ARG A 1 373 ? -37.836 7.749 23.936 1.00 83.31 373 ARG A C 1
ATOM 2764 O O . ARG A 1 373 ? -36.927 6.924 23.897 1.00 83.31 373 ARG A O 1
ATOM 2771 N N . ARG A 1 374 ? -37.630 9.019 23.575 1.00 86.69 374 ARG A N 1
ATOM 2772 C CA . ARG A 1 374 ? -36.345 9.553 23.092 1.00 86.69 374 ARG A CA 1
ATOM 2773 C C . ARG A 1 374 ? -35.615 10.296 24.204 1.00 86.69 374 ARG A C 1
ATOM 2775 O O . ARG A 1 374 ? -36.239 10.889 25.080 1.00 86.69 374 ARG A O 1
ATOM 2782 N N . ARG A 1 375 ? -34.286 10.343 24.113 1.00 87.19 375 ARG A N 1
ATOM 2783 C CA . ARG A 1 375 ? -33.445 11.212 24.943 1.00 87.19 375 ARG A CA 1
ATOM 2784 C C . ARG A 1 375 ? -32.939 12.394 24.132 1.00 87.19 375 ARG A C 1
ATOM 2786 O O . ARG A 1 375 ? -32.300 12.214 23.092 1.00 87.19 375 ARG A O 1
ATOM 2793 N N . LEU A 1 376 ? -33.247 13.597 24.606 1.00 91.38 376 LEU A N 1
ATOM 2794 C CA . LEU A 1 376 ? -32.690 14.851 24.116 1.00 91.38 376 LEU A CA 1
ATOM 2795 C C . LEU A 1 376 ? -31.440 15.176 24.935 1.00 91.38 376 LEU A C 1
ATOM 2797 O O . LEU A 1 376 ? -31.524 15.271 26.158 1.00 91.38 376 LEU A O 1
ATOM 2801 N N . ILE A 1 377 ? -30.308 15.382 24.260 1.00 92.44 377 ILE A N 1
ATOM 2802 C CA . ILE A 1 377 ? -29.068 15.836 24.901 1.00 92.44 377 ILE A CA 1
ATOM 2803 C C . ILE A 1 377 ? -28.662 17.176 24.314 1.00 92.44 377 ILE A C 1
ATOM 2805 O O . ILE A 1 377 ? -28.595 17.337 23.090 1.00 92.44 377 ILE A O 1
ATOM 2809 N N . VAL A 1 378 ? -28.390 18.133 25.197 1.00 94.81 378 VAL A N 1
ATOM 2810 C CA . VAL A 1 378 ? -27.819 19.435 24.851 1.00 94.81 378 VAL A CA 1
ATOM 2811 C C . VAL A 1 378 ? -26.522 19.602 25.619 1.00 94.81 378 VAL A C 1
ATOM 2813 O O . VAL A 1 378 ? -26.548 19.736 26.838 1.00 94.81 378 VAL A O 1
ATOM 2816 N N . ALA A 1 379 ? -25.406 19.633 24.899 1.00 94.31 379 ALA A N 1
ATOM 2817 C CA . ALA A 1 379 ? -24.078 19.722 25.491 1.00 94.31 379 ALA A CA 1
ATOM 2818 C C . ALA A 1 379 ? -23.305 20.923 24.928 1.00 94.31 379 ALA A C 1
ATOM 2820 O O . ALA A 1 379 ? -23.413 21.230 23.737 1.00 94.31 379 ALA A O 1
ATOM 2821 N N . LYS A 1 380 ? -22.553 21.625 25.774 1.00 94.56 380 LYS A N 1
ATOM 2822 C CA . LYS A 1 380 ? -21.652 22.721 25.410 1.00 94.56 380 LYS A CA 1
ATOM 2823 C C . LYS A 1 380 ? -20.367 22.614 26.216 1.00 94.56 380 LYS A C 1
ATOM 2825 O O . LYS A 1 380 ? -20.415 22.364 27.416 1.00 94.56 380 LYS A O 1
ATOM 2830 N N . GLY A 1 381 ? -19.244 22.887 25.573 1.00 92.38 381 GLY A N 1
ATOM 2831 C CA . GLY A 1 381 ? -17.950 22.929 26.238 1.00 92.38 381 GLY A CA 1
ATOM 2832 C C . GLY A 1 381 ? -16.917 23.699 25.433 1.00 92.38 381 GLY A C 1
ATOM 2833 O O . GLY A 1 381 ? -17.204 24.178 24.332 1.00 92.38 381 GLY A O 1
ATOM 2834 N N . SER A 1 382 ? -15.723 23.809 25.992 1.00 90.44 382 SER A N 1
ATOM 2835 C CA . SER A 1 382 ? -14.558 24.402 25.342 1.00 90.44 382 SER A CA 1
ATOM 2836 C C . SER A 1 382 ? -13.309 23.603 25.674 1.00 90.44 382 SER A C 1
ATOM 2838 O O . SER A 1 382 ? -13.175 23.132 26.798 1.00 90.44 382 SER A O 1
ATOM 2840 N N . PHE A 1 383 ? -12.387 23.493 24.731 1.00 87.12 383 PHE A N 1
ATOM 2841 C CA . PHE A 1 383 ? -11.107 22.820 24.937 1.00 87.12 383 PHE A CA 1
ATOM 2842 C C . PHE A 1 383 ? -9.996 23.588 24.225 1.00 87.12 383 PHE A C 1
ATOM 2844 O O . PHE A 1 383 ? -10.256 24.304 23.252 1.00 87.12 383 PHE A O 1
ATOM 2851 N N . ALA A 1 384 ? -8.767 23.465 24.722 1.00 80.00 384 ALA A N 1
ATOM 2852 C CA . ALA A 1 384 ? -7.598 24.025 24.049 1.00 80.00 384 ALA A CA 1
ATOM 2853 C C . ALA A 1 384 ? -7.392 23.342 22.681 1.00 80.00 384 ALA A C 1
ATOM 2855 O O . ALA A 1 384 ? -7.852 22.232 22.476 1.00 80.00 384 ALA A O 1
ATOM 2856 N N . THR A 1 385 ? -6.697 23.955 21.732 1.00 70.12 385 THR A N 1
ATOM 2857 C CA . THR A 1 385 ? -6.293 23.296 20.472 1.00 70.12 385 THR A CA 1
ATOM 2858 C C . THR A 1 385 ? -4.894 23.767 20.081 1.00 70.12 385 THR A C 1
ATOM 2860 O O . THR A 1 385 ? -4.597 24.950 20.234 1.00 70.12 385 THR A O 1
ATOM 2863 N N . ALA A 1 386 ? -4.024 22.863 19.608 1.00 54.94 386 ALA A N 1
ATOM 2864 C CA . ALA A 1 386 ? -2.654 23.200 19.179 1.00 54.94 386 ALA A CA 1
ATOM 2865 C C . ALA A 1 386 ? -2.551 23.503 17.678 1.00 54.94 386 ALA A C 1
ATOM 2867 O O . ALA A 1 386 ? -1.484 23.898 17.217 1.00 54.94 386 ALA A O 1
ATOM 2868 N N . GLY A 1 387 ? -3.623 23.333 16.895 1.00 55.31 387 GLY A N 1
ATOM 2869 C CA . GLY A 1 387 ? -3.527 23.464 15.442 1.00 55.31 387 GLY A CA 1
ATOM 2870 C C . GLY A 1 387 ? -4.855 23.458 14.685 1.00 55.31 387 GLY A C 1
ATOM 2871 O O . GLY A 1 387 ? -5.927 23.615 15.271 1.00 55.31 387 GLY A O 1
ATOM 2872 N N . LEU A 1 388 ? -4.737 23.330 13.353 1.00 61.34 388 LEU A N 1
ATOM 2873 C CA . LEU A 1 388 ? -5.753 23.503 12.296 1.00 61.34 388 LEU A CA 1
ATOM 2874 C C . LEU A 1 388 ? -6.928 22.504 12.387 1.00 61.34 388 LEU A C 1
ATOM 2876 O O . LEU A 1 388 ? -7.151 21.691 11.487 1.00 61.34 388 LEU A O 1
ATOM 2880 N N . LEU A 1 389 ? -7.711 22.575 13.462 1.00 69.81 389 LEU A N 1
ATOM 2881 C CA . LEU A 1 389 ? -8.935 21.803 13.631 1.00 69.81 389 LEU A CA 1
ATOM 2882 C C . LEU A 1 389 ? -9.910 22.146 12.499 1.00 69.81 389 LEU A C 1
ATOM 2884 O O . LEU A 1 389 ? -10.437 23.255 12.414 1.00 69.81 389 LEU A O 1
ATOM 2888 N N . ASN A 1 390 ? -10.150 21.183 11.611 1.00 74.56 390 ASN A N 1
ATOM 2889 C CA . ASN A 1 390 ? -11.043 21.354 10.472 1.00 74.56 390 ASN A CA 1
ATOM 2890 C C . ASN A 1 390 ? -11.985 20.145 10.339 1.00 74.56 390 ASN A C 1
ATOM 2892 O O . ASN A 1 390 ? -11.661 19.188 9.630 1.00 74.56 390 ASN A O 1
ATOM 2896 N N . PRO A 1 391 ? -13.178 20.206 10.959 1.00 77.94 391 PRO A N 1
ATOM 2897 C CA . PRO A 1 391 ? -14.169 19.138 10.922 1.00 77.94 391 PRO A CA 1
ATOM 2898 C C . PRO A 1 391 ? -14.629 18.781 9.508 1.00 77.94 391 PRO A C 1
ATOM 2900 O O . PRO A 1 391 ? -15.104 17.672 9.313 1.00 77.94 391 PRO A O 1
ATOM 2903 N N . ILE A 1 392 ? -14.471 19.662 8.505 1.00 68.44 392 ILE A N 1
ATOM 2904 C CA . ILE A 1 392 ? -14.783 19.314 7.105 1.00 68.44 392 ILE A CA 1
ATOM 2905 C C . ILE A 1 392 ? -13.816 18.249 6.575 1.00 68.44 392 ILE A C 1
ATOM 2907 O O . ILE A 1 392 ? -14.208 17.416 5.761 1.00 68.44 392 ILE A O 1
ATOM 2911 N N . ARG A 1 393 ? -12.564 18.249 7.048 1.00 62.25 393 ARG A N 1
ATOM 2912 C CA . ARG A 1 393 ? -11.548 17.257 6.671 1.00 62.25 393 ARG A CA 1
ATOM 2913 C C . ARG A 1 393 ? -11.574 16.034 7.577 1.00 62.25 393 ARG A C 1
ATOM 2915 O O . ARG A 1 393 ? -11.406 14.924 7.089 1.00 62.25 393 ARG A O 1
ATOM 2922 N N . THR A 1 394 ? -11.769 16.241 8.876 1.00 59.75 394 THR A N 1
ATOM 2923 C CA . THR A 1 394 ? -11.581 15.195 9.890 1.00 59.75 394 THR A CA 1
ATOM 2924 C C . THR A 1 394 ? -12.875 14.525 10.352 1.00 59.75 394 THR A C 1
ATOM 2926 O O . THR A 1 394 ? -12.823 13.471 10.980 1.00 59.75 394 THR A O 1
ATOM 2929 N N . GLY A 1 395 ? -14.041 15.101 10.042 1.00 73.81 395 GLY A N 1
ATOM 2930 C CA . GLY A 1 395 ? -15.308 14.678 10.635 1.00 73.81 395 GLY A CA 1
ATOM 2931 C C . GLY A 1 395 ? -15.366 14.970 12.134 1.00 73.81 395 GLY A C 1
ATOM 2932 O O . GLY A 1 395 ? -14.551 15.715 12.676 1.00 73.81 395 GLY A O 1
ATOM 2933 N N . ALA A 1 396 ? -16.355 14.396 12.813 1.00 76.88 396 ALA A N 1
ATOM 2934 C CA . ALA A 1 396 ? -16.440 14.437 14.265 1.00 76.88 396 ALA A CA 1
ATOM 2935 C C . ALA A 1 396 ? -17.011 13.134 14.819 1.00 76.88 396 ALA A C 1
ATOM 2937 O O . ALA A 1 396 ? -18.058 12.678 14.358 1.00 76.88 396 ALA A O 1
ATOM 2938 N N . THR A 1 397 ? -16.381 12.585 15.851 1.00 76.69 397 THR A N 1
ATOM 2939 C CA . THR A 1 397 ? -16.941 11.479 16.636 1.00 76.69 397 THR A CA 1
ATOM 2940 C C . THR A 1 397 ? -17.307 11.990 18.016 1.00 76.69 397 THR A C 1
ATOM 2942 O O . THR A 1 397 ? -16.507 12.652 18.671 1.00 76.69 397 THR A O 1
ATOM 2945 N N . ILE A 1 398 ? -18.530 11.696 18.447 1.00 83.31 398 ILE A N 1
ATOM 2946 C CA . ILE A 1 398 ? -19.043 12.049 19.764 1.00 83.31 398 ILE A CA 1
ATOM 2947 C C . ILE A 1 398 ? -19.391 10.768 20.493 1.00 83.31 398 ILE A C 1
ATOM 2949 O O . ILE A 1 398 ? -20.158 9.949 19.982 1.00 83.31 398 ILE A O 1
ATOM 2953 N N . GLU A 1 399 ? -18.869 10.639 21.702 1.00 81.25 399 GLU A N 1
ATOM 2954 C CA . GLU A 1 399 ? -19.152 9.530 22.597 1.00 81.25 399 GLU A CA 1
ATOM 2955 C C . GLU A 1 399 ? -19.625 10.061 23.944 1.00 81.25 399 GLU A C 1
ATOM 2957 O O . GLU A 1 399 ? -19.099 11.044 24.465 1.00 81.25 399 GLU A O 1
ATOM 2962 N N . VAL A 1 400 ? -20.632 9.397 24.503 1.00 80.62 400 VAL A N 1
ATOM 2963 C CA . VAL A 1 400 ? -20.986 9.540 25.912 1.00 80.62 400 VAL A CA 1
ATOM 2964 C C . VAL A 1 400 ? -20.868 8.170 26.546 1.00 80.62 400 VAL A C 1
ATOM 2966 O O . VAL A 1 400 ? -21.431 7.196 26.034 1.00 80.62 400 VAL A O 1
ATOM 2969 N N . ARG A 1 401 ? -20.118 8.093 27.637 1.00 75.75 401 ARG A N 1
ATOM 2970 C CA . ARG A 1 401 ? -19.852 6.860 28.374 1.00 75.75 401 ARG A CA 1
ATOM 2971 C C . ARG A 1 401 ? -20.330 7.015 29.812 1.00 75.75 401 ARG A C 1
ATOM 2973 O O . ARG A 1 401 ? -20.496 8.137 30.285 1.00 75.75 401 ARG A O 1
ATOM 2980 N N . ALA A 1 402 ? -20.598 5.900 30.474 1.00 67.44 402 ALA A N 1
ATOM 2981 C CA . ALA A 1 402 ? -20.752 5.883 31.921 1.00 67.44 402 ALA A CA 1
ATOM 2982 C C . ALA A 1 402 ? -19.374 6.055 32.587 1.00 67.44 402 ALA A C 1
ATOM 2984 O O . ALA A 1 402 ? -18.345 5.933 31.919 1.00 67.44 402 ALA A O 1
ATOM 2985 N N . GLY A 1 403 ? -19.356 6.366 33.885 1.00 57.12 403 GLY A N 1
ATOM 2986 C CA . GLY A 1 403 ? -18.118 6.526 34.661 1.00 57.12 403 GLY A CA 1
ATOM 2987 C C . GLY A 1 403 ? -17.235 5.273 34.690 1.00 57.12 403 GLY A C 1
ATOM 2988 O O . GLY A 1 403 ? -16.029 5.384 34.848 1.00 57.12 403 GLY A O 1
ATOM 2989 N N . ASP A 1 404 ? -17.816 4.098 34.437 1.00 58.59 404 ASP A N 1
ATOM 2990 C CA . ASP A 1 404 ? -17.120 2.817 34.242 1.00 58.59 404 ASP A CA 1
ATOM 2991 C C . ASP A 1 404 ? -16.479 2.666 32.840 1.00 58.59 404 ASP A C 1
ATOM 2993 O O . ASP A 1 404 ? -15.915 1.626 32.510 1.00 58.59 404 ASP A O 1
ATOM 2997 N N . GLY A 1 405 ? -16.599 3.679 31.974 1.00 52.34 405 GLY A N 1
ATOM 2998 C CA . GLY A 1 405 ? -16.082 3.679 30.606 1.00 52.34 405 GLY A CA 1
ATOM 2999 C C . GLY A 1 405 ? -16.998 3.026 29.563 1.00 52.34 405 GLY A C 1
ATOM 3000 O O . GLY A 1 405 ? -16.728 3.145 28.357 1.00 52.34 405 GLY A O 1
ATOM 3001 N N . ARG A 1 406 ? -18.115 2.401 29.960 1.00 66.50 406 ARG A N 1
ATOM 3002 C CA . ARG A 1 406 ? -19.058 1.744 29.040 1.00 66.50 406 ARG A CA 1
ATOM 3003 C C . ARG A 1 406 ? -19.738 2.757 28.123 1.00 66.50 406 ARG A C 1
ATOM 3005 O O . ARG A 1 406 ? -20.300 3.754 28.572 1.00 66.50 406 ARG A O 1
ATOM 3012 N N . ALA A 1 407 ? -19.745 2.492 26.817 1.00 65.31 407 ALA A N 1
ATOM 3013 C CA . ALA A 1 407 ? -20.364 3.381 25.835 1.00 65.31 407 ALA A CA 1
ATOM 3014 C C . ALA A 1 407 ? -21.898 3.402 25.958 1.00 65.31 407 ALA A C 1
ATOM 3016 O O . ALA A 1 407 ? -22.572 2.410 25.690 1.00 65.31 407 ALA A O 1
ATOM 3017 N N . LEU A 1 408 ? -22.458 4.562 26.312 1.00 75.25 408 LEU A N 1
ATOM 3018 C CA . LEU A 1 408 ? -23.909 4.790 26.362 1.00 75.25 408 LEU A CA 1
ATOM 3019 C C . LEU A 1 408 ? -24.444 5.328 25.035 1.00 75.25 408 LEU A C 1
ATOM 3021 O O . LEU A 1 408 ? -25.589 5.064 24.654 1.00 75.25 408 LEU A O 1
ATOM 3025 N N . TYR A 1 409 ? -23.607 6.092 24.334 1.00 82.00 409 TYR A N 1
ATOM 3026 C CA . TYR A 1 409 ? -23.906 6.690 23.046 1.00 82.00 409 TYR A CA 1
ATOM 3027 C C . TYR A 1 409 ? -22.629 6.894 22.234 1.00 82.00 409 TYR A C 1
ATOM 3029 O O . TYR A 1 409 ? -21.607 7.321 22.763 1.00 82.00 409 TYR A O 1
ATOM 3037 N N . ARG A 1 410 ? -22.718 6.661 20.924 1.00 83.25 410 ARG A N 1
ATOM 3038 C CA . ARG A 1 410 ? -21.680 7.013 19.954 1.00 83.25 410 ARG A CA 1
ATOM 3039 C C . ARG A 1 410 ? -22.325 7.493 18.670 1.00 83.25 410 ARG A C 1
ATOM 3041 O O . ARG A 1 410 ? -23.295 6.886 18.215 1.00 83.25 410 ARG A O 1
ATOM 3048 N N . ALA A 1 411 ? -21.775 8.537 18.071 1.00 76.56 411 ALA A N 1
ATOM 3049 C CA . ALA A 1 411 ? -22.147 9.010 16.748 1.00 76.56 411 ALA A CA 1
ATOM 3050 C C . ALA A 1 411 ? -20.926 9.547 16.013 1.00 76.56 411 ALA A C 1
ATOM 3052 O O . ALA A 1 411 ? -20.062 10.175 16.618 1.00 76.56 411 ALA A O 1
ATOM 3053 N N . THR A 1 412 ? -20.900 9.343 14.701 1.00 78.81 412 THR A N 1
ATOM 3054 C CA . THR A 1 412 ? -19.818 9.807 13.836 1.00 78.81 412 THR A CA 1
ATOM 3055 C C . THR A 1 412 ? -20.424 10.592 12.686 1.00 78.81 412 THR A C 1
ATOM 3057 O O . THR A 1 412 ? -21.227 10.070 11.912 1.00 78.81 412 THR A O 1
ATOM 3060 N N . LEU A 1 413 ? -20.059 11.865 12.596 1.00 71.00 413 LEU A N 1
ATOM 3061 C CA . LEU A 1 413 ? -20.390 12.749 11.492 1.00 71.00 413 LEU A CA 1
ATOM 3062 C C . LEU A 1 413 ? -19.201 12.815 10.545 1.00 71.00 413 LEU A C 1
ATOM 3064 O O . LEU A 1 413 ? -18.093 13.165 10.941 1.00 71.00 413 LEU A O 1
ATOM 3068 N N . GLN A 1 414 ? -19.450 12.505 9.281 1.00 73.06 414 GLN A N 1
ATOM 3069 C CA . GLN A 1 414 ? -18.447 12.632 8.232 1.00 73.06 414 GLN A CA 1
ATOM 3070 C C . GLN A 1 414 ? -18.152 14.105 7.941 1.00 73.06 414 GLN A C 1
ATOM 3072 O O . GLN A 1 414 ? -19.030 14.957 8.080 1.00 73.06 414 GLN A O 1
ATOM 3077 N N . GLY A 1 415 ? -16.932 14.410 7.497 1.00 61.56 415 GLY A N 1
ATOM 3078 C CA . GLY A 1 415 ? -16.509 15.797 7.308 1.00 61.56 415 GLY A CA 1
ATOM 3079 C C . GLY A 1 415 ? -17.346 16.579 6.291 1.00 61.56 415 GLY A C 1
ATOM 3080 O O . GLY A 1 415 ? -17.726 17.723 6.538 1.00 61.56 415 GLY A O 1
ATOM 3081 N N . TRP A 1 416 ? -17.789 15.927 5.212 1.00 73.94 416 TRP A N 1
ATOM 3082 C CA . TRP A 1 416 ? -18.676 16.532 4.208 1.00 73.94 416 TRP A CA 1
ATOM 3083 C C . TRP A 1 416 ? -20.047 16.970 4.760 1.00 73.94 416 TRP A C 1
ATOM 3085 O O . TRP A 1 416 ? -20.730 17.791 4.138 1.00 73.94 416 TRP A O 1
ATOM 3095 N N . ALA A 1 417 ? -20.458 16.450 5.925 1.00 76.19 417 ALA A N 1
ATOM 3096 C CA . ALA A 1 417 ? -21.702 16.840 6.585 1.00 76.19 417 ALA A CA 1
ATOM 3097 C C . ALA A 1 417 ? -21.613 18.235 7.230 1.00 76.19 417 ALA A C 1
ATOM 3099 O O . ALA A 1 417 ? -22.640 18.831 7.561 1.00 76.19 417 ALA A O 1
ATOM 3100 N N . PHE A 1 418 ? -20.405 18.771 7.410 1.00 84.31 418 PHE A N 1
ATOM 3101 C CA . PHE A 1 418 ? -20.198 20.105 7.950 1.00 84.31 418 PHE A CA 1
ATOM 3102 C C . PHE A 1 418 ? -20.249 21.167 6.850 1.00 84.31 418 PHE A C 1
ATOM 3104 O O . PHE A 1 418 ? -19.855 20.971 5.700 1.00 84.3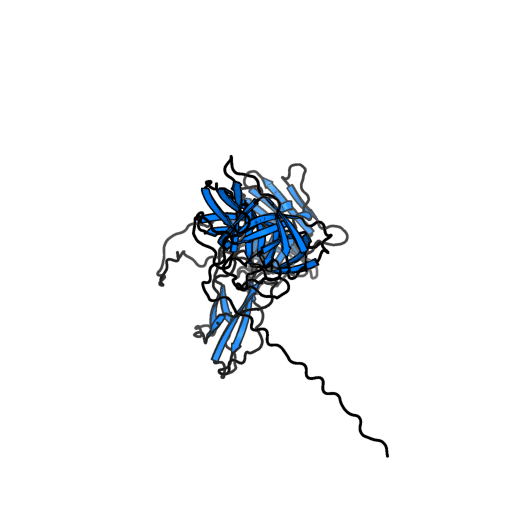1 418 PHE A O 1
ATOM 3111 N N . ARG A 1 419 ? -20.734 22.341 7.233 1.00 89.75 419 ARG A N 1
ATOM 3112 C CA . ARG A 1 419 ? -20.583 23.597 6.502 1.00 89.75 419 ARG A CA 1
ATOM 3113 C C . ARG A 1 419 ? -19.717 24.523 7.340 1.00 89.75 419 ARG A C 1
ATOM 3115 O O . ARG A 1 419 ? -19.844 24.517 8.565 1.00 89.75 419 ARG A O 1
ATOM 3122 N N . SER A 1 420 ? -18.862 25.314 6.707 1.00 91.69 420 SER A N 1
ATOM 3123 C CA . SER A 1 420 ? -18.114 26.374 7.383 1.00 91.69 420 SER A CA 1
ATOM 3124 C C . SER A 1 420 ? -18.574 27.752 6.931 1.00 91.69 420 SER A C 1
ATOM 3126 O O . SER A 1 420 ? -19.152 27.905 5.857 1.00 91.69 420 SER A O 1
ATOM 3128 N N . ASP A 1 421 ? -18.300 28.762 7.748 1.00 90.50 421 ASP A N 1
ATOM 3129 C CA . ASP A 1 421 ? -18.257 30.145 7.279 1.00 90.50 421 ASP A CA 1
ATOM 3130 C C . ASP A 1 421 ? -17.082 30.368 6.303 1.00 90.50 421 ASP A C 1
ATOM 3132 O O . ASP A 1 421 ? -16.183 29.530 6.189 1.00 90.50 421 ASP A O 1
ATOM 3136 N N . ARG A 1 422 ? -17.088 31.508 5.593 1.00 83.31 422 ARG A N 1
ATOM 3137 C CA . ARG A 1 422 ? -16.053 31.863 4.597 1.00 83.31 422 ARG A CA 1
ATOM 3138 C C . ARG A 1 422 ? -14.632 31.871 5.177 1.00 83.31 422 ARG A C 1
ATOM 3140 O O . ARG A 1 422 ? -13.686 31.599 4.456 1.00 83.31 422 ARG A O 1
ATOM 3147 N N . GLY A 1 423 ? -14.492 32.166 6.470 1.00 83.56 423 GLY A N 1
ATOM 3148 C CA . GLY A 1 423 ? -13.204 32.206 7.168 1.00 83.56 423 GLY A CA 1
ATOM 3149 C C . GLY A 1 423 ? -12.772 30.886 7.814 1.00 83.56 423 GLY A C 1
ATOM 3150 O O . GLY A 1 423 ? -11.764 30.883 8.514 1.00 83.56 423 GLY A O 1
ATOM 3151 N N . HIS A 1 424 ? -13.534 29.796 7.652 1.00 84.56 424 HIS A N 1
ATOM 3152 C CA . HIS A 1 424 ? -13.280 28.497 8.295 1.00 84.56 424 HIS A CA 1
ATOM 3153 C C . HIS A 1 424 ? -13.078 28.574 9.822 1.00 84.56 424 HIS A C 1
ATOM 3155 O O . HIS A 1 424 ? -12.336 27.787 10.406 1.00 84.56 424 HIS A O 1
ATOM 3161 N N . ARG A 1 425 ? -13.757 29.517 10.485 1.00 88.00 425 ARG A N 1
ATOM 3162 C CA . ARG A 1 425 ? -13.717 29.701 11.945 1.00 88.00 425 ARG A CA 1
ATOM 3163 C C . ARG A 1 425 ? -14.901 29.050 12.640 1.00 88.00 425 ARG A C 1
ATOM 3165 O O . ARG A 1 425 ? -14.808 28.704 13.814 1.00 88.00 425 ARG A O 1
ATOM 3172 N N . THR A 1 426 ? -16.017 28.870 11.943 1.00 93.62 426 THR A N 1
ATOM 3173 C CA . THR A 1 426 ? -17.223 28.255 12.494 1.00 93.62 426 THR A CA 1
ATOM 3174 C C . THR A 1 426 ? -17.685 27.114 11.609 1.00 93.62 426 THR A C 1
ATOM 3176 O O . THR A 1 426 ? -18.124 27.341 10.486 1.00 93.62 426 THR A O 1
ATOM 3179 N N . PHE A 1 427 ? -17.705 25.903 12.154 1.00 94.12 427 PHE A N 1
ATOM 3180 C CA . PHE A 1 427 ? -18.209 24.703 11.497 1.00 94.12 427 PHE A CA 1
ATOM 3181 C C . PHE A 1 427 ? -19.564 24.316 12.077 1.00 94.12 427 PHE A C 1
ATOM 3183 O O . PHE A 1 427 ? -19.774 24.347 13.293 1.00 94.12 427 PHE A O 1
ATOM 3190 N N . ARG A 1 428 ? -20.514 23.970 11.211 1.00 95.44 428 ARG A N 1
ATOM 3191 C CA . ARG A 1 428 ? -21.879 23.614 11.595 1.00 95.44 428 ARG A CA 1
ATOM 3192 C C . ARG A 1 428 ? -22.335 22.387 10.826 1.00 95.44 428 ARG A C 1
ATOM 3194 O O . ARG A 1 428 ? -22.302 22.373 9.603 1.00 95.44 428 ARG A O 1
ATOM 3201 N N . TYR A 1 429 ? -22.836 21.409 11.558 1.00 94.25 429 TYR A N 1
ATOM 3202 C CA . TYR A 1 429 ? -23.731 20.388 11.045 1.00 94.25 429 TYR A CA 1
ATOM 3203 C C . TYR A 1 429 ? -25.144 20.695 11.546 1.00 94.25 429 TYR A C 1
ATOM 3205 O O . TYR A 1 429 ? -25.349 20.978 12.732 1.00 94.25 429 TYR A O 1
ATOM 3213 N N . VAL A 1 430 ? -26.109 20.643 10.634 1.00 93.38 430 VAL A N 1
ATOM 3214 C CA . VAL A 1 430 ? -27.546 20.681 10.912 1.00 93.38 430 VAL A CA 1
ATOM 3215 C C . VAL A 1 430 ? -28.159 19.545 10.108 1.00 93.38 430 VAL A C 1
ATOM 3217 O O . VAL A 1 430 ? -27.814 19.373 8.940 1.00 93.38 430 VAL A O 1
ATOM 3220 N N . VAL A 1 431 ? -29.018 18.744 10.737 1.00 89.31 431 VAL A N 1
ATOM 3221 C CA . VAL A 1 431 ? -29.658 17.615 10.055 1.00 89.31 431 VAL A CA 1
ATOM 3222 C C . VAL A 1 431 ? -30.434 18.103 8.814 1.00 89.31 431 VAL A C 1
ATOM 3224 O O . VAL A 1 431 ? -31.232 19.031 8.950 1.00 89.31 431 VAL A O 1
ATOM 3227 N N . PRO A 1 432 ? -30.220 17.515 7.620 1.00 81.06 432 PRO A N 1
ATOM 3228 C CA . PRO A 1 432 ? -30.973 17.876 6.418 1.00 81.06 432 PRO A CA 1
ATOM 3229 C C . PRO A 1 432 ? -32.443 17.443 6.505 1.00 81.06 432 PRO A C 1
ATOM 3231 O O . PRO A 1 432 ? -32.769 16.464 7.184 1.00 81.06 432 PRO A O 1
ATOM 3234 N N . HIS A 1 433 ? -33.327 18.120 5.767 1.00 74.75 433 HIS A N 1
ATOM 3235 C CA . HIS A 1 433 ? -34.685 17.627 5.525 1.00 74.75 433 HIS A CA 1
ATOM 3236 C C . HIS A 1 433 ? -34.618 16.345 4.668 1.00 74.75 433 HIS A C 1
ATOM 3238 O O . HIS A 1 433 ? -33.898 16.304 3.676 1.00 74.75 433 HIS A O 1
ATOM 3244 N N . GLY A 1 434 ? -35.321 15.279 5.070 1.00 64.38 434 GLY A N 1
ATOM 3245 C CA . GLY A 1 434 ? -35.423 14.020 4.313 1.00 64.38 434 GLY A CA 1
ATOM 3246 C C . GLY A 1 434 ? -34.625 12.840 4.884 1.00 64.38 434 GLY A C 1
ATOM 3247 O O . GLY A 1 434 ? -35.212 11.789 5.131 1.00 64.38 434 GLY A O 1
ATOM 3248 N N . ARG A 1 435 ? -33.314 12.973 5.157 1.00 74.00 435 ARG A N 1
ATOM 3249 C CA . ARG A 1 435 ? -32.521 11.882 5.775 1.00 74.00 435 ARG A CA 1
ATOM 3250 C C . ARG A 1 435 ? -31.217 12.368 6.418 1.00 74.00 435 ARG A C 1
ATOM 3252 O O . ARG A 1 435 ? -30.444 13.099 5.808 1.00 74.00 435 ARG A O 1
ATOM 3259 N N . ALA A 1 436 ? -30.947 11.929 7.649 1.00 75.88 436 ALA A N 1
ATOM 3260 C CA . ALA A 1 436 ? -29.666 12.177 8.317 1.00 75.88 436 ALA A CA 1
ATOM 3261 C C . ALA A 1 436 ? -28.541 11.325 7.689 1.00 75.88 436 ALA A C 1
ATOM 3263 O O . ALA A 1 436 ? -28.815 10.193 7.277 1.00 75.88 436 ALA A O 1
ATOM 3264 N N . PRO A 1 437 ? -27.284 11.811 7.646 1.00 72.88 437 PRO A N 1
ATOM 3265 C CA . PRO A 1 437 ? -26.177 11.035 7.101 1.00 72.88 437 PRO A CA 1
ATOM 3266 C C . PRO A 1 437 ? -25.912 9.767 7.935 1.00 72.88 437 PRO A C 1
ATOM 3268 O O . PRO A 1 437 ? -26.177 9.760 9.148 1.00 72.88 437 PRO A O 1
ATOM 3271 N N . PRO A 1 438 ? -25.370 8.696 7.321 1.00 67.69 438 PRO A N 1
ATOM 3272 C CA . PRO A 1 438 ? -24.958 7.500 8.049 1.00 67.69 438 PRO A CA 1
ATOM 3273 C C . PRO A 1 438 ? -24.037 7.859 9.223 1.00 67.69 438 PRO A C 1
ATOM 3275 O O . PRO A 1 438 ? -23.156 8.705 9.094 1.00 67.69 438 PRO A O 1
ATOM 3278 N N . GLY A 1 439 ? -24.266 7.245 10.385 1.00 70.62 439 GLY A N 1
ATOM 3279 C CA . GLY A 1 439 ? -23.472 7.494 11.596 1.00 70.62 439 GLY A CA 1
ATOM 3280 C C . GLY A 1 439 ? -23.930 8.672 12.467 1.00 70.62 439 GLY A C 1
ATOM 3281 O O . GLY A 1 439 ? -23.579 8.698 13.647 1.00 70.62 439 GLY A O 1
ATOM 3282 N N . ALA A 1 440 ? -24.796 9.572 11.976 1.00 75.38 440 ALA A N 1
ATOM 3283 C CA . ALA A 1 440 ? -25.266 10.731 12.749 1.00 75.38 440 ALA A CA 1
ATOM 3284 C C . ALA A 1 440 ? -26.063 10.365 14.012 1.00 75.38 440 ALA A C 1
ATOM 3286 O O . ALA A 1 440 ? -26.153 11.180 14.925 1.00 75.38 440 ALA A O 1
ATOM 3287 N N . ARG A 1 441 ? -26.679 9.171 14.045 1.00 84.56 441 ARG A N 1
ATOM 3288 C CA . ARG A 1 441 ? -27.332 8.537 15.214 1.00 84.56 441 ARG A CA 1
ATOM 3289 C C . ARG A 1 441 ? -28.182 9.478 16.095 1.00 84.56 441 ARG A C 1
ATOM 3291 O O . ARG A 1 441 ? -28.271 9.305 17.303 1.00 84.56 441 ARG A O 1
ATOM 3298 N N . GLY A 1 442 ? -28.879 10.435 15.478 1.00 88.12 442 GLY A N 1
ATOM 3299 C CA . GLY A 1 442 ? -29.794 11.353 16.165 1.00 88.12 442 GLY A CA 1
ATOM 3300 C C . GLY A 1 442 ? -29.247 12.758 16.424 1.00 88.12 442 GLY A C 1
ATOM 3301 O O . GLY A 1 442 ? -30.002 13.603 16.910 1.00 88.12 442 GLY A O 1
ATOM 3302 N N . ILE A 1 443 ? -27.996 13.069 16.062 1.00 92.31 443 ILE A N 1
ATOM 3303 C CA . ILE A 1 443 ? -27.482 14.446 16.119 1.00 92.31 443 ILE A CA 1
ATOM 3304 C C . ILE A 1 443 ? -28.336 15.334 15.209 1.00 92.31 443 ILE A C 1
ATOM 3306 O O . ILE A 1 443 ? -28.485 15.084 14.011 1.00 92.31 443 ILE A O 1
ATOM 3310 N N . LYS A 1 444 ? -28.901 16.388 15.801 1.00 93.94 444 LYS A N 1
ATOM 3311 C CA . LYS A 1 444 ? -29.704 17.409 15.117 1.00 93.94 444 LYS A CA 1
ATOM 3312 C C . LYS A 1 444 ? -28.863 18.619 14.748 1.00 93.94 444 LYS A C 1
ATOM 3314 O O . LYS A 1 444 ? -29.064 19.199 13.686 1.00 93.94 444 LYS A O 1
ATOM 3319 N N . ARG A 1 445 ? -27.929 18.993 15.624 1.00 95.62 445 ARG A N 1
ATOM 3320 C CA . ARG A 1 445 ? -27.006 20.105 15.415 1.00 95.62 445 ARG A CA 1
ATOM 3321 C C . ARG A 1 445 ? -25.682 19.845 16.118 1.00 95.62 445 ARG A C 1
ATOM 3323 O O . ARG A 1 445 ? -25.683 19.441 17.278 1.00 95.62 445 ARG A O 1
ATOM 3330 N N . LEU A 1 446 ? -24.581 20.156 15.448 1.00 96.38 446 LEU A N 1
ATOM 3331 C CA . LEU A 1 446 ? -23.255 20.262 16.051 1.00 96.38 446 LEU A CA 1
ATOM 3332 C C . LEU A 1 446 ? -22.588 21.538 15.537 1.00 96.38 446 LEU A C 1
ATOM 3334 O O . LEU A 1 446 ? -22.567 21.785 14.334 1.00 96.38 446 LEU A O 1
ATOM 3338 N N . ARG A 1 447 ? -22.085 22.372 16.442 1.00 96.62 447 ARG A N 1
ATOM 3339 C CA . ARG A 1 447 ? -21.360 23.604 16.132 1.00 96.62 447 ARG A CA 1
ATOM 3340 C C . ARG A 1 447 ? -19.984 23.538 16.768 1.00 96.62 447 ARG A C 1
ATOM 3342 O O . ARG A 1 447 ? -19.897 23.261 17.958 1.00 96.62 447 ARG A O 1
ATOM 3349 N N . VAL A 1 448 ? -18.965 23.890 15.998 1.00 94.56 448 VAL A N 1
ATOM 3350 C CA . VAL A 1 448 ? -17.597 24.106 16.469 1.00 94.56 448 VAL A CA 1
ATOM 3351 C C . VAL A 1 448 ? -17.196 25.523 16.082 1.00 94.56 448 VAL A C 1
ATOM 3353 O O . VAL A 1 448 ? -17.321 25.888 14.915 1.00 94.56 448 VAL A O 1
ATOM 3356 N N . LYS A 1 449 ? -16.780 26.345 17.043 1.00 94.00 449 LYS A N 1
ATOM 3357 C CA . LYS A 1 449 ? -16.300 27.711 16.804 1.00 94.00 449 LYS A CA 1
ATOM 3358 C C . LYS A 1 449 ? -14.863 27.809 17.298 1.00 94.00 449 LYS A C 1
ATOM 3360 O O . LYS A 1 449 ? -14.624 27.685 18.494 1.00 94.00 449 LYS A O 1
ATOM 3365 N N . LEU A 1 450 ? -13.937 28.033 16.378 1.00 90.12 450 LEU A N 1
ATOM 3366 C CA . LEU A 1 450 ? -12.530 28.238 16.681 1.00 90.12 450 LEU A CA 1
ATOM 3367 C C . LEU A 1 450 ? -12.316 29.622 17.303 1.00 90.12 450 LEU A C 1
ATOM 3369 O O . LEU A 1 450 ? -12.887 30.624 16.860 1.00 90.12 450 LEU A O 1
ATOM 3373 N N . LYS A 1 451 ? -11.472 29.650 18.328 1.00 87.31 451 LYS A N 1
ATOM 3374 C CA . LYS A 1 451 ? -10.910 30.822 18.999 1.00 87.31 451 LYS A CA 1
ATOM 3375 C C . LYS A 1 451 ? -9.378 30.709 18.949 1.00 87.31 451 LYS A C 1
ATOM 3377 O O . LYS A 1 451 ? -8.864 29.619 18.696 1.00 87.31 451 LYS A O 1
ATOM 3382 N N . PRO A 1 452 ? -8.629 31.793 19.196 1.00 82.75 452 PRO A N 1
ATOM 3383 C CA . PRO A 1 452 ? -7.185 31.689 19.394 1.00 82.75 452 PRO A CA 1
ATOM 3384 C C . PRO A 1 452 ? -6.869 30.648 20.482 1.00 82.75 452 PRO A C 1
ATOM 3386 O O . PRO A 1 452 ? -7.350 30.773 21.605 1.00 82.75 452 PRO A O 1
ATOM 3389 N N . GLY A 1 453 ? -6.152 29.579 20.120 1.00 80.88 453 GLY A N 1
ATOM 3390 C CA . GLY A 1 453 ? -5.739 28.503 21.034 1.00 80.88 453 GLY A CA 1
ATOM 3391 C C . GLY A 1 453 ? -6.851 27.607 21.604 1.00 80.88 453 GLY A C 1
ATOM 3392 O O . GLY A 1 453 ? -6.553 26.736 22.418 1.00 80.88 453 GLY A O 1
ATOM 3393 N N . ALA A 1 454 ? -8.118 27.779 21.206 1.00 87.75 454 ALA A N 1
ATOM 3394 C CA . ALA A 1 454 ? -9.242 27.019 21.765 1.00 87.75 454 ALA A CA 1
ATOM 3395 C C . ALA A 1 454 ? -10.380 26.777 20.759 1.00 87.75 454 ALA A C 1
ATOM 3397 O O . ALA A 1 454 ? -10.494 27.448 19.733 1.00 87.75 454 ALA A O 1
ATOM 3398 N N . ALA A 1 455 ? -11.274 25.842 21.069 1.00 89.50 455 ALA A N 1
ATOM 3399 C CA . ALA A 1 455 ? -12.497 25.607 20.312 1.00 89.50 455 ALA A CA 1
ATOM 3400 C C . ALA A 1 455 ? -13.707 25.485 21.244 1.00 89.50 455 ALA A C 1
ATOM 3402 O O . ALA A 1 455 ? -13.698 24.707 22.195 1.00 89.50 455 ALA A O 1
ATOM 3403 N N . ASP A 1 456 ? -14.775 26.224 20.936 1.00 94.00 456 ASP A N 1
ATOM 3404 C CA . ASP A 1 456 ? -16.079 26.042 21.570 1.00 94.00 456 ASP A CA 1
ATOM 3405 C C . ASP A 1 456 ? -16.886 25.007 20.791 1.00 94.00 456 ASP A C 1
ATOM 3407 O O . ASP A 1 456 ? -17.082 25.138 19.577 1.00 94.00 456 ASP A O 1
ATOM 3411 N N . VAL A 1 457 ? -17.469 24.047 21.497 1.00 94.19 457 VAL A N 1
ATOM 3412 C CA . VAL A 1 457 ? -18.343 23.026 20.922 1.00 94.19 457 VAL A CA 1
ATOM 3413 C C . VAL A 1 457 ? -19.744 23.115 21.512 1.00 94.19 457 VAL A C 1
ATOM 3415 O O . VAL A 1 457 ? -19.940 23.378 22.697 1.00 94.19 457 VAL A O 1
ATOM 3418 N N . GLY A 1 458 ? -20.753 22.922 20.666 1.00 95.31 458 GLY A N 1
ATOM 3419 C CA . GLY A 1 458 ? -22.151 22.884 21.073 1.00 95.31 458 GLY A CA 1
ATOM 3420 C C . GLY A 1 458 ? -22.933 21.855 20.275 1.00 95.31 458 GLY A C 1
ATOM 3421 O O . GLY A 1 458 ? -22.938 21.895 19.046 1.00 95.31 458 GLY A O 1
ATOM 3422 N N . MET A 1 459 ? -23.631 20.962 20.964 1.00 95.69 459 MET A N 1
ATOM 3423 C CA . MET A 1 459 ? -24.354 19.844 20.374 1.00 95.69 459 MET A CA 1
ATOM 3424 C C . MET A 1 459 ? -25.810 19.804 20.842 1.00 95.69 459 MET A C 1
ATOM 3426 O O . MET A 1 459 ? -26.116 20.067 22.004 1.00 95.69 459 MET A O 1
ATOM 3430 N N . LYS A 1 460 ? -26.702 19.422 19.926 1.00 95.50 460 LYS A N 1
ATOM 3431 C CA . LYS A 1 460 ? -28.073 18.991 20.207 1.00 95.50 460 LYS A CA 1
ATOM 3432 C C . LYS A 1 460 ? -28.323 17.669 19.486 1.00 95.50 460 LYS A C 1
ATOM 3434 O O . LYS A 1 460 ? -28.222 17.619 18.258 1.00 95.50 460 LYS A O 1
ATOM 3439 N N . LEU A 1 461 ? -28.686 16.621 20.217 1.00 92.88 461 LEU A N 1
ATOM 3440 C CA . LEU A 1 461 ? -29.070 15.322 19.651 1.00 92.88 461 LEU A CA 1
ATOM 3441 C C . LEU A 1 461 ? -30.382 14.828 20.251 1.00 92.88 461 LEU A C 1
ATOM 3443 O O . LEU A 1 461 ? -30.716 15.162 21.382 1.00 92.88 461 LEU A O 1
ATOM 3447 N N . LEU A 1 462 ? -31.110 14.023 19.486 1.00 91.69 462 LEU A N 1
ATOM 3448 C CA . LEU A 1 462 ? -32.337 13.355 19.900 1.00 91.69 462 LEU A CA 1
ATOM 3449 C C . LEU A 1 462 ? -32.262 11.894 19.443 1.00 91.69 462 LEU A C 1
ATOM 3451 O O . LEU A 1 462 ? -32.346 11.631 18.241 1.00 91.69 462 LEU A O 1
ATOM 3455 N N . THR A 1 463 ? -32.091 10.960 20.379 1.00 85.94 463 THR A N 1
ATOM 3456 C CA . THR A 1 463 ? -31.836 9.540 20.079 1.00 85.94 463 THR A CA 1
ATOM 3457 C C . THR A 1 463 ? -32.811 8.605 20.796 1.00 85.94 463 THR A C 1
ATOM 3459 O O . THR A 1 463 ? -33.233 8.873 21.918 1.00 85.94 463 THR A O 1
ATOM 3462 N N . LEU A 1 464 ? -33.165 7.500 20.135 1.00 81.00 464 LEU A N 1
ATOM 3463 C CA . LEU A 1 464 ? -33.811 6.328 20.750 1.00 81.00 464 LEU A CA 1
ATOM 3464 C C . LEU A 1 464 ? -32.773 5.322 21.279 1.00 81.00 464 LEU A C 1
ATOM 3466 O O . LEU A 1 464 ? -33.091 4.482 22.108 1.00 81.00 464 LEU A O 1
ATOM 3470 N N . LYS A 1 465 ? -31.530 5.400 20.785 1.00 73.06 465 LYS A N 1
ATOM 3471 C CA . LYS A 1 465 ? -30.424 4.500 21.120 1.00 73.06 465 LYS A CA 1
ATOM 3472 C C . LYS A 1 465 ? -29.582 5.133 22.221 1.00 73.06 465 LYS A C 1
ATOM 3474 O O . LYS A 1 465 ? -28.591 5.804 21.932 1.00 73.06 465 LYS A O 1
ATOM 3479 N N . TRP A 1 466 ? -30.031 4.970 23.458 1.00 74.31 466 TRP A N 1
ATOM 3480 C CA . TRP A 1 466 ? -29.285 5.336 24.656 1.00 74.31 466 TRP A CA 1
ATOM 3481 C C . TRP A 1 466 ? -29.307 4.154 25.619 1.00 74.31 466 TRP A C 1
ATOM 3483 O O . TRP A 1 466 ? -30.384 3.769 26.079 1.00 74.31 466 TRP A O 1
ATOM 3493 N N . ALA A 1 467 ? -28.142 3.586 25.927 1.00 67.44 467 ALA A N 1
ATOM 3494 C CA . ALA A 1 467 ? -28.060 2.515 26.913 1.00 67.44 467 ALA A CA 1
ATOM 3495 C C . ALA A 1 467 ? -28.272 3.085 28.321 1.00 67.44 467 ALA A C 1
ATOM 3497 O O . ALA A 1 467 ? -27.718 4.128 28.669 1.00 67.44 467 ALA A O 1
ATOM 3498 N N . SER A 1 468 ? -29.083 2.424 29.147 1.00 63.81 468 SER A N 1
ATOM 3499 C CA . SER A 1 468 ? -29.261 2.863 30.531 1.00 63.81 468 SER A CA 1
ATOM 3500 C C . SER A 1 468 ? -27.929 2.754 31.292 1.00 63.81 468 SER A C 1
ATOM 3502 O O . SER A 1 468 ? -27.256 1.718 31.198 1.00 63.81 468 SER A O 1
ATOM 3504 N N . PRO A 1 469 ? -27.515 3.804 32.027 1.00 60.28 469 PRO A N 1
ATOM 3505 C CA . PRO A 1 469 ? -26.419 3.675 32.979 1.00 60.28 469 PRO A CA 1
ATOM 3506 C C . PRO A 1 469 ? -26.805 2.642 34.047 1.00 60.28 469 PRO A C 1
ATOM 3508 O O . PRO A 1 469 ? -27.996 2.439 34.306 1.00 60.28 469 PRO A O 1
ATOM 3511 N N . ALA A 1 470 ? -25.815 1.952 34.619 1.00 55.78 470 ALA A N 1
ATOM 3512 C CA . ALA A 1 470 ? -26.066 1.035 35.726 1.00 55.78 470 ALA A CA 1
ATOM 3513 C C . ALA A 1 470 ? -26.708 1.834 36.873 1.00 55.78 470 ALA A C 1
ATOM 3515 O O . ALA A 1 470 ? -26.264 2.941 37.181 1.00 55.78 470 ALA A O 1
ATOM 3516 N N . ARG A 1 471 ? -27.810 1.333 37.442 1.00 53.78 471 ARG A N 1
ATOM 3517 C CA . ARG A 1 471 ? -28.485 1.994 38.566 1.00 53.78 471 ARG A CA 1
ATOM 3518 C C . ARG A 1 471 ? -27.652 1.769 39.825 1.00 53.78 471 ARG A C 1
ATOM 3520 O O . ARG A 1 471 ? -27.874 0.796 40.531 1.00 53.78 471 ARG A O 1
ATOM 3527 N N . SER A 1 472 ? -26.725 2.671 40.115 1.00 51.59 472 SER A N 1
ATOM 3528 C CA . SER A 1 472 ? -26.096 2.744 41.432 1.00 51.59 472 SER A CA 1
ATOM 3529 C C . SER A 1 472 ? -25.993 4.200 41.878 1.00 51.59 472 SER A C 1
ATOM 3531 O O . SER A 1 472 ? -25.408 5.025 41.181 1.00 51.59 472 SER A O 1
ATOM 3533 N N . SER A 1 473 ? -26.535 4.480 43.067 1.00 56.28 473 SER A N 1
ATOM 3534 C CA . SER A 1 473 ? -26.527 5.768 43.781 1.00 56.28 473 SER A CA 1
ATOM 3535 C C . SER A 1 473 ? -27.388 6.910 43.193 1.00 56.28 473 SER A C 1
ATOM 3537 O O . SER A 1 473 ? -27.893 6.845 42.073 1.00 56.28 473 SER A O 1
ATOM 3539 N N . ARG A 1 474 ? -27.606 7.966 43.997 1.00 63.41 474 ARG A N 1
ATOM 3540 C CA . ARG A 1 474 ? -28.420 9.163 43.675 1.00 63.41 474 ARG A CA 1
ATOM 3541 C C . ARG A 1 474 ? -27.840 10.024 42.532 1.00 63.41 474 ARG A C 1
ATOM 3543 O O . ARG A 1 474 ? -28.474 11.001 42.125 1.00 63.41 474 ARG A O 1
ATOM 3550 N N . GLN A 1 475 ? -26.659 9.680 42.016 1.00 69.50 475 GLN A N 1
ATOM 3551 C CA . GLN A 1 475 ? -25.936 10.396 40.966 1.00 69.50 475 GLN A CA 1
ATOM 3552 C C . GLN A 1 475 ? -25.363 9.414 39.935 1.00 69.50 475 GLN A C 1
ATOM 3554 O O . GLN A 1 475 ? -25.046 8.271 40.247 1.00 69.50 475 GLN A O 1
ATOM 3559 N N . ILE A 1 476 ? -25.246 9.866 38.688 1.00 73.94 476 ILE A N 1
ATOM 3560 C CA . ILE A 1 476 ? -24.655 9.124 37.572 1.00 73.94 476 ILE A CA 1
ATOM 3561 C C . ILE A 1 476 ? -23.418 9.890 37.115 1.00 73.94 476 ILE A C 1
ATOM 3563 O O . ILE A 1 476 ? -23.515 11.078 36.821 1.00 73.94 476 ILE A O 1
ATOM 3567 N N . HIS A 1 477 ? -22.288 9.203 36.991 1.00 76.00 477 HIS A N 1
ATOM 3568 C CA . HIS A 1 477 ? -21.085 9.764 36.383 1.00 76.00 477 HIS A CA 1
ATOM 3569 C C . HIS A 1 477 ? -21.100 9.503 34.880 1.00 76.00 477 HIS A C 1
ATOM 3571 O O . HIS A 1 477 ? -21.328 8.367 34.444 1.00 76.00 477 HIS A O 1
ATOM 3577 N N . LEU A 1 478 ? -20.874 10.547 34.088 1.00 76.38 478 LEU A N 1
ATOM 3578 C CA . LEU A 1 478 ? -20.748 10.460 32.641 1.00 76.38 478 LEU A CA 1
ATOM 3579 C C . LEU A 1 478 ? -19.391 10.982 32.182 1.00 76.38 478 LEU A C 1
ATOM 3581 O O . LEU A 1 478 ? -18.859 11.950 32.713 1.00 76.38 478 LEU A O 1
ATOM 3585 N N . ILE A 1 479 ? -18.888 10.374 31.116 1.00 74.62 479 ILE A N 1
ATOM 3586 C CA . ILE A 1 479 ? -17.721 10.854 30.383 1.00 74.62 479 ILE A CA 1
ATOM 3587 C C . ILE A 1 479 ? -18.216 11.354 29.031 1.00 74.62 479 ILE A C 1
ATOM 3589 O O . ILE A 1 479 ? -18.872 10.608 28.292 1.00 74.62 479 ILE A O 1
ATOM 3593 N N . TRP A 1 480 ? -17.903 12.600 28.683 1.00 80.38 480 TRP A N 1
ATOM 3594 C CA . TRP A 1 480 ? -18.215 13.155 27.366 1.00 80.38 480 TRP A CA 1
ATOM 3595 C C . TRP A 1 480 ? -16.939 13.325 26.556 1.00 80.38 480 TRP A C 1
ATOM 3597 O O . TRP A 1 480 ? -16.053 14.078 26.942 1.00 80.38 480 TRP A O 1
ATOM 3607 N N . VAL A 1 481 ? -16.862 12.641 25.414 1.00 77.69 481 VAL A N 1
ATOM 3608 C CA . VAL A 1 481 ? -15.697 12.666 24.524 1.00 77.69 481 VAL A CA 1
ATOM 3609 C C . VAL A 1 481 ? -16.095 13.218 23.163 1.00 77.69 481 VAL A C 1
ATOM 3611 O O . VAL A 1 481 ? -17.116 12.829 22.584 1.00 77.69 481 VAL A O 1
ATOM 3614 N N . ILE A 1 482 ? -15.256 14.100 22.625 1.00 78.94 482 ILE A N 1
ATOM 3615 C CA . ILE A 1 482 ? -15.381 14.622 21.266 1.00 78.94 482 ILE A CA 1
ATOM 3616 C C . ILE A 1 482 ? -14.038 14.496 20.558 1.00 78.94 482 ILE A C 1
ATOM 3618 O O . ILE A 1 482 ? -13.010 14.925 21.074 1.00 78.94 482 ILE A O 1
ATOM 3622 N N . ARG A 1 483 ? -14.069 13.940 19.347 1.00 77.25 483 ARG A N 1
ATOM 3623 C CA . 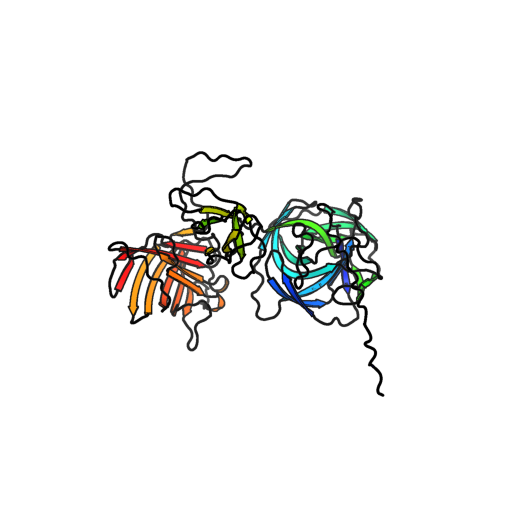ARG A 1 483 ? -12.894 13.733 18.499 1.00 77.25 483 ARG A CA 1
ATOM 3624 C C . ARG A 1 483 ? -13.075 14.421 17.152 1.00 77.25 483 ARG A C 1
ATOM 3626 O O . ARG A 1 483 ? -14.140 14.293 16.546 1.00 77.25 483 ARG A O 1
ATOM 3633 N N . PHE A 1 484 ? -12.025 15.073 16.665 1.00 69.25 484 PHE A N 1
ATOM 3634 C CA . PHE A 1 484 ? -11.922 15.669 15.330 1.00 69.25 484 PHE A CA 1
ATOM 3635 C C . PHE A 1 484 ? -10.637 15.173 14.653 1.00 69.25 484 PHE A C 1
ATOM 3637 O O . PHE A 1 484 ? -9.632 15.880 14.598 1.00 69.25 484 PHE A O 1
ATOM 3644 N N . GLY A 1 485 ? -10.654 13.947 14.123 1.00 61.62 485 GLY A N 1
ATOM 3645 C CA . GLY A 1 485 ? -9.435 13.294 13.635 1.00 61.62 485 GLY A CA 1
ATOM 3646 C C . GLY A 1 485 ? -8.538 12.911 14.811 1.00 61.62 485 GLY A C 1
ATOM 3647 O O . GLY A 1 485 ? -8.992 12.183 15.688 1.00 61.62 485 GLY A O 1
ATOM 3648 N N . ALA A 1 486 ? -7.303 13.421 14.831 1.00 52.03 486 ALA A N 1
ATOM 3649 C CA . ALA A 1 486 ? -6.340 13.186 15.912 1.00 52.03 486 ALA A CA 1
ATOM 3650 C C . ALA A 1 486 ? -6.542 14.098 17.141 1.00 52.03 486 ALA A C 1
ATOM 3652 O O . ALA A 1 486 ? -6.045 13.784 18.215 1.00 52.03 486 ALA A O 1
ATOM 3653 N N . GLU A 1 487 ? -7.275 15.211 17.012 1.00 59.09 487 GLU A N 1
ATOM 3654 C CA . GLU A 1 487 ? -7.586 16.082 18.155 1.00 59.09 487 GLU A CA 1
ATOM 3655 C C . GLU A 1 487 ? -8.736 15.484 18.972 1.00 59.09 487 GLU A C 1
ATOM 3657 O O . GLU A 1 487 ? -9.819 15.215 18.436 1.00 59.09 487 GLU A O 1
ATOM 3662 N N . CYS A 1 488 ? -8.523 15.317 20.277 1.00 70.81 488 CYS A N 1
ATOM 3663 C CA . CYS A 1 488 ? -9.519 14.798 21.204 1.00 70.81 488 CYS A CA 1
ATOM 3664 C C . CYS A 1 488 ? -9.663 15.701 22.428 1.00 70.81 488 CYS A C 1
ATOM 3666 O O . CYS A 1 488 ? -8.676 16.139 23.018 1.00 70.81 488 CYS A O 1
ATOM 3668 N N . ALA A 1 489 ? -10.908 15.914 22.853 1.00 72.88 489 ALA A N 1
ATOM 3669 C CA . ALA A 1 489 ? -11.219 16.552 24.119 1.00 72.88 489 ALA A CA 1
ATOM 3670 C C . ALA A 1 489 ? -12.243 15.745 24.913 1.00 72.88 489 ALA A C 1
ATOM 3672 O O . ALA A 1 489 ? -13.189 15.193 24.336 1.00 72.88 489 ALA A O 1
ATOM 3673 N N . ARG A 1 490 ? -12.061 15.682 26.234 1.00 73.12 490 ARG A N 1
ATOM 3674 C CA . ARG A 1 490 ? -12.928 14.902 27.119 1.00 73.12 490 ARG A CA 1
ATOM 3675 C C . ARG A 1 490 ? -13.167 15.553 28.471 1.00 73.12 490 ARG A C 1
ATOM 3677 O O . ARG A 1 490 ? -12.284 16.202 29.012 1.00 73.12 490 ARG A O 1
ATOM 3684 N N . ASP A 1 491 ? -14.357 15.329 29.002 1.00 72.25 491 ASP A N 1
ATOM 3685 C CA . ASP A 1 491 ? -14.670 15.533 30.411 1.00 72.25 491 ASP A CA 1
ATOM 3686 C C . ASP A 1 491 ? -14.851 14.154 31.034 1.00 72.25 491 ASP A C 1
ATOM 3688 O O . ASP A 1 491 ? -15.632 13.349 30.514 1.00 72.25 491 ASP A O 1
ATOM 3692 N N . LEU A 1 492 ? -14.065 13.860 32.067 1.00 61.16 492 LEU A N 1
ATOM 3693 C CA . LEU A 1 492 ? -13.986 12.540 32.686 1.00 61.16 492 LEU A CA 1
ATOM 3694 C C . LEU A 1 492 ? -14.978 12.341 33.833 1.00 61.16 492 LEU A C 1
ATOM 3696 O O . LEU A 1 492 ? -15.097 11.217 34.315 1.00 61.16 492 LEU A O 1
ATOM 3700 N N . ASN A 1 493 ? -15.663 13.389 34.294 1.00 67.31 493 ASN A N 1
ATOM 3701 C CA . ASN A 1 493 ? -16.422 13.295 35.533 1.00 67.31 493 ASN A CA 1
ATOM 3702 C C . ASN A 1 493 ? -17.628 14.237 35.575 1.00 67.31 493 ASN A C 1
ATOM 3704 O O . ASN A 1 493 ? -17.794 15.001 36.523 1.00 67.31 493 ASN A O 1
ATOM 3708 N N . LEU A 1 494 ? -18.503 14.147 34.573 1.00 76.12 494 LEU A N 1
ATOM 3709 C CA . LEU A 1 494 ? -19.781 14.850 34.615 1.00 76.12 494 LEU A CA 1
ATOM 3710 C C . LEU A 1 494 ? -20.696 14.189 35.637 1.00 76.12 494 LEU A C 1
ATOM 3712 O O . LEU A 1 494 ? -21.141 13.052 35.439 1.00 76.12 494 LEU A O 1
ATOM 3716 N N . VAL A 1 495 ? -21.030 14.919 36.694 1.00 80.56 495 VAL A N 1
ATOM 3717 C CA . VAL A 1 495 ? -21.908 14.434 37.756 1.00 80.56 495 VAL A CA 1
ATOM 3718 C C . VAL A 1 495 ? -23.346 14.799 37.413 1.00 80.56 495 VAL A C 1
ATOM 3720 O O . VAL A 1 495 ? -23.724 15.966 37.334 1.00 80.56 495 VAL A O 1
ATOM 3723 N N . CYS A 1 496 ? -24.174 13.783 37.195 1.00 81.31 496 CYS A N 1
ATOM 3724 C CA . CYS A 1 496 ? -25.564 13.920 36.782 1.00 81.31 496 CYS A CA 1
ATOM 3725 C C . CYS A 1 496 ? -26.515 13.462 37.907 1.00 81.31 496 CYS A C 1
ATOM 3727 O O . CYS A 1 496 ? -26.626 12.257 38.143 1.00 81.31 496 CYS A O 1
ATOM 3729 N N . PRO A 1 497 ? -27.265 14.355 38.576 1.00 79.94 497 PRO A N 1
ATOM 3730 C CA . PRO A 1 497 ? -28.278 13.953 39.547 1.00 79.94 497 PRO A CA 1
ATOM 3731 C C . PRO A 1 497 ? -29.410 13.171 38.867 1.00 79.94 497 PRO A C 1
ATOM 3733 O O . PRO A 1 497 ? -29.891 13.532 37.783 1.00 79.94 497 PRO A O 1
ATOM 3736 N N . VAL A 1 498 ? -29.856 12.084 39.498 1.00 69.12 498 VAL A N 1
ATOM 3737 C CA . VAL A 1 498 ? -30.945 11.261 38.958 1.00 69.12 498 VAL A CA 1
ATOM 3738 C C . VAL A 1 498 ? -32.256 12.053 39.019 1.00 69.12 498 VAL A C 1
ATOM 3740 O O . VAL A 1 498 ? -32.701 12.456 40.088 1.00 69.12 498 VAL A O 1
ATOM 3743 N N . SER A 1 499 ? -32.883 12.281 37.863 1.00 72.06 499 SER A N 1
ATOM 3744 C CA . SER A 1 499 ? -34.176 12.963 37.731 1.00 72.06 499 SER A CA 1
ATOM 3745 C C . SER A 1 499 ? -35.022 12.269 36.666 1.00 72.06 499 SER A C 1
ATOM 3747 O O . SER A 1 499 ? -34.502 11.811 35.648 1.00 72.06 499 SER A O 1
ATOM 3749 N N . LEU A 1 500 ? -36.336 12.188 36.895 1.00 61.75 500 LEU A N 1
ATOM 3750 C CA . LEU A 1 500 ? -37.279 11.470 36.027 1.00 61.75 500 LEU A CA 1
ATOM 3751 C C . LEU A 1 500 ? -37.544 12.178 34.690 1.00 61.75 500 LEU A C 1
ATOM 3753 O O . LEU A 1 500 ? -37.984 11.546 33.728 1.00 61.75 500 LEU A O 1
ATOM 3757 N N . HIS A 1 501 ? -37.294 13.486 34.605 1.00 71.25 501 HIS A N 1
ATOM 3758 C CA . HIS A 1 501 ? -37.653 14.282 33.425 1.00 71.25 501 HIS A CA 1
ATOM 3759 C C . HIS A 1 501 ? -36.474 15.042 32.832 1.00 71.25 501 HIS A C 1
ATOM 3761 O O . HIS A 1 501 ? -36.281 15.042 31.611 1.00 71.25 501 HIS A O 1
ATOM 3767 N N . ARG A 1 502 ? -35.671 15.686 33.681 1.00 83.50 502 ARG A N 1
ATOM 3768 C CA . ARG A 1 502 ? -34.611 16.589 33.244 1.00 83.50 502 ARG A CA 1
ATOM 3769 C C . ARG A 1 502 ? -33.443 16.566 34.223 1.00 83.50 502 ARG A C 1
ATOM 3771 O O . ARG A 1 502 ? -33.608 16.919 35.384 1.00 83.50 502 ARG A O 1
ATOM 3778 N N . THR A 1 503 ? -32.267 16.221 33.714 1.00 83.94 503 THR A N 1
ATOM 3779 C CA . THR A 1 503 ? -31.012 16.145 34.466 1.00 83.94 503 THR A CA 1
ATOM 3780 C C . THR A 1 503 ? -30.015 17.147 33.895 1.00 83.94 503 THR A C 1
ATOM 3782 O O . THR A 1 503 ? -29.741 17.140 32.692 1.00 83.94 503 THR A O 1
ATOM 3785 N N . VAL A 1 504 ? -29.488 18.019 34.752 1.00 86.31 504 VAL A N 1
ATOM 3786 C CA . VAL A 1 504 ? -28.368 18.919 34.446 1.00 86.31 504 VAL A CA 1
ATOM 3787 C C . VAL A 1 504 ? -27.125 18.303 35.062 1.00 86.31 504 VAL A C 1
ATOM 3789 O O . VAL A 1 504 ? -27.110 18.112 36.271 1.00 86.31 504 VAL A O 1
ATOM 3792 N N . CYS A 1 505 ? -26.124 17.988 34.249 1.00 83.88 505 CYS A N 1
ATOM 3793 C CA . CYS A 1 505 ? -24.839 17.513 34.737 1.00 83.88 505 CYS A CA 1
ATOM 3794 C C . CYS A 1 505 ? -23.845 18.669 34.804 1.00 83.88 505 CYS A C 1
ATOM 3796 O O . CYS A 1 505 ? -23.858 19.537 33.916 1.00 83.88 505 CYS A O 1
ATOM 3798 N N . ALA A 1 506 ? -23.029 18.657 35.852 1.00 75.25 506 ALA A N 1
ATOM 3799 C CA . ALA A 1 506 ? -21.980 19.630 36.116 1.00 75.25 506 ALA A CA 1
ATOM 3800 C C . ALA A 1 506 ? -20.618 18.944 36.151 1.00 75.25 506 ALA A C 1
ATOM 3802 O O . ALA A 1 506 ? -20.583 17.755 36.552 1.00 75.25 506 ALA A O 1
#

pLDDT: mean 76.38, std 20.2, range [23.44, 98.56]

Secondary structure (DSSP, 8-state):
--PPP---------------PPPTTPPPPPEEEEEEE-SSPPPPEEEEEEETTEEEEEEEEEEEEEEEE-EETT---S-TT--EEEEEEEEPTTSPPPPPEEEEEEETTEEEEEEEEEEEEEEEE-EETTB--SS-PPEEEEEEEEESSPPPPEEEEEE-SS-EEEEEEEEEEEEEEEEEETT---S-TT-EEEEEEEEEPTTPPPPPPEEEEEESTT--EEEEEEEEEEEEEEEEEEE---EEEEEEEEPPPS-TTEEEEEEEEEETTS----EEEEESPPPPTTS-EEEEEEEEETTS-EEEEEEEEETT-PBPPPPPPEEE--STT---PPS------SS----------PPTTEEE-EEEEEEEEEETTEEEEEEEEEEE-SS---HHHH-EEEEEEETTS-EEEEEEE-GGG-EE-TTS-EEEEEPPSS-PPTT-TTEEEEEEEEETTEEEEEEEEEES--PPPP--SSEEEEEEEEEETTEEEEEEEEEEE--SSEEEE-